Protein AF-A0A5N5SJS7-F1 (afdb_monomer)

InterPro domains:
  IPR013602 Dynein heavy chain, linker [PF08393] (3-355)
  IPR026983 Dynein heavy chain [PTHR45703] (1-362)
  IPR042222 Dynein heavy chain, domain 2, N-terminal [G3DSA:1.20.140.100] (99-265)
  IPR042228 Dynein heavy chain, linker, subdomain 3 [G3DSA:3.20.180.20] (266-361)

Mean predicted aligned error: 13.64 Å

Structure (mmCIF, N/CA/C/O backbone):
data_AF-A0A5N5SJS7-F1
#
_entry.id   AF-A0A5N5SJS7-F1
#
loop_
_atom_site.group_PDB
_atom_site.id
_atom_site.type_symbol
_atom_site.label_atom_id
_atom_site.label_alt_id
_atom_site.label_comp_id
_atom_site.label_asym_id
_atom_site.label_entity_id
_atom_site.label_seq_id
_atom_site.pdbx_PDB_ins_code
_atom_site.Cartn_x
_atom_site.Cartn_y
_atom_site.Cartn_z
_atom_site.occupancy
_atom_site.B_iso_or_equiv
_atom_site.auth_seq_id
_atom_site.auth_comp_id
_atom_site.auth_asym_id
_atom_site.auth_atom_id
_atom_site.pdbx_PDB_model_num
ATOM 1 N N . MET A 1 1 ? -44.832 0.077 35.842 1.00 50.81 1 MET A N 1
ATOM 2 C CA . MET A 1 1 ? -45.021 0.963 37.017 1.00 50.81 1 MET A CA 1
ATOM 3 C C . MET A 1 1 ? -45.647 2.313 36.668 1.00 50.81 1 MET A C 1
ATOM 5 O O . MET A 1 1 ? -46.703 2.577 37.216 1.00 50.81 1 MET A O 1
ATOM 9 N N . LYS A 1 2 ? -45.108 3.115 35.729 1.00 41.06 2 LYS A N 1
ATOM 10 C CA . LYS A 1 2 ? -45.686 4.427 35.327 1.00 41.06 2 LYS A CA 1
ATOM 11 C C . LYS A 1 2 ? -47.178 4.404 34.924 1.00 41.06 2 LYS A C 1
ATOM 13 O O . LYS A 1 2 ? -47.888 5.373 35.147 1.00 41.06 2 LYS A O 1
ATOM 18 N N . LEU A 1 3 ? -47.656 3.298 34.346 1.00 45.38 3 LEU A N 1
ATOM 19 C CA . LEU A 1 3 ? -49.076 3.092 34.009 1.00 45.38 3 LEU A CA 1
ATOM 20 C C . LEU A 1 3 ? -49.969 2.887 35.242 1.00 45.38 3 LEU A C 1
ATOM 22 O O . LEU A 1 3 ? -51.103 3.345 35.254 1.00 45.38 3 LEU A O 1
ATOM 26 N N . LYS A 1 4 ? -49.452 2.244 36.297 1.00 54.09 4 LYS A N 1
ATOM 27 C CA . LYS A 1 4 ? -50.217 2.006 37.527 1.00 54.09 4 LYS A CA 1
ATOM 28 C C . LYS A 1 4 ? -50.377 3.292 38.342 1.00 54.09 4 LYS A C 1
ATOM 30 O O . LYS A 1 4 ? -51.455 3.524 38.860 1.00 54.09 4 LYS A O 1
ATOM 35 N N . THR A 1 5 ? -49.367 4.166 38.392 1.00 54.00 5 THR A N 1
ATOM 36 C CA . THR A 1 5 ? -49.487 5.482 39.053 1.00 54.00 5 THR A CA 1
ATOM 37 C C . THR A 1 5 ? -50.432 6.443 38.352 1.00 54.00 5 THR A C 1
ATOM 39 O O . THR A 1 5 ? -51.120 7.195 39.032 1.00 54.00 5 THR A O 1
ATOM 42 N N . LYS A 1 6 ? -50.536 6.391 37.017 1.00 58.34 6 LYS A N 1
ATOM 43 C CA . LYS A 1 6 ? -51.584 7.133 36.299 1.00 58.34 6 LYS A CA 1
ATOM 44 C C . LYS A 1 6 ? -52.986 6.678 36.716 1.00 58.34 6 LYS A C 1
ATOM 46 O O . LYS A 1 6 ? -53.800 7.529 37.046 1.00 58.34 6 LYS A O 1
ATOM 51 N N . GLY A 1 7 ? -53.207 5.364 36.819 1.00 63.09 7 GLY A N 1
ATOM 52 C CA . GLY A 1 7 ? -54.459 4.813 37.348 1.00 63.09 7 GLY A CA 1
ATOM 53 C C . GLY A 1 7 ? -54.723 5.200 38.809 1.00 63.09 7 GLY A C 1
ATOM 54 O O . GLY A 1 7 ? -55.839 5.570 39.147 1.00 63.09 7 GLY A O 1
ATOM 55 N N . TYR A 1 8 ? -53.695 5.212 39.670 1.00 61.19 8 TYR A N 1
ATOM 56 C CA . TYR A 1 8 ? -53.846 5.677 41.056 1.00 61.19 8 TYR A CA 1
ATOM 57 C C . TYR A 1 8 ? -54.216 7.169 41.140 1.00 61.19 8 TYR A C 1
ATOM 59 O O . TYR A 1 8 ? -55.083 7.538 41.928 1.00 61.19 8 TYR A O 1
ATOM 67 N N . ASN A 1 9 ? -53.642 8.027 40.292 1.00 62.12 9 ASN A N 1
ATOM 68 C CA . ASN A 1 9 ? -54.019 9.443 40.214 1.00 62.12 9 ASN A CA 1
ATOM 69 C C . ASN A 1 9 ? -55.439 9.665 39.676 1.00 62.12 9 ASN A C 1
ATOM 71 O O . ASN A 1 9 ? -56.129 10.575 40.135 1.00 62.12 9 ASN A O 1
ATOM 75 N N . GLU A 1 10 ? -55.890 8.845 38.725 1.00 65.12 10 GLU A N 1
ATOM 76 C CA . GLU A 1 10 ? -57.278 8.858 38.248 1.00 65.12 10 GLU A CA 1
ATOM 77 C C . GLU A 1 10 ? -58.240 8.479 39.380 1.00 65.12 10 GLU A C 1
ATOM 79 O O . GLU A 1 10 ? -59.172 9.233 39.650 1.00 65.12 10 GLU A O 1
ATOM 84 N N . THR A 1 11 ? -57.936 7.430 40.153 1.00 64.06 11 THR A N 1
ATOM 85 C CA . THR A 1 11 ? -58.744 7.066 41.330 1.00 64.06 11 THR A CA 1
ATOM 86 C C . THR A 1 11 ? -58.724 8.133 42.431 1.00 64.06 11 THR A C 1
ATOM 88 O O . THR A 1 11 ? -59.746 8.376 43.063 1.00 64.06 11 THR A O 1
ATOM 91 N N . VAL A 1 12 ? -57.608 8.847 42.638 1.00 61.44 12 VAL A N 1
ATOM 92 C CA . VAL A 1 12 ? -57.552 10.009 43.551 1.00 61.44 12 VAL A CA 1
ATOM 93 C C . VAL A 1 12 ? -58.460 11.135 43.066 1.00 61.44 12 VAL A C 1
ATOM 95 O O . VAL A 1 12 ? -59.140 11.775 43.866 1.00 61.44 12 VAL A O 1
ATOM 98 N N . ARG A 1 13 ? -58.486 11.385 41.754 1.00 64.12 13 ARG A N 1
ATOM 99 C CA . ARG A 1 13 ? -59.313 12.429 41.144 1.00 64.12 13 ARG A CA 1
ATOM 100 C C . ARG A 1 13 ? -60.804 12.101 41.238 1.00 64.12 13 ARG A C 1
ATOM 102 O O . ARG A 1 13 ? -61.591 13.006 41.500 1.00 64.12 13 ARG A O 1
ATOM 109 N N . GLU A 1 14 ? -61.174 10.836 41.075 1.00 66.19 14 GLU A N 1
ATOM 110 C CA . GLU A 1 14 ? -62.544 10.346 41.271 1.00 66.19 14 GLU A CA 1
ATOM 111 C C . GLU A 1 14 ? -62.966 10.416 42.747 1.00 66.19 14 GLU A C 1
ATOM 113 O O . GLU A 1 14 ? -64.047 10.907 43.066 1.00 66.19 14 GLU A O 1
ATOM 118 N N . LEU A 1 15 ? -62.086 10.030 43.676 1.00 61.47 15 LEU A N 1
ATOM 119 C CA . LEU A 1 15 ? -62.354 10.108 45.116 1.00 61.47 15 LEU A CA 1
ATOM 120 C C . LEU A 1 15 ? -62.487 11.556 45.616 1.00 61.47 15 LEU A C 1
ATOM 122 O O . LEU A 1 15 ? -63.333 11.821 46.470 1.00 61.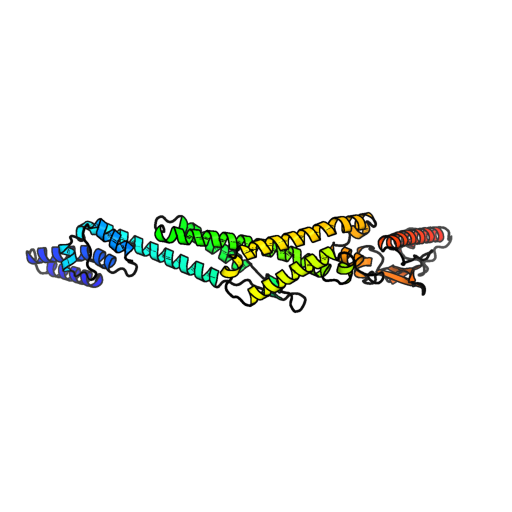47 15 LEU A O 1
ATOM 126 N N . LYS A 1 16 ? -61.743 12.510 45.036 1.00 62.09 16 LYS A N 1
ATOM 127 C CA . LYS A 1 16 ? -61.909 13.958 45.287 1.00 62.09 16 LYS A CA 1
ATOM 128 C C . LYS A 1 16 ? -63.276 14.499 44.877 1.00 62.09 16 LYS A C 1
ATOM 130 O O . LYS A 1 16 ? -63.745 15.460 45.475 1.00 62.09 16 LYS A O 1
ATOM 135 N N . GLN A 1 17 ? -63.901 13.922 43.851 1.00 64.75 17 GLN A N 1
ATOM 136 C CA . GLN A 1 17 ? -65.241 14.326 43.414 1.00 64.75 17 GLN A CA 1
ATOM 137 C C . GLN A 1 17 ? -66.341 13.769 44.326 1.00 64.75 17 GLN A C 1
ATOM 139 O O . GLN A 1 17 ? -67.424 14.345 44.392 1.00 64.75 17 GLN A O 1
ATOM 144 N N . LEU A 1 18 ? -66.063 12.667 45.029 1.00 58.41 18 LEU A N 1
ATOM 145 C CA . LEU A 1 18 ? -67.033 11.948 45.856 1.00 58.41 18 LEU A CA 1
ATOM 146 C C . LEU A 1 18 ? -66.949 12.295 47.349 1.00 58.41 18 LEU A C 1
ATOM 148 O O . LEU A 1 18 ? -67.951 12.171 48.049 1.00 58.41 18 LEU A O 1
ATOM 152 N N . MET A 1 19 ? -65.791 12.736 47.851 1.00 56.72 19 MET A N 1
ATOM 153 C CA . MET A 1 19 ? -65.599 13.065 49.266 1.00 56.72 19 MET A CA 1
ATOM 154 C C . MET A 1 19 ? -64.838 14.388 49.433 1.00 56.72 19 MET A C 1
ATOM 156 O O . MET A 1 19 ? -63.635 14.463 49.196 1.00 56.72 19 MET A O 1
ATOM 160 N N . ASN A 1 20 ? -65.527 15.439 49.891 1.00 54.34 20 ASN A N 1
ATOM 161 C CA . ASN A 1 20 ? -64.878 16.686 50.306 1.00 54.34 20 ASN A CA 1
ATOM 162 C C . ASN A 1 20 ? -64.232 16.497 51.691 1.00 54.34 20 ASN A C 1
ATOM 164 O O . ASN A 1 20 ? -64.939 16.338 52.682 1.00 54.34 20 ASN A O 1
ATOM 168 N N . ASN A 1 21 ? -62.896 16.563 51.744 1.00 58.56 21 ASN A N 1
ATOM 169 C CA . ASN A 1 21 ? -62.054 16.647 52.950 1.00 58.56 21 ASN A CA 1
ATOM 170 C C . ASN A 1 21 ? -62.153 15.486 53.957 1.00 58.56 21 ASN A C 1
ATOM 172 O O . ASN A 1 21 ? -62.528 15.674 55.111 1.00 58.56 21 ASN A O 1
ATOM 176 N N . SER A 1 22 ? -61.722 14.295 53.541 1.00 61.19 22 SER A N 1
ATOM 177 C CA . SER A 1 22 ? -61.381 13.203 54.463 1.00 61.19 22 SER A CA 1
ATOM 178 C C . SER A 1 22 ? -59.868 13.165 54.710 1.00 61.19 22 SER A C 1
ATOM 180 O O . SER A 1 22 ? -59.097 13.212 53.749 1.00 61.19 22 SER A O 1
ATOM 182 N N . ASP A 1 23 ? -59.433 13.002 55.965 1.00 62.84 23 ASP A N 1
ATOM 183 C CA . ASP A 1 23 ? -58.019 12.769 56.329 1.00 62.84 23 ASP A CA 1
ATOM 184 C C . ASP A 1 23 ? -57.416 11.570 55.571 1.00 62.84 23 ASP A C 1
ATOM 186 O O . ASP A 1 23 ? -56.225 11.536 55.261 1.00 62.84 23 ASP A O 1
ATOM 190 N N . VAL A 1 24 ? -58.259 10.604 55.190 1.00 65.62 24 VAL A N 1
ATOM 191 C CA . VAL A 1 24 ? -57.878 9.426 54.398 1.00 65.62 24 VAL A CA 1
ATOM 192 C C . VAL A 1 24 ? -57.514 9.805 52.961 1.00 65.62 24 VAL A C 1
ATOM 194 O O . VAL A 1 24 ? -56.597 9.223 52.387 1.00 65.62 24 VAL A O 1
ATOM 197 N N . LEU A 1 25 ? -58.195 10.800 52.384 1.00 65.62 25 LEU A N 1
ATOM 198 C CA . LEU A 1 25 ? -57.871 11.346 51.061 1.00 65.62 25 LEU A CA 1
ATOM 199 C C . LEU A 1 25 ? -56.524 12.076 51.096 1.00 65.62 25 LEU A C 1
ATOM 201 O O . LEU A 1 25 ? -55.699 11.862 50.211 1.00 65.62 25 LEU A O 1
ATOM 205 N N . GLY A 1 26 ? -56.263 12.842 52.162 1.00 66.44 26 GLY A N 1
ATOM 206 C CA . GLY A 1 26 ? -54.961 13.474 52.399 1.00 66.44 26 GLY A CA 1
ATOM 207 C C . GLY A 1 26 ? -53.825 12.452 52.515 1.00 66.44 26 GLY A C 1
ATOM 208 O O . GLY A 1 26 ? -52.817 12.567 51.819 1.00 66.44 26 GLY A O 1
ATOM 209 N N . TYR A 1 27 ? -54.022 11.398 53.312 1.00 70.69 27 TYR A N 1
ATOM 210 C CA . TYR A 1 27 ? -53.043 10.316 53.463 1.00 70.69 27 TYR A CA 1
ATOM 211 C C . TYR A 1 27 ? -52.798 9.552 52.152 1.00 70.69 27 TYR A C 1
ATOM 213 O O . TYR A 1 27 ? -51.661 9.224 51.808 1.00 70.69 27 TYR A O 1
ATOM 221 N N . PHE A 1 28 ? -53.854 9.288 51.379 1.00 68.69 28 PHE A N 1
ATOM 222 C CA . PHE A 1 28 ? -53.730 8.605 50.094 1.00 68.69 28 PHE A CA 1
ATOM 223 C C . PHE A 1 28 ? -53.018 9.482 49.051 1.00 68.69 28 PHE A C 1
ATOM 225 O O . PHE A 1 28 ? -52.180 8.984 48.302 1.00 68.69 28 PHE A O 1
ATOM 232 N N . GLU A 1 29 ? -53.264 10.794 49.032 1.00 69.38 29 GLU A N 1
ATOM 233 C CA . GLU A 1 29 ? -52.520 11.740 48.191 1.00 69.38 29 GLU A CA 1
ATOM 234 C C . GLU A 1 29 ? -51.029 11.801 48.535 1.00 69.38 29 GLU A C 1
ATOM 236 O O . GLU A 1 29 ? -50.189 11.835 47.631 1.00 69.38 29 GLU A O 1
ATOM 241 N N . GLU A 1 30 ? -50.678 11.786 49.821 1.00 70.62 30 GLU A N 1
ATOM 242 C CA . GLU A 1 30 ? -49.281 11.709 50.255 1.00 70.62 30 GLU A CA 1
ATOM 243 C C . GLU A 1 30 ? -48.619 10.396 49.830 1.00 70.62 30 GLU A C 1
ATOM 245 O O . GLU A 1 30 ? -47.485 10.407 49.342 1.00 70.62 30 GLU A O 1
ATOM 250 N N . LEU A 1 31 ? -49.332 9.270 49.935 1.00 69.44 31 LEU A N 1
ATOM 251 C CA . LEU A 1 31 ? -48.839 7.975 49.468 1.00 69.44 31 LEU A CA 1
ATOM 252 C C . LEU A 1 31 ? -48.607 7.957 47.955 1.00 69.44 31 LEU A C 1
ATOM 254 O O . LEU A 1 31 ? -47.561 7.481 47.509 1.00 69.44 31 LEU A O 1
ATOM 258 N N . VAL A 1 32 ? -49.532 8.498 47.156 1.00 71.31 32 VAL A N 1
ATOM 259 C CA . VAL A 1 32 ? -49.356 8.563 45.698 1.00 71.31 32 VAL A CA 1
ATOM 260 C C . VAL A 1 32 ? -48.170 9.460 45.333 1.00 71.31 32 VAL A C 1
ATOM 262 O O . VAL A 1 32 ? -47.330 9.041 44.535 1.00 71.31 32 VAL A O 1
ATOM 265 N N . LYS A 1 33 ? -48.015 10.626 45.976 1.00 69.69 33 LYS A N 1
ATOM 266 C CA . LYS A 1 33 ? -46.843 11.502 45.779 1.00 69.69 33 LYS A CA 1
ATOM 267 C C . LYS A 1 33 ? -45.529 10.816 46.161 1.00 69.69 33 LYS A C 1
ATOM 269 O O . LYS A 1 33 ? -44.545 10.931 45.429 1.00 69.69 33 LYS A O 1
ATOM 274 N N . MET A 1 34 ? -45.495 10.067 47.265 1.00 67.06 34 MET A N 1
ATOM 275 C CA . MET A 1 34 ? -44.311 9.287 47.645 1.00 67.06 34 MET A CA 1
ATOM 276 C C . MET A 1 34 ? -43.962 8.229 46.592 1.00 67.06 34 MET A C 1
ATOM 278 O O . MET A 1 34 ? -42.801 8.116 46.199 1.00 67.06 34 MET A O 1
ATOM 282 N N . ILE A 1 35 ? -44.956 7.497 46.083 1.00 69.69 35 ILE A N 1
ATOM 283 C CA . ILE A 1 35 ? -44.746 6.477 45.047 1.00 69.69 35 ILE A CA 1
ATOM 284 C C . ILE A 1 35 ? -44.252 7.120 43.742 1.00 69.69 35 ILE A C 1
ATOM 286 O O . ILE A 1 35 ? -43.362 6.578 43.085 1.00 69.69 35 ILE A O 1
ATOM 290 N N . GLU A 1 36 ? -44.765 8.292 43.364 1.00 69.31 36 GLU A N 1
ATOM 291 C CA . GLU A 1 36 ? -44.294 9.024 42.183 1.00 69.31 36 GLU A CA 1
ATOM 292 C C . GLU A 1 36 ? -42.826 9.447 42.280 1.00 69.31 36 GLU A C 1
ATOM 294 O O . GLU A 1 36 ? -42.098 9.363 41.287 1.00 69.31 36 GLU A O 1
ATOM 299 N N . ILE A 1 37 ? -42.362 9.847 43.466 1.00 68.56 37 ILE A N 1
ATOM 300 C CA . ILE A 1 37 ? -40.952 10.186 43.714 1.00 68.56 37 ILE A CA 1
ATOM 301 C C . ILE A 1 37 ? -40.065 8.933 43.641 1.00 68.56 37 ILE A C 1
ATOM 303 O O . ILE A 1 37 ? -38.936 9.013 43.153 1.00 68.56 37 ILE A O 1
ATOM 307 N N . GLN A 1 38 ? -40.581 7.776 44.062 1.00 68.38 38 GLN A N 1
ATOM 308 C CA . GLN A 1 38 ? -39.855 6.502 44.084 1.00 68.38 38 GLN A CA 1
ATOM 309 C C . GLN A 1 38 ? -39.782 5.798 42.718 1.00 68.38 38 GLN A C 1
ATOM 311 O O . GLN A 1 38 ? -38.869 5.007 42.485 1.00 68.38 38 GLN A O 1
ATOM 316 N N . ILE A 1 39 ? -40.685 6.092 41.777 1.00 70.88 39 ILE A N 1
ATOM 317 C CA . ILE A 1 39 ? -40.680 5.467 40.441 1.00 70.88 39 ILE A CA 1
ATOM 318 C C . ILE A 1 39 ? -39.404 5.755 39.633 1.00 70.88 39 ILE A C 1
ATOM 320 O O . ILE A 1 39 ? -38.855 4.807 39.071 1.00 70.88 39 ILE A O 1
ATOM 324 N N . PRO A 1 40 ? -38.917 7.007 39.526 1.00 70.00 40 PRO A N 1
ATOM 325 C CA . PRO A 1 40 ? -37.648 7.302 38.866 1.00 70.00 40 PRO A CA 1
ATOM 326 C C . PRO A 1 40 ? -36.472 6.570 39.513 1.00 70.00 40 PRO A C 1
ATOM 328 O O . PRO A 1 40 ? -35.638 6.039 38.797 1.00 70.00 40 PRO A O 1
ATOM 331 N N . ILE A 1 41 ? -36.454 6.469 40.845 1.00 71.19 41 ILE A N 1
ATOM 332 C CA . ILE A 1 41 ? -35.401 5.782 41.609 1.00 71.19 41 ILE A CA 1
ATOM 333 C C . ILE A 1 41 ? -35.378 4.288 41.275 1.00 71.19 41 ILE A C 1
ATOM 335 O O . ILE A 1 41 ? -34.332 3.729 40.958 1.00 71.19 41 ILE A O 1
ATOM 339 N N . LEU A 1 42 ? -36.550 3.652 41.266 1.00 70.00 42 LEU A N 1
ATOM 340 C CA . LEU A 1 42 ? -36.701 2.251 40.882 1.00 70.00 42 LEU A CA 1
ATOM 341 C C . LEU A 1 42 ? -36.358 1.999 39.413 1.00 70.00 42 LEU A C 1
ATOM 343 O O . LEU A 1 42 ? -35.780 0.967 39.088 1.00 70.00 42 LEU A O 1
ATOM 347 N N . ALA A 1 43 ? -36.707 2.927 38.522 1.00 71.38 43 ALA A N 1
ATOM 348 C CA . ALA A 1 43 ? -36.347 2.834 37.113 1.00 71.38 43 ALA A CA 1
ATOM 349 C C . ALA A 1 43 ? -34.828 2.952 36.909 1.00 71.38 43 ALA A C 1
ATOM 351 O O . ALA A 1 43 ? -34.270 2.195 36.119 1.00 71.38 43 ALA A O 1
ATOM 352 N N . SER A 1 44 ? -34.169 3.845 37.651 1.00 70.56 44 SER A N 1
ATOM 353 C CA . SER A 1 44 ? -32.713 4.000 37.654 1.00 70.56 44 SER A CA 1
ATOM 354 C C . SER A 1 44 ? -32.007 2.759 38.195 1.00 70.56 44 SER A C 1
ATOM 356 O O . SER A 1 44 ? -31.068 2.285 37.570 1.00 70.56 44 SER A O 1
ATOM 358 N N . LEU A 1 45 ? -32.480 2.198 39.312 1.00 71.00 45 LEU A N 1
ATOM 359 C CA . LEU A 1 45 ? -31.903 1.005 39.946 1.00 71.00 45 LEU A CA 1
ATOM 360 C C . LEU A 1 45 ? -32.124 -0.282 39.151 1.00 71.00 45 LEU A C 1
ATOM 362 O O . LEU A 1 45 ? -31.290 -1.180 39.184 1.00 71.00 45 LEU A O 1
ATOM 366 N N . ASN A 1 46 ? -33.237 -0.376 38.425 1.00 72.69 46 ASN A N 1
ATOM 367 C CA . ASN A 1 46 ? -33.530 -1.515 37.558 1.00 72.69 46 ASN A CA 1
ATOM 368 C C . ASN A 1 46 ? -32.957 -1.338 36.141 1.00 72.69 46 ASN A C 1
ATOM 370 O O . ASN A 1 46 ? -33.355 -2.045 35.213 1.00 72.69 46 ASN A O 1
ATOM 374 N N . ASN A 1 47 ? -32.073 -0.358 35.934 1.00 75.50 47 ASN A N 1
ATOM 375 C CA . ASN A 1 47 ? -31.475 -0.135 34.632 1.00 75.50 47 ASN A CA 1
ATOM 376 C C . ASN A 1 47 ? -30.487 -1.279 34.311 1.00 75.50 47 ASN A C 1
ATOM 378 O O . ASN A 1 47 ? -29.492 -1.445 35.020 1.00 75.50 47 ASN A O 1
ATOM 382 N N . PRO A 1 48 ? -30.704 -2.055 33.229 1.00 75.06 48 PRO A N 1
ATOM 383 C CA . PRO A 1 48 ? -29.853 -3.196 32.875 1.00 75.06 48 PRO A CA 1
ATOM 384 C C . PRO A 1 48 ? -28.437 -2.789 32.438 1.00 75.06 48 PRO A C 1
ATOM 386 O O . PRO A 1 48 ? -27.595 -3.645 32.177 1.00 75.06 48 PRO A O 1
ATOM 389 N N . THR A 1 49 ? -28.176 -1.489 32.291 1.00 79.12 49 THR A N 1
ATOM 390 C CA . THR A 1 49 ? -26.861 -0.934 31.945 1.00 79.12 49 THR A CA 1
ATOM 391 C C . THR A 1 49 ? -25.969 -0.690 33.166 1.00 79.12 49 THR A C 1
ATOM 393 O O . THR A 1 49 ? -24.781 -0.390 33.014 1.00 79.12 49 THR A O 1
ATOM 396 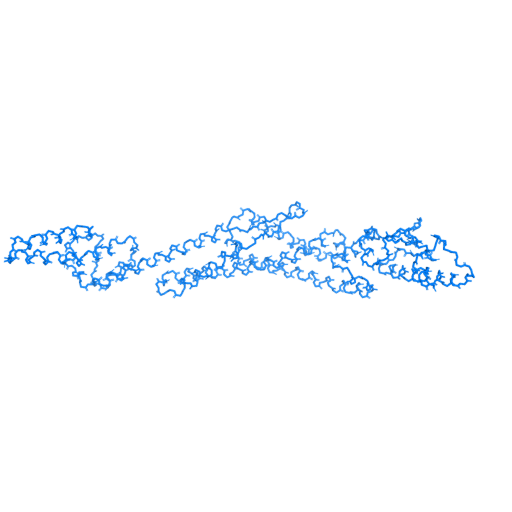N N . LEU A 1 50 ? -26.507 -0.848 34.381 1.00 78.25 50 LEU A N 1
ATOM 397 C CA . LEU A 1 50 ? -25.731 -0.722 35.607 1.00 78.25 50 LEU A CA 1
ATOM 398 C C . LEU A 1 50 ? -24.700 -1.852 35.716 1.00 78.25 50 LEU A C 1
ATOM 400 O O . LEU A 1 50 ? -24.994 -3.030 35.527 1.00 78.25 50 LEU A O 1
ATOM 404 N N . ARG A 1 51 ? -23.465 -1.470 36.041 1.00 79.62 51 ARG A N 1
ATOM 405 C CA . ARG A 1 51 ? -22.338 -2.369 36.299 1.00 79.62 51 ARG A CA 1
ATOM 406 C C . ARG A 1 51 ? -21.861 -2.162 37.742 1.00 79.62 51 ARG A C 1
ATOM 408 O O . ARG A 1 51 ? -22.170 -1.115 38.314 1.00 79.62 51 ARG A O 1
ATOM 415 N N . PRO A 1 52 ? -21.050 -3.074 38.311 1.00 79.75 52 PRO A N 1
ATOM 416 C CA . PRO A 1 52 ? -20.585 -2.968 39.699 1.00 79.75 52 PRO A CA 1
ATOM 417 C C . PRO A 1 52 ? -19.967 -1.607 40.057 1.00 79.75 52 PRO A C 1
ATOM 419 O O . PRO A 1 52 ? -20.228 -1.074 41.124 1.00 79.75 52 PRO A O 1
ATOM 422 N N . ARG A 1 53 ? -19.240 -0.979 39.123 1.00 81.44 53 ARG A N 1
ATOM 423 C CA . ARG A 1 53 ? -18.666 0.368 39.296 1.00 81.44 53 ARG A CA 1
ATOM 424 C C . ARG A 1 53 ? -19.701 1.474 39.553 1.00 81.44 53 ARG A C 1
ATOM 426 O O . ARG A 1 53 ? -19.424 2.394 40.306 1.00 81.44 53 ARG A O 1
ATOM 433 N N . HIS A 1 54 ? -20.883 1.384 38.941 1.00 82.12 54 HIS A N 1
ATOM 434 C CA . HIS A 1 54 ? -21.965 2.353 39.146 1.00 82.12 54 HIS A CA 1
ATOM 435 C C . HIS A 1 54 ? -22.660 2.120 40.485 1.00 82.12 54 HIS A C 1
ATOM 437 O O . HIS A 1 54 ? -23.098 3.071 41.116 1.00 82.12 54 HIS A O 1
ATOM 443 N N . VAL A 1 55 ? -22.745 0.859 40.922 1.00 79.38 55 VAL A N 1
ATOM 444 C CA . VAL A 1 55 ? -23.284 0.508 42.241 1.00 79.38 55 VAL A CA 1
ATOM 445 C C . VAL A 1 55 ? -22.366 1.043 43.336 1.00 79.38 55 VAL A C 1
ATOM 447 O O . VAL A 1 55 ? -22.863 1.684 44.246 1.00 79.38 55 VAL A O 1
ATOM 450 N N . LEU A 1 56 ? -21.045 0.908 43.185 1.00 81.44 56 LEU A N 1
ATOM 451 C CA . LEU A 1 56 ? -20.070 1.497 44.110 1.00 81.44 56 LEU A CA 1
ATOM 452 C C . LEU A 1 56 ? -20.178 3.032 44.178 1.00 81.44 56 LEU A C 1
ATOM 454 O O . LEU A 1 56 ? -20.216 3.589 45.267 1.00 81.44 56 LEU A O 1
ATOM 458 N N . GLU A 1 57 ? -20.305 3.716 43.033 1.00 80.44 57 GLU A N 1
ATOM 459 C CA . GLU A 1 57 ? -20.505 5.180 42.990 1.00 80.44 57 GLU A CA 1
ATOM 460 C C . GLU A 1 57 ? -21.811 5.606 43.691 1.00 80.44 57 GLU A C 1
ATOM 462 O O . GLU A 1 57 ? -21.870 6.658 44.328 1.00 80.44 57 GLU A O 1
ATOM 467 N N . LEU A 1 58 ? -22.857 4.775 43.616 1.00 79.56 58 LEU A N 1
ATOM 468 C CA . LEU A 1 58 ? -24.104 4.986 44.354 1.00 79.56 58 LEU A CA 1
ATOM 469 C C . LEU A 1 58 ? -23.933 4.727 45.855 1.00 79.56 58 LEU A C 1
ATOM 471 O O . LEU A 1 58 ? -24.404 5.531 46.654 1.00 79.56 58 LEU A O 1
ATOM 475 N N . GLU A 1 59 ? -23.264 3.642 46.244 1.00 82.00 59 GLU A N 1
ATOM 476 C CA . GLU A 1 59 ? -23.003 3.295 47.647 1.00 82.00 59 GLU A CA 1
ATOM 477 C C . GLU A 1 59 ? -22.154 4.362 48.350 1.00 82.00 59 GLU A C 1
ATOM 479 O O . GLU A 1 59 ? -22.466 4.743 49.477 1.00 82.00 59 GLU A O 1
ATOM 484 N N . GLU A 1 60 ? -21.142 4.913 47.673 1.00 82.06 60 GLU A N 1
ATOM 485 C CA . GLU A 1 60 ? -20.340 6.035 48.175 1.00 82.06 60 GLU A CA 1
ATOM 486 C C . GLU A 1 60 ? -21.173 7.314 48.335 1.00 82.06 60 GLU A C 1
ATOM 488 O O . GLU A 1 60 ? -21.049 8.012 49.340 1.00 82.06 60 GLU A O 1
ATOM 493 N N . ALA A 1 61 ? -22.057 7.614 47.377 1.00 77.56 61 ALA A N 1
ATOM 494 C CA . ALA A 1 61 ? -22.907 8.804 47.427 1.00 77.56 61 ALA A CA 1
ATOM 495 C C . ALA A 1 61 ? -24.020 8.716 48.489 1.00 77.56 61 ALA A C 1
ATOM 497 O O . ALA A 1 61 ? -24.460 9.745 49.002 1.00 77.56 61 ALA A O 1
ATOM 498 N N . ILE A 1 62 ? -24.492 7.503 48.791 1.00 76.88 62 ILE A N 1
ATOM 499 C CA . ILE A 1 62 ? -25.550 7.230 49.777 1.00 76.88 62 ILE A CA 1
ATOM 500 C C . ILE A 1 62 ? -24.949 6.988 51.175 1.00 76.88 62 ILE A C 1
ATOM 502 O O . ILE A 1 62 ? -25.631 7.171 52.182 1.00 76.88 62 ILE A O 1
ATOM 506 N N . GLY A 1 63 ? -23.675 6.591 51.261 1.00 69.50 63 GLY A N 1
ATOM 507 C CA . GLY A 1 63 ? -22.995 6.247 52.514 1.00 69.50 63 GLY A CA 1
ATOM 508 C C . GLY A 1 63 ? -23.454 4.918 53.127 1.00 69.50 63 GLY A C 1
ATOM 509 O O . GLY A 1 63 ? -23.125 4.627 54.276 1.00 69.50 63 GLY A O 1
ATOM 510 N N . VAL A 1 64 ? -24.221 4.115 52.382 1.00 73.50 64 VAL A N 1
ATOM 511 C CA . VAL A 1 64 ? -24.764 2.822 52.820 1.00 73.50 64 VAL A CA 1
ATOM 512 C C . VAL A 1 64 ? -24.603 1.799 51.700 1.00 73.50 64 VAL A C 1
ATOM 514 O O . VAL A 1 64 ? -24.877 2.104 50.540 1.00 73.50 64 VAL A O 1
ATOM 517 N N . SER A 1 65 ? -24.187 0.578 52.051 1.00 72.31 65 SER A N 1
ATOM 518 C CA . SER A 1 65 ? -24.086 -0.518 51.083 1.00 72.31 65 SER A CA 1
ATOM 519 C C . SER A 1 65 ? -25.474 -0.990 50.648 1.00 72.31 65 SER A C 1
ATOM 521 O O . SER A 1 65 ? -26.364 -1.216 51.474 1.00 72.31 65 SER A O 1
ATOM 523 N N . LEU A 1 66 ? -25.655 -1.124 49.337 1.00 67.81 66 LEU A N 1
ATOM 524 C CA . LEU A 1 66 ? -26.906 -1.524 48.716 1.00 67.81 66 LEU A CA 1
ATOM 525 C C . LEU A 1 66 ? -26.960 -3.058 48.630 1.00 67.81 66 LEU A C 1
ATOM 527 O O . LEU A 1 66 ? -26.098 -3.674 48.000 1.00 67.81 66 LEU A O 1
ATOM 531 N N . PRO A 1 67 ? -27.981 -3.713 49.211 1.00 67.00 67 PRO A N 1
ATOM 532 C CA . PRO A 1 67 ? -28.147 -5.151 49.060 1.00 67.00 67 PRO A CA 1
ATOM 533 C C . PRO A 1 67 ? -28.443 -5.528 47.593 1.00 67.00 67 PRO A C 1
ATOM 535 O O . PRO A 1 67 ? -29.089 -4.766 46.871 1.00 67.00 67 PRO A O 1
ATOM 538 N N . PRO A 1 68 ? -28.057 -6.740 47.145 1.00 63.59 68 PRO A N 1
ATOM 539 C CA . PRO A 1 68 ? -28.243 -7.200 45.762 1.00 63.59 68 PRO A CA 1
ATOM 540 C C . PRO A 1 68 ? -29.717 -7.371 45.361 1.00 63.59 68 PRO A C 1
ATOM 542 O O . PRO A 1 68 ? -30.031 -7.569 44.189 1.00 63.59 68 PRO A O 1
ATOM 545 N N . THR A 1 69 ? -30.641 -7.322 46.321 1.00 63.28 69 THR A N 1
ATOM 546 C CA . THR A 1 69 ? -32.083 -7.384 46.082 1.00 63.28 69 THR A CA 1
ATOM 547 C C . THR A 1 69 ? -32.761 -6.339 46.957 1.00 63.28 69 THR A C 1
ATOM 549 O O . THR A 1 69 ? -32.855 -6.510 48.167 1.00 63.28 69 THR A O 1
ATOM 552 N N . LEU A 1 70 ? -33.212 -5.248 46.339 1.00 66.00 70 LEU A N 1
ATOM 553 C CA . LEU A 1 70 ? -33.877 -4.137 47.019 1.00 66.00 70 LEU A CA 1
ATOM 554 C C . LEU A 1 70 ? -35.395 -4.337 46.991 1.00 66.00 70 LEU A C 1
ATOM 556 O O . LEU A 1 70 ? -35.995 -4.463 45.919 1.00 66.00 70 LEU A O 1
ATOM 560 N N . LYS A 1 71 ? -36.027 -4.352 48.165 1.00 68.00 71 LYS A N 1
ATOM 561 C CA . LYS A 1 71 ? -37.486 -4.296 48.310 1.00 68.00 71 LYS A CA 1
ATOM 562 C C . LYS A 1 71 ? -37.948 -2.843 48.414 1.00 68.00 71 LYS A C 1
ATOM 564 O O . LYS A 1 71 ? -37.179 -1.931 48.698 1.00 68.00 71 LYS A O 1
ATOM 569 N N . PHE A 1 72 ? -39.243 -2.617 48.201 1.00 63.19 72 PHE A N 1
ATOM 570 C CA . PHE A 1 72 ? -39.839 -1.275 48.243 1.00 63.19 72 PHE A CA 1
ATOM 571 C C . PHE A 1 72 ? -39.719 -0.609 49.629 1.00 63.19 72 PHE A C 1
ATOM 573 O O . PHE A 1 72 ? -39.610 0.611 49.733 1.00 63.19 72 PHE A O 1
ATOM 580 N N . GLU A 1 73 ? -39.700 -1.418 50.688 1.00 63.56 73 GLU A N 1
ATOM 581 C CA . GLU A 1 73 ? -39.518 -0.975 52.075 1.00 63.56 73 GLU A CA 1
ATOM 582 C C . GLU A 1 73 ? -38.098 -0.445 52.326 1.00 63.56 73 GLU A C 1
ATOM 584 O O . GLU A 1 73 ? -37.929 0.575 53.000 1.00 63.56 73 GLU A O 1
ATOM 589 N N . ASP A 1 74 ? -37.094 -1.046 51.681 1.00 66.44 74 ASP A N 1
ATOM 590 C CA . ASP A 1 74 ? -35.685 -0.664 51.820 1.00 66.44 74 ASP A CA 1
ATOM 591 C C . ASP A 1 74 ? -35.423 0.743 51.261 1.00 66.44 74 ASP A C 1
ATOM 593 O O . ASP A 1 74 ? -34.571 1.470 51.760 1.00 66.44 74 ASP A O 1
ATOM 597 N N . ILE A 1 75 ? -36.218 1.189 50.282 1.00 66.00 75 ILE A N 1
ATOM 598 C CA . ILE A 1 75 ? -36.121 2.534 49.684 1.00 66.00 75 ILE A CA 1
ATOM 599 C C . ILE A 1 75 ? -36.460 3.625 50.703 1.00 66.00 75 ILE A C 1
ATOM 601 O O . ILE A 1 75 ? -35.868 4.709 50.684 1.00 66.00 75 ILE A O 1
ATOM 605 N N . LYS A 1 76 ? -37.427 3.348 51.587 1.00 65.62 76 LYS A N 1
ATOM 606 C CA . LYS A 1 76 ? -37.788 4.243 52.691 1.00 65.62 76 LYS A CA 1
ATOM 607 C C . LYS A 1 76 ? -36.765 4.152 53.820 1.00 65.62 76 LYS A C 1
ATOM 609 O O . LYS A 1 76 ? -36.355 5.193 54.317 1.00 65.62 76 LYS A O 1
ATOM 614 N N . ALA A 1 77 ? -36.326 2.943 54.175 1.00 64.88 77 ALA A N 1
ATOM 615 C CA . ALA A 1 77 ? -35.356 2.720 55.249 1.00 64.88 77 ALA A CA 1
ATOM 616 C C . ALA A 1 77 ? -33.984 3.360 54.966 1.00 64.88 77 ALA A C 1
ATOM 618 O O . ALA A 1 77 ? -33.346 3.886 55.873 1.00 64.88 77 ALA A O 1
ATOM 619 N N . LEU A 1 78 ? -33.559 3.363 53.701 1.00 66.94 78 LEU A N 1
ATOM 620 C CA . LEU A 1 78 ? -32.274 3.904 53.248 1.00 66.94 78 LEU A CA 1
ATOM 621 C C . LEU A 1 78 ? -32.335 5.385 52.838 1.00 66.94 78 LEU A C 1
ATOM 623 O O . LEU A 1 78 ? -31.363 5.911 52.306 1.00 66.94 78 LEU A O 1
ATOM 627 N N . ASN A 1 79 ? -33.472 6.065 53.035 1.00 69.31 79 ASN A N 1
ATOM 628 C CA . ASN A 1 79 ? -33.676 7.464 52.640 1.00 69.31 79 ASN A CA 1
ATOM 629 C C . ASN A 1 79 ? -33.286 7.787 51.178 1.00 69.31 79 ASN A C 1
ATOM 631 O O . ASN A 1 79 ? -32.919 8.918 50.856 1.00 69.31 79 ASN A O 1
ATOM 635 N N . LEU A 1 80 ? -33.448 6.829 50.256 1.00 69.69 80 LEU A N 1
ATOM 636 C CA . LEU A 1 80 ? -33.041 6.976 48.846 1.00 69.69 80 LEU A CA 1
ATOM 637 C C . LEU A 1 80 ? -33.765 8.121 48.118 1.00 69.69 80 LEU A C 1
ATOM 639 O O . LEU A 1 80 ? -33.301 8.610 47.091 1.00 69.69 80 LEU A O 1
ATOM 643 N N . HIS A 1 81 ? -34.898 8.574 48.659 1.00 69.00 81 HIS A N 1
ATOM 644 C CA . HIS A 1 81 ? -35.656 9.715 48.152 1.00 69.00 81 HIS A CA 1
ATOM 645 C C . HIS A 1 81 ? -34.867 11.036 48.184 1.00 69.00 81 HIS A C 1
ATOM 647 O O . HIS A 1 81 ? -35.095 11.879 47.318 1.00 69.00 81 HIS A O 1
ATOM 653 N N . LEU A 1 82 ? -33.927 11.202 49.123 1.00 71.19 82 LEU A N 1
ATOM 654 C CA . LEU A 1 82 ? -33.070 12.393 49.230 1.00 71.19 82 LEU A CA 1
ATOM 655 C C . LEU A 1 82 ? -31.974 12.425 48.156 1.00 71.19 82 LEU A C 1
ATOM 657 O O . LEU A 1 82 ? -31.516 13.493 47.764 1.00 71.19 82 LEU A O 1
ATOM 661 N N . HIS A 1 83 ? -31.601 11.256 47.639 1.00 74.50 83 HIS A N 1
ATOM 662 C CA . HIS A 1 83 ? -30.550 11.075 46.638 1.00 74.50 83 HIS A CA 1
ATOM 663 C C . HIS A 1 83 ? -31.119 10.817 45.235 1.00 74.50 83 HIS A C 1
ATOM 665 O O . HIS A 1 83 ? -30.429 10.325 44.348 1.00 74.50 83 HIS A O 1
ATOM 671 N N . LYS A 1 84 ? -32.389 11.161 44.988 1.00 72.38 84 LYS A N 1
ATOM 672 C CA . LYS A 1 84 ? -33.053 10.920 43.698 1.00 72.38 84 LYS A CA 1
ATOM 673 C C . LYS A 1 84 ? -32.243 11.441 42.505 1.00 72.38 84 LYS A C 1
ATOM 675 O O . LYS A 1 84 ? -32.097 10.726 41.513 1.00 72.38 84 LYS A O 1
ATOM 680 N N . ASP A 1 85 ? -31.718 12.659 42.603 1.00 78.00 85 ASP A N 1
ATOM 681 C CA . ASP A 1 85 ? -31.010 13.310 41.497 1.00 78.00 85 ASP A CA 1
ATOM 682 C C . ASP A 1 85 ? -29.658 12.646 41.204 1.00 78.00 85 ASP A C 1
ATOM 684 O O . ASP A 1 85 ? -29.285 12.511 40.037 1.00 78.00 85 ASP A O 1
ATOM 688 N N . THR A 1 86 ? -28.959 12.144 42.230 1.00 79.19 86 THR A N 1
ATOM 689 C CA . THR A 1 86 ? -27.719 11.376 42.042 1.00 79.19 86 THR A CA 1
ATOM 690 C C . THR A 1 86 ? -28.000 9.994 41.456 1.00 79.19 86 THR A C 1
ATOM 692 O O . THR A 1 86 ? -27.271 9.537 40.582 1.00 79.19 86 THR A O 1
ATOM 695 N N . MET A 1 87 ? -29.099 9.336 41.837 1.00 76.25 87 MET A N 1
ATOM 696 C CA . MET A 1 87 ? -29.455 8.038 41.251 1.00 76.25 87 MET A CA 1
ATOM 697 C C . MET A 1 87 ? -29.848 8.147 39.776 1.00 76.25 87 MET A C 1
ATOM 699 O O . MET A 1 87 ? -29.482 7.298 38.962 1.00 76.25 87 MET A O 1
ATOM 703 N N . VAL A 1 88 ? -30.587 9.196 39.411 1.00 79.44 88 VAL A N 1
ATOM 704 C CA . VAL A 1 88 ? -30.922 9.478 38.009 1.00 79.44 88 VAL A CA 1
ATOM 705 C C . VAL A 1 88 ? -29.669 9.855 37.216 1.00 79.44 88 VAL A C 1
ATOM 707 O O . VAL A 1 88 ? -29.498 9.360 36.103 1.00 79.44 88 VAL A O 1
ATOM 710 N N . SER A 1 89 ? -28.763 10.663 37.775 1.00 83.31 89 SER A N 1
ATOM 711 C CA . SER A 1 89 ? -27.532 11.049 37.076 1.00 83.31 89 SER A CA 1
ATOM 712 C C . SER A 1 89 ? -26.589 9.863 36.838 1.00 83.31 89 SER A C 1
ATOM 714 O O . SER A 1 89 ? -26.057 9.731 35.735 1.00 83.31 89 SER A O 1
ATOM 716 N N . VAL A 1 90 ? -26.437 8.951 37.807 1.00 83.25 90 VAL A N 1
ATOM 717 C CA . VAL A 1 90 ? -25.628 7.731 37.643 1.00 83.25 90 VAL A CA 1
ATOM 718 C C . VAL A 1 90 ? -26.259 6.770 36.633 1.00 83.25 90 VAL A C 1
ATOM 720 O O . VAL A 1 90 ? -25.543 6.193 35.816 1.00 83.25 90 VAL A O 1
ATOM 723 N N . ALA A 1 91 ? -27.588 6.632 36.615 1.00 82.00 91 ALA A N 1
ATOM 724 C CA . ALA A 1 91 ? -28.266 5.828 35.597 1.00 82.00 91 ALA A CA 1
ATOM 725 C C . ALA A 1 91 ? -28.057 6.395 34.181 1.00 82.00 91 ALA A C 1
ATOM 727 O O . ALA A 1 91 ? -27.733 5.643 33.264 1.00 82.00 91 ALA A O 1
ATOM 728 N N . LEU A 1 92 ? -28.146 7.719 34.007 1.00 83.62 92 LEU A N 1
ATOM 729 C CA . LEU A 1 92 ? -27.839 8.377 32.729 1.00 83.62 92 LEU A CA 1
ATOM 730 C C . LEU A 1 92 ? -26.364 8.199 32.334 1.00 83.62 92 LEU A C 1
ATOM 732 O O . LEU A 1 92 ? -26.054 7.922 31.176 1.00 83.62 92 LEU A O 1
ATOM 736 N N . LYS A 1 93 ? -25.442 8.309 33.298 1.00 84.12 93 LYS A N 1
ATOM 737 C CA . LYS A 1 93 ? -24.011 8.046 33.087 1.00 84.12 93 LYS A CA 1
ATOM 738 C C . LYS A 1 93 ? -23.780 6.612 32.603 1.00 84.12 93 LYS A C 1
ATOM 740 O O . LYS A 1 93 ? -23.025 6.414 31.653 1.00 84.12 93 LYS A O 1
ATOM 745 N N . ALA A 1 94 ? -24.454 5.632 33.203 1.00 84.38 94 ALA A N 1
ATOM 746 C CA . ALA A 1 94 ? -24.365 4.228 32.811 1.00 84.38 94 ALA A CA 1
ATOM 747 C C . ALA A 1 94 ? -24.856 3.987 31.373 1.00 84.38 94 ALA A C 1
ATOM 749 O O . ALA A 1 94 ? -24.194 3.277 30.613 1.00 84.38 94 ALA A O 1
ATOM 750 N N . GLU A 1 95 ? -25.954 4.628 30.966 1.00 86.00 95 GLU A N 1
ATOM 751 C CA . GLU A 1 95 ? -26.470 4.552 29.593 1.00 86.00 95 GLU A CA 1
ATOM 752 C C . GLU A 1 95 ? -25.487 5.131 28.569 1.00 86.00 95 GLU A C 1
ATOM 754 O O . GLU A 1 95 ? -25.197 4.492 27.554 1.00 86.00 95 GLU A O 1
ATOM 759 N N . ILE A 1 96 ? -24.918 6.309 28.854 1.00 85.62 96 ILE A N 1
ATOM 760 C CA . ILE A 1 96 ? -23.913 6.944 27.989 1.00 85.62 96 ILE A CA 1
ATOM 761 C C . ILE A 1 96 ? -22.676 6.049 27.864 1.00 85.62 96 ILE A C 1
ATOM 763 O O . ILE A 1 96 ? -22.171 5.840 26.759 1.00 85.62 96 ILE A O 1
ATOM 767 N N . GLN A 1 97 ? -22.199 5.493 28.980 1.00 86.56 97 GLN A N 1
ATOM 768 C CA . GLN A 1 97 ? -21.047 4.595 28.980 1.00 86.56 97 GLN A CA 1
ATOM 769 C C . GLN A 1 97 ? -21.302 3.326 28.175 1.00 86.56 97 GLN A C 1
ATOM 771 O O . GLN A 1 97 ? -20.427 2.919 27.415 1.00 86.56 97 GLN A O 1
ATOM 776 N N . LYS A 1 98 ? -22.489 2.724 28.301 1.00 86.88 98 LYS A N 1
ATOM 777 C CA . LYS A 1 98 ? -22.844 1.545 27.511 1.00 86.88 98 LYS A CA 1
ATOM 778 C C . LYS A 1 98 ? -22.875 1.866 26.020 1.00 86.88 98 LYS A C 1
ATOM 780 O O . LYS A 1 98 ? -22.251 1.158 25.247 1.00 86.88 98 LYS A O 1
ATOM 785 N N . SER A 1 99 ? -23.493 2.979 25.621 1.00 88.75 99 SER A N 1
ATOM 786 C CA . SER A 1 99 ? -23.491 3.400 24.213 1.00 88.75 99 SER A CA 1
ATOM 787 C C . SER A 1 99 ? -22.071 3.607 23.663 1.00 88.75 99 SER A C 1
ATOM 789 O O . SER A 1 99 ? -21.808 3.316 22.497 1.00 88.75 99 SER A O 1
ATOM 791 N N . MET A 1 100 ? -21.137 4.092 24.486 1.00 87.94 100 MET A N 1
ATOM 792 C CA . MET A 1 100 ? -19.724 4.218 24.107 1.00 87.94 100 MET A CA 1
ATOM 793 C C . MET A 1 100 ? -19.012 2.864 24.006 1.00 87.94 100 MET A C 1
ATOM 795 O O . MET A 1 100 ? -18.221 2.677 23.084 1.00 87.94 100 MET A O 1
ATOM 799 N N . GLU A 1 101 ? -19.297 1.930 24.916 1.00 88.81 101 GLU A N 1
ATOM 800 C CA . GLU A 1 101 ? -18.805 0.546 24.854 1.00 88.81 101 GLU A CA 1
ATOM 801 C C . GLU A 1 101 ? -19.307 -0.160 23.587 1.00 88.81 101 GLU A C 1
ATOM 803 O O . GLU A 1 101 ? -18.499 -0.741 22.868 1.00 88.81 101 GLU A O 1
ATOM 808 N N . ASP A 1 102 ? -20.593 -0.020 23.260 1.00 90.25 102 ASP A N 1
ATOM 809 C CA . ASP A 1 102 ? -21.202 -0.619 22.069 1.00 90.25 102 ASP A CA 1
ATOM 810 C C . ASP A 1 102 ? -20.546 -0.081 20.783 1.00 90.25 102 ASP A C 1
ATOM 812 O O . ASP A 1 102 ? -20.154 -0.853 19.909 1.00 90.25 102 ASP A O 1
ATOM 816 N N . LYS A 1 103 ? -20.333 1.243 20.687 1.00 90.31 103 LYS A N 1
ATOM 817 C CA . LYS A 1 103 ? -19.628 1.868 19.547 1.00 90.31 103 LYS A CA 1
ATOM 818 C C . LYS A 1 103 ? -18.185 1.386 19.412 1.00 90.31 103 LYS A C 1
ATOM 820 O O . LYS A 1 103 ? -17.687 1.207 18.302 1.00 90.31 103 LYS A O 1
ATOM 825 N N . LEU A 1 104 ? -17.495 1.220 20.538 1.00 89.56 104 LEU A N 1
ATOM 826 C CA . LEU A 1 104 ? -16.127 0.714 20.579 1.00 89.56 104 LEU A CA 1
ATOM 827 C C . LEU A 1 104 ? -16.069 -0.758 20.139 1.00 89.56 104 LEU A C 1
ATOM 829 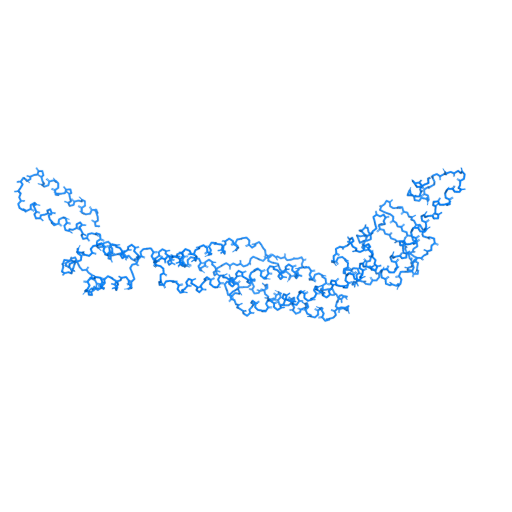O O . LEU A 1 104 ? -15.180 -1.150 19.384 1.00 89.56 104 LEU A O 1
ATOM 833 N N . GLU A 1 105 ? -17.011 -1.583 20.583 1.00 91.50 105 GLU A N 1
ATOM 834 C CA . GLU A 1 105 ? -17.094 -2.984 20.176 1.00 91.50 105 GLU A CA 1
ATOM 835 C C . GLU A 1 105 ? -17.429 -3.119 18.685 1.00 91.50 105 GLU A C 1
ATOM 837 O O . GLU A 1 105 ? -16.770 -3.881 17.978 1.00 91.50 105 GLU A O 1
ATOM 842 N N . GLU A 1 106 ? -18.371 -2.319 18.180 1.00 92.88 106 GLU A N 1
ATOM 843 C CA . GLU A 1 106 ? -18.726 -2.271 16.759 1.00 92.88 106 GLU A CA 1
ATOM 844 C C . GLU A 1 106 ? -17.502 -1.950 15.894 1.00 92.88 106 GLU A C 1
ATOM 846 O O . GLU A 1 106 ? -17.137 -2.740 15.022 1.00 92.88 106 GLU A O 1
ATOM 851 N N . ILE A 1 107 ? -16.804 -0.842 16.175 1.00 91.25 107 ILE A N 1
ATOM 852 C CA . ILE A 1 107 ? -15.676 -0.415 15.339 1.00 91.25 107 ILE A CA 1
ATOM 853 C C . ILE A 1 107 ? -14.488 -1.377 15.423 1.00 91.25 107 ILE A C 1
ATOM 855 O O . ILE A 1 107 ? -13.818 -1.640 14.425 1.00 91.25 107 ILE A O 1
ATOM 859 N N . THR A 1 108 ? -14.219 -1.946 16.602 1.00 89.75 108 THR A N 1
ATOM 860 C CA . THR A 1 108 ? -13.127 -2.918 16.761 1.00 89.75 108 THR A CA 1
ATOM 861 C C . THR A 1 108 ? -13.441 -4.237 16.072 1.00 89.75 108 THR A C 1
ATOM 863 O O . THR A 1 108 ? -12.533 -4.868 15.527 1.00 89.75 108 THR A O 1
ATOM 866 N N . LYS A 1 109 ? -14.712 -4.645 16.039 1.00 90.94 109 LYS A N 1
ATOM 867 C CA . LYS A 1 109 ? -15.162 -5.795 15.258 1.00 90.94 109 LYS A CA 1
ATOM 868 C C . LYS A 1 109 ? -15.023 -5.525 13.764 1.00 90.94 109 LYS A C 1
ATOM 870 O O . LYS A 1 109 ? -14.410 -6.345 13.088 1.00 90.94 109 LYS A O 1
ATOM 875 N N . GLU A 1 110 ? -15.496 -4.378 13.274 1.00 90.12 110 GLU A N 1
ATOM 876 C CA . GLU A 1 110 ? -15.364 -3.989 11.862 1.00 90.12 110 GLU A CA 1
ATOM 877 C C . GLU A 1 110 ? -13.895 -4.002 11.411 1.00 90.12 110 GLU A C 1
ATOM 879 O O . GLU A 1 110 ? -13.571 -4.645 10.413 1.00 90.12 110 GLU A O 1
ATOM 884 N N . LEU A 1 111 ? -12.987 -3.397 12.189 1.00 87.69 111 LEU A N 1
ATOM 885 C CA . LEU A 1 111 ? -11.545 -3.383 11.904 1.00 87.69 111 LEU A CA 1
ATOM 886 C C . LEU A 1 111 ? -10.911 -4.781 11.891 1.00 87.69 111 LEU A C 1
ATOM 888 O O . LEU A 1 111 ? -9.991 -5.030 11.112 1.00 87.69 111 LEU A O 1
ATOM 892 N N . LYS A 1 112 ? -11.382 -5.699 12.744 1.00 86.94 112 LYS A N 1
ATOM 893 C CA . LYS A 1 112 ? -10.911 -7.092 12.760 1.00 86.94 112 LYS A CA 1
ATOM 894 C C . LYS A 1 112 ? -11.443 -7.898 11.579 1.00 86.94 112 LYS A C 1
ATOM 896 O O . LYS A 1 112 ? -10.732 -8.764 11.095 1.00 86.94 112 LYS A O 1
ATOM 901 N N . THR A 1 113 ? -12.670 -7.634 11.135 1.00 86.50 113 THR A N 1
ATOM 902 C CA . THR A 1 113 ? -13.309 -8.356 10.020 1.00 86.50 113 THR A CA 1
ATOM 903 C C . THR A 1 113 ? -12.994 -7.777 8.643 1.00 86.50 113 THR A C 1
ATOM 905 O O . THR A 1 113 ? -13.311 -8.405 7.632 1.00 86.50 113 THR A O 1
ATOM 908 N N . ALA A 1 114 ? -12.414 -6.577 8.598 1.00 84.81 114 ALA A N 1
ATOM 909 C CA . ALA A 1 114 ? -11.990 -5.935 7.366 1.00 84.81 114 ALA A CA 1
ATOM 910 C C . ALA A 1 114 ? -10.969 -6.804 6.623 1.00 84.81 114 ALA A C 1
ATOM 912 O O . ALA A 1 114 ? -10.163 -7.502 7.237 1.00 84.81 114 ALA A O 1
ATOM 913 N N . ARG A 1 115 ? -10.992 -6.729 5.292 1.00 82.06 115 ARG A N 1
ATOM 914 C CA . ARG A 1 115 ? -10.083 -7.463 4.407 1.00 82.06 115 ARG A CA 1
ATOM 915 C C . ARG A 1 115 ? -9.381 -6.498 3.471 1.00 82.06 115 ARG A C 1
ATOM 917 O O . ARG A 1 115 ? -9.963 -5.486 3.087 1.00 82.06 115 ARG A O 1
ATOM 924 N N . VAL A 1 116 ? -8.158 -6.844 3.079 1.00 81.06 116 VAL A N 1
ATOM 925 C CA . VAL A 1 116 ? -7.492 -6.170 1.963 1.00 81.06 116 VAL A CA 1
ATOM 926 C C . VAL A 1 116 ? -8.100 -6.721 0.672 1.00 81.06 116 VAL A C 1
ATOM 928 O O . VAL A 1 116 ? -8.003 -7.927 0.438 1.00 81.06 116 VAL A O 1
ATOM 931 N N . PRO A 1 117 ? -8.746 -5.895 -0.163 1.00 82.31 117 PRO A N 1
ATOM 932 C CA . PRO A 1 117 ? -9.169 -6.333 -1.481 1.00 82.31 117 PRO A CA 1
ATOM 933 C C . PRO A 1 117 ? -7.928 -6.626 -2.325 1.00 82.31 117 PRO A C 1
ATOM 935 O O . PRO A 1 117 ? -7.008 -5.810 -2.387 1.00 82.31 117 PRO A O 1
ATOM 938 N N . LEU A 1 118 ? -7.905 -7.793 -2.967 1.00 83.56 118 LEU A N 1
ATOM 939 C CA . LEU A 1 118 ? -6.841 -8.207 -3.878 1.00 83.56 118 LEU A CA 1
ATOM 940 C C . LEU A 1 118 ? -7.412 -8.344 -5.288 1.00 83.56 118 LEU A C 1
ATOM 942 O O . LEU A 1 118 ? -8.503 -8.884 -5.466 1.00 83.56 118 LEU A O 1
ATOM 946 N N . GLN A 1 119 ? -6.665 -7.867 -6.275 1.00 82.56 119 GLN A N 1
ATOM 947 C CA . GLN A 1 119 ? -6.977 -7.997 -7.692 1.00 82.56 119 GLN A CA 1
ATOM 948 C C . GLN A 1 119 ? -5.946 -8.909 -8.358 1.00 82.56 119 GLN A C 1
ATOM 950 O O . GLN A 1 119 ? -4.751 -8.802 -8.084 1.00 82.56 119 GLN A O 1
ATOM 955 N N . GLU A 1 120 ? -6.399 -9.805 -9.232 1.00 79.50 120 GLU A N 1
ATOM 956 C CA . GLU A 1 120 ? -5.505 -10.641 -10.035 1.00 79.50 120 GLU A CA 1
ATOM 957 C C . GLU A 1 120 ? -4.737 -9.792 -11.050 1.00 79.50 120 GLU A C 1
ATOM 959 O O . GLU A 1 120 ? -5.273 -8.859 -11.657 1.00 79.50 120 GLU A O 1
ATOM 964 N N . GLY A 1 121 ? -3.446 -10.083 -11.171 1.00 71.31 121 GLY A N 1
ATOM 965 C CA . GLY A 1 121 ? -2.546 -9.393 -12.071 1.00 71.31 121 GLY A CA 1
ATOM 966 C C . GLY A 1 121 ? -2.536 -9.964 -13.481 1.00 71.31 121 GLY A C 1
ATOM 967 O O . GLY A 1 121 ? -3.336 -10.815 -13.850 1.00 71.31 121 GLY A O 1
ATOM 968 N N . TYR A 1 122 ? -1.598 -9.472 -14.291 1.00 69.69 122 TYR A N 1
ATOM 969 C CA . TYR A 1 122 ? -1.492 -9.831 -15.707 1.00 69.69 122 TYR A CA 1
ATOM 970 C C . TYR A 1 122 ? -0.847 -11.213 -15.955 1.00 69.69 122 TYR A C 1
ATOM 972 O O . TYR A 1 122 ? -0.869 -11.702 -17.082 1.00 69.69 122 TYR A O 1
ATOM 980 N N . LYS A 1 123 ? -0.268 -11.840 -14.921 1.00 68.19 123 LYS A N 1
ATOM 981 C CA . LYS A 1 123 ? 0.198 -13.237 -14.924 1.00 68.19 123 LYS A CA 1
ATOM 982 C C . LYS A 1 123 ? -0.515 -14.008 -13.819 1.00 68.19 123 LYS A C 1
ATOM 984 O O . LYS A 1 123 ? -0.790 -13.448 -12.755 1.00 68.19 123 LYS A O 1
ATOM 989 N N . GLU A 1 124 ? -0.705 -15.304 -14.050 1.00 59.41 124 GLU A N 1
ATOM 990 C CA . GLU A 1 124 ? -1.049 -16.261 -12.998 1.00 59.41 124 GLU A CA 1
ATOM 991 C C . GLU A 1 124 ? -0.011 -16.146 -11.856 1.00 59.41 124 GLU A C 1
ATOM 993 O O . GLU A 1 124 ? 1.184 -15.976 -12.107 1.00 59.41 124 GLU A O 1
ATOM 998 N N . ASP A 1 125 ? -0.480 -16.142 -10.604 1.00 66.19 125 ASP A N 1
ATOM 999 C CA . ASP A 1 125 ? 0.282 -15.918 -9.356 1.00 66.19 125 ASP A CA 1
ATOM 1000 C C . ASP A 1 125 ? 0.753 -14.484 -9.022 1.00 66.19 125 ASP A C 1
ATOM 1002 O O . ASP A 1 125 ? 1.386 -14.282 -7.977 1.00 66.19 125 ASP A O 1
ATOM 1006 N N . LEU A 1 126 ? 0.421 -13.462 -9.821 1.00 73.94 126 LEU A N 1
ATOM 1007 C CA . LEU A 1 126 ? 0.589 -12.060 -9.406 1.00 73.94 126 LEU A CA 1
ATOM 1008 C C . LEU A 1 126 ? -0.736 -11.508 -8.878 1.00 73.94 126 LEU A C 1
ATOM 1010 O O . LEU A 1 126 ? -1.755 -11.584 -9.557 1.00 73.94 126 LEU A O 1
ATOM 1014 N N . PHE A 1 127 ? -0.714 -10.894 -7.695 1.00 79.00 127 PHE A N 1
ATOM 1015 C CA . PHE A 1 127 ? -1.849 -10.118 -7.201 1.00 79.00 127 PHE A CA 1
ATOM 1016 C C . PHE A 1 127 ? -1.413 -8.712 -6.810 1.00 79.00 127 PHE A C 1
ATOM 1018 O O . PHE A 1 127 ? -0.280 -8.467 -6.380 1.00 79.00 127 PHE A O 1
ATOM 1025 N N . TYR A 1 128 ? -2.374 -7.815 -6.940 1.00 83.81 128 TYR A N 1
ATOM 1026 C CA . TYR A 1 128 ? -2.286 -6.402 -6.651 1.00 83.81 128 TYR A CA 1
ATOM 1027 C C . TYR A 1 128 ? -3.271 -6.030 -5.549 1.00 83.81 128 TYR A C 1
ATOM 1029 O O . TYR A 1 128 ? -4.261 -6.727 -5.319 1.00 83.81 128 TYR A O 1
ATOM 1037 N N . LEU A 1 129 ? -3.015 -4.916 -4.875 1.00 84.62 129 LEU A N 1
ATOM 1038 C CA . LEU A 1 129 ? -4.003 -4.275 -4.021 1.00 84.62 129 LEU A CA 1
ATOM 1039 C C . LEU A 1 129 ? -5.147 -3.778 -4.919 1.00 84.62 129 LEU A C 1
ATOM 1041 O O . LEU A 1 129 ? -4.915 -3.100 -5.921 1.00 84.62 129 LEU A O 1
ATOM 1045 N N . GLY A 1 130 ? -6.372 -4.175 -4.581 1.00 83.31 130 GLY A N 1
ATOM 1046 C CA . GLY A 1 130 ? -7.596 -3.751 -5.257 1.00 83.31 130 GLY A CA 1
ATOM 1047 C C . GLY A 1 130 ? -8.070 -2.374 -4.785 1.00 83.31 130 GLY A C 1
ATOM 1048 O O . GLY A 1 130 ? -7.288 -1.560 -4.297 1.00 83.31 130 GLY A O 1
ATOM 1049 N N . ASP A 1 131 ? -9.372 -2.105 -4.902 1.00 85.38 131 ASP A N 1
ATOM 1050 C CA . ASP A 1 131 ? -9.942 -0.821 -4.478 1.00 85.38 131 ASP A CA 1
ATOM 1051 C C . ASP A 1 131 ? -9.943 -0.660 -2.948 1.00 85.38 131 ASP A C 1
ATOM 1053 O O . ASP A 1 131 ? -10.765 -1.238 -2.239 1.00 85.38 131 ASP A O 1
ATOM 1057 N N . LEU A 1 132 ? -9.027 0.163 -2.438 1.00 86.94 132 LEU A N 1
ATOM 1058 C CA . LEU A 1 132 ? -8.858 0.417 -1.007 1.00 86.94 132 LEU A CA 1
ATOM 1059 C C . LEU A 1 132 ? -9.836 1.457 -0.439 1.00 86.94 132 LEU A C 1
ATOM 1061 O O . LEU A 1 132 ? -9.826 1.662 0.774 1.00 86.94 132 LEU A O 1
ATOM 1065 N N . ARG A 1 133 ? -10.707 2.081 -1.248 1.00 87.31 133 ARG A N 1
ATOM 1066 C CA . ARG A 1 133 ? -11.617 3.156 -0.792 1.00 87.31 133 ARG A CA 1
ATOM 1067 C C . ARG A 1 133 ? -12.467 2.755 0.408 1.00 87.31 133 ARG A C 1
ATOM 1069 O O . ARG A 1 133 ? -12.512 3.467 1.402 1.00 87.31 133 ARG A O 1
ATOM 1076 N N . SER A 1 134 ? -13.066 1.564 0.363 1.00 86.88 134 SER A N 1
ATOM 1077 C CA . SER A 1 134 ? -13.894 1.059 1.471 1.00 86.88 134 SER A CA 1
ATOM 1078 C C . SER A 1 134 ? -13.107 0.917 2.782 1.00 86.88 134 SER A C 1
ATOM 1080 O O . SER A 1 134 ? -13.651 1.084 3.873 1.00 86.88 134 SER A O 1
ATOM 1082 N N . LEU A 1 135 ? -11.813 0.605 2.684 1.00 87.62 135 LEU A N 1
ATOM 1083 C CA . LEU A 1 135 ? -10.923 0.444 3.829 1.00 87.62 135 LEU A CA 1
ATOM 1084 C C . LEU A 1 135 ? -10.437 1.803 4.357 1.00 87.62 135 LEU A C 1
ATOM 1086 O O . LEU A 1 135 ? -10.342 1.990 5.569 1.00 87.62 135 LEU A O 1
ATOM 1090 N N . GLU A 1 136 ? -10.200 2.767 3.468 1.00 89.81 136 GLU A N 1
ATOM 1091 C CA . GLU A 1 136 ? -9.920 4.162 3.824 1.00 89.81 136 GLU A CA 1
ATOM 1092 C C . GLU A 1 136 ? -11.113 4.814 4.539 1.00 89.81 136 GLU A C 1
ATOM 1094 O O . GLU A 1 136 ? -10.932 5.429 5.593 1.00 89.81 136 GLU A O 1
ATOM 1099 N N . ASP A 1 137 ? -12.333 4.593 4.046 1.00 91.69 137 ASP A N 1
ATOM 1100 C CA . ASP A 1 137 ? -13.567 5.067 4.679 1.00 91.69 137 ASP A CA 1
ATOM 1101 C C . ASP A 1 137 ? -13.743 4.467 6.081 1.00 91.69 137 ASP A C 1
ATOM 1103 O O . ASP A 1 137 ? -14.043 5.181 7.045 1.00 91.69 137 ASP A O 1
ATOM 1107 N N . LEU A 1 138 ? -13.478 3.164 6.236 1.00 91.38 138 LEU A N 1
ATOM 1108 C CA . LEU A 1 138 ? -13.484 2.502 7.542 1.00 91.38 138 LEU A CA 1
ATOM 1109 C C . LEU A 1 138 ? -12.438 3.113 8.485 1.00 91.38 138 LEU A C 1
ATOM 1111 O O . LEU A 1 138 ? -12.717 3.372 9.657 1.00 91.38 138 LEU A O 1
ATOM 1115 N N . PHE A 1 139 ? -11.235 3.380 7.983 1.00 92.19 139 PHE A N 1
ATOM 1116 C CA . PHE A 1 139 ? -10.171 4.027 8.742 1.00 92.19 139 PHE A CA 1
ATOM 1117 C C . PHE A 1 139 ? -10.509 5.466 9.148 1.00 92.19 139 PHE A C 1
ATOM 1119 O O . PHE A 1 139 ? -10.071 5.904 10.218 1.00 92.19 139 PHE A O 1
ATOM 1126 N N . MET A 1 140 ? -11.281 6.200 8.343 1.00 93.06 140 MET A N 1
ATOM 1127 C CA . MET A 1 140 ? -11.814 7.520 8.694 1.00 93.06 140 MET A CA 1
ATOM 1128 C C . MET A 1 140 ? -12.919 7.418 9.752 1.00 93.06 140 MET A C 1
ATOM 1130 O O . MET A 1 140 ? -12.846 8.114 10.769 1.00 93.06 140 MET A O 1
ATOM 1134 N N . LYS A 1 141 ? -13.887 6.502 9.579 1.00 93.19 141 LYS A N 1
ATOM 1135 C CA . LYS A 1 141 ? -14.941 6.206 10.573 1.00 93.19 141 LYS A CA 1
ATOM 1136 C C . LYS A 1 141 ? -14.326 5.845 11.927 1.00 93.19 141 LYS A C 1
ATOM 1138 O O . LYS A 1 141 ? -14.739 6.377 12.963 1.00 93.19 141 LYS A O 1
ATOM 1143 N N . ALA A 1 142 ? -13.304 4.989 11.925 1.00 91.81 142 ALA A N 1
ATOM 1144 C CA . ALA A 1 142 ? -12.589 4.593 13.131 1.00 91.81 142 ALA A CA 1
ATOM 1145 C C . ALA A 1 142 ? -11.871 5.774 13.791 1.00 91.81 142 ALA A C 1
ATOM 1147 O O . ALA A 1 142 ? -11.926 5.925 15.012 1.00 91.81 142 ALA A O 1
ATOM 1148 N N . ASP A 1 143 ? -11.247 6.650 12.999 1.00 92.88 143 ASP A N 1
ATOM 1149 C CA . ASP A 1 143 ? -10.532 7.816 13.515 1.00 92.88 143 ASP A CA 1
ATOM 1150 C C . ASP A 1 143 ? -11.450 8.767 14.283 1.00 92.88 143 ASP A C 1
ATOM 1152 O O . ASP A 1 143 ? -11.133 9.149 15.414 1.00 92.88 143 ASP A O 1
ATOM 1156 N N . LEU A 1 144 ? -12.602 9.081 13.679 1.00 93.00 144 LEU A N 1
ATOM 1157 C CA . LEU A 1 144 ? -13.641 9.921 14.266 1.00 93.00 144 LEU A CA 1
ATOM 1158 C C . LEU A 1 144 ? -14.204 9.285 15.536 1.00 93.00 144 LEU A C 1
ATOM 1160 O O . LEU A 1 144 ? -14.305 9.950 16.565 1.00 93.00 144 LEU A O 1
ATOM 1164 N N . THR A 1 145 ? -14.498 7.984 15.492 1.00 90.44 145 THR A N 1
ATOM 1165 C CA . THR A 1 145 ? -15.044 7.252 16.642 1.00 90.44 145 THR A CA 1
ATOM 1166 C C . THR A 1 145 ? -14.075 7.283 17.822 1.00 90.44 145 THR A C 1
ATOM 1168 O O . THR A 1 145 ? -14.462 7.678 18.922 1.00 90.44 145 THR A O 1
ATOM 1171 N N . PHE A 1 146 ? -12.794 6.959 17.609 1.00 91.19 146 PHE A N 1
ATOM 1172 C CA . PHE A 1 146 ? -11.794 7.027 18.677 1.00 91.19 146 PHE A CA 1
ATOM 1173 C C . PHE A 1 146 ? -11.565 8.457 19.171 1.00 91.19 146 PHE A C 1
ATOM 1175 O O . PHE A 1 146 ? -11.401 8.655 20.371 1.00 91.19 146 PHE A O 1
ATOM 1182 N N . HIS A 1 147 ? -11.601 9.462 18.292 1.00 90.06 147 HIS A N 1
ATOM 1183 C CA . HIS A 1 147 ? -11.509 10.864 18.702 1.00 90.06 147 HIS A CA 1
ATOM 1184 C C . HIS A 1 147 ? -12.670 11.262 19.630 1.00 90.06 147 HIS A C 1
ATOM 1186 O O . HIS A 1 147 ? -12.450 11.876 20.675 1.00 90.06 147 HIS A O 1
ATOM 1192 N N . THR A 1 148 ? -13.906 10.880 19.296 1.00 89.88 148 THR A N 1
ATOM 1193 C CA . THR A 1 148 ? -15.081 11.127 20.145 1.00 89.88 148 THR A CA 1
ATOM 1194 C C . THR A 1 148 ? -14.993 10.382 21.478 1.00 89.88 148 THR A C 1
ATOM 1196 O O . THR A 1 148 ? -15.303 10.961 22.518 1.00 89.88 148 THR A O 1
ATOM 1199 N N . LEU A 1 149 ? -14.545 9.122 21.474 1.00 88.69 149 LEU A N 1
ATOM 1200 C CA . LEU A 1 149 ? -14.391 8.325 22.695 1.00 88.69 149 LEU A CA 1
ATOM 1201 C C . LEU A 1 149 ? -13.314 8.901 23.625 1.00 88.69 149 LEU A C 1
ATOM 1203 O O . LEU A 1 149 ? -13.540 9.002 24.826 1.00 88.69 149 LEU A O 1
ATOM 1207 N N . LEU A 1 150 ? -12.170 9.332 23.087 1.00 87.69 150 LEU A N 1
ATOM 1208 C CA . LEU A 1 150 ? -11.052 9.860 23.881 1.00 87.69 150 LEU A CA 1
ATOM 1209 C C . LEU A 1 150 ? -11.336 11.231 24.510 1.00 87.69 150 LEU A C 1
ATOM 1211 O O . LEU A 1 150 ? -10.812 11.520 25.587 1.00 87.69 150 LEU A O 1
ATOM 1215 N N . ASN A 1 151 ? -12.164 12.050 23.856 1.00 87.62 151 ASN A N 1
ATOM 1216 C CA . ASN A 1 151 ? -12.553 13.377 24.340 1.00 87.62 151 ASN A CA 1
ATOM 1217 C C . ASN A 1 151 ? -13.800 13.362 25.236 1.00 87.62 151 ASN A C 1
ATOM 1219 O O . ASN A 1 151 ? -14.165 14.387 25.809 1.00 87.62 151 ASN A O 1
ATOM 1223 N N . SER A 1 152 ? -14.464 12.213 25.378 1.00 87.19 152 SER A N 1
ATOM 1224 C CA . SER A 1 152 ? -15.608 12.076 26.272 1.00 87.19 152 SER A CA 1
ATOM 1225 C C . SER A 1 152 ? -15.172 11.999 27.736 1.00 87.19 152 SER A C 1
ATOM 1227 O O . SER A 1 152 ? -14.396 11.129 28.133 1.00 87.19 152 SER A O 1
ATOM 1229 N N . GLN A 1 153 ? -15.764 12.848 28.576 1.00 81.25 153 GLN A N 1
ATOM 1230 C CA . GLN A 1 153 ? -15.576 12.820 30.032 1.00 81.25 153 GLN A CA 1
ATOM 1231 C C . GLN A 1 153 ? -16.099 11.535 30.701 1.00 81.25 153 GLN A C 1
ATOM 1233 O O . GLN A 1 153 ? -15.656 11.171 31.787 1.00 81.25 153 GLN A O 1
ATOM 1238 N N . TYR A 1 154 ? -17.015 10.813 30.048 1.00 74.56 154 TYR A N 1
ATOM 1239 C CA . TYR A 1 154 ? -17.624 9.590 30.583 1.00 74.56 154 TYR A CA 1
ATOM 1240 C C . TYR A 1 154 ? -16.853 8.315 30.222 1.00 74.56 154 TYR A C 1
ATOM 1242 O O . TYR A 1 154 ? -17.196 7.240 30.707 1.00 74.56 154 TYR A O 1
ATOM 1250 N N . ALA A 1 155 ? -15.807 8.434 29.400 1.00 75.00 155 ALA A N 1
ATOM 1251 C CA . ALA A 1 155 ? -15.055 7.322 28.825 1.00 75.00 155 ALA A CA 1
ATOM 1252 C C . ALA A 1 155 ? -13.768 6.967 29.593 1.00 75.00 155 ALA A C 1
ATOM 1254 O O . ALA A 1 155 ? -12.937 6.223 29.080 1.00 75.00 155 ALA A O 1
ATOM 1255 N N . LEU A 1 156 ? -13.579 7.475 30.817 1.00 79.81 156 LEU A N 1
ATOM 1256 C CA . LEU A 1 156 ? -12.366 7.245 31.619 1.00 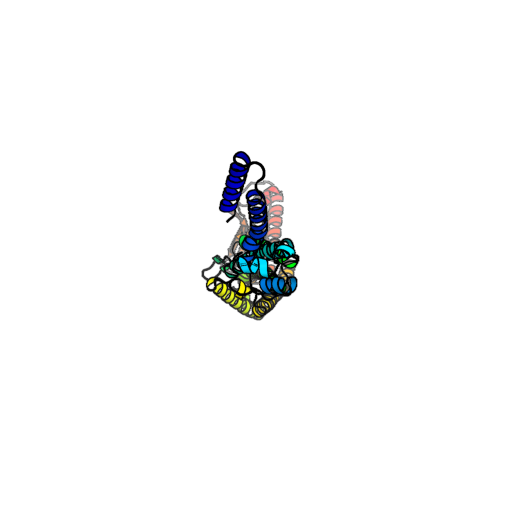79.81 156 LEU A CA 1
ATOM 1257 C C . LEU A 1 156 ? -11.989 5.757 31.724 1.00 79.81 156 LEU A C 1
ATOM 1259 O O . LEU A 1 156 ? -10.826 5.412 31.531 1.00 79.81 156 LEU A O 1
ATOM 1263 N N . HIS A 1 157 ? -12.964 4.869 31.936 1.00 79.81 157 HIS A N 1
ATOM 1264 C CA . HIS A 1 157 ? -12.730 3.427 32.083 1.00 79.81 157 HIS A CA 1
ATOM 1265 C C . HIS A 1 157 ? -12.364 2.712 30.775 1.00 79.81 157 HIS A C 1
ATOM 1267 O O . HIS A 1 157 ? -11.723 1.668 30.815 1.00 79.81 157 HIS A O 1
ATOM 1273 N N . ILE A 1 158 ? -12.752 3.260 29.620 1.00 83.12 158 ILE A N 1
ATOM 1274 C CA . ILE A 1 158 ? -12.388 2.734 28.292 1.00 83.12 158 ILE A CA 1
ATOM 1275 C C . ILE A 1 158 ? -11.224 3.497 27.659 1.00 83.12 158 ILE A C 1
ATOM 1277 O O . ILE A 1 158 ? -10.795 3.155 26.553 1.00 83.12 158 ILE A O 1
ATOM 1281 N N . LYS A 1 159 ? -10.705 4.535 28.323 1.00 86.00 159 LYS A N 1
ATOM 1282 C CA . LYS A 1 159 ? -9.720 5.450 27.742 1.00 86.00 159 LYS A CA 1
ATOM 1283 C C . LYS A 1 159 ? -8.423 4.734 27.402 1.00 86.00 159 LYS A C 1
ATOM 1285 O O . LYS A 1 159 ? -7.948 4.863 26.281 1.00 86.00 159 LYS A O 1
ATOM 1290 N N . GLU A 1 160 ? -7.891 3.921 28.314 1.00 87.88 160 GLU A N 1
ATOM 1291 C CA . GLU A 1 160 ? -6.671 3.143 28.060 1.00 87.88 160 GLU A CA 1
ATOM 1292 C C . GLU A 1 160 ? -6.825 2.203 26.860 1.00 87.88 160 GLU A C 1
ATOM 1294 O O . GLU A 1 160 ? -5.948 2.124 26.000 1.00 87.88 160 GLU A O 1
ATOM 1299 N N . PHE A 1 161 ? -7.965 1.517 26.765 1.00 87.56 161 PHE A N 1
ATOM 1300 C CA . PHE A 1 161 ? -8.255 0.622 25.650 1.00 87.56 161 PHE A CA 1
ATOM 1301 C C . PHE A 1 161 ? -8.411 1.391 24.332 1.00 87.56 161 PHE A C 1
ATOM 1303 O O . PHE A 1 161 ? -7.866 0.983 23.309 1.00 87.56 161 PHE A O 1
ATOM 1310 N N . SER A 1 162 ? -9.080 2.545 24.368 1.00 88.44 162 SER A N 1
ATOM 1311 C CA . SER A 1 162 ? -9.255 3.430 23.212 1.00 88.44 162 SER A CA 1
ATOM 1312 C C . SER A 1 162 ? -7.922 4.005 22.726 1.00 88.44 162 SER A C 1
ATOM 1314 O O . SER A 1 162 ? -7.702 4.091 21.522 1.00 88.44 162 SER A O 1
ATOM 1316 N N . VAL A 1 163 ? -7.002 4.344 23.638 1.00 90.44 163 VAL A N 1
ATOM 1317 C CA . VAL A 1 163 ? -5.636 4.780 23.296 1.00 90.44 163 VAL A CA 1
ATOM 1318 C C . VAL A 1 163 ? -4.863 3.655 22.610 1.00 90.44 163 VAL A C 1
ATOM 1320 O O . VAL A 1 163 ? -4.248 3.890 21.571 1.00 90.44 163 VAL A O 1
ATOM 1323 N N . LYS A 1 164 ? -4.918 2.425 23.141 1.00 90.25 164 LYS A N 1
ATOM 1324 C CA . LYS A 1 164 ? -4.270 1.263 22.510 1.00 90.25 164 LYS A CA 1
ATOM 1325 C C . LYS A 1 164 ? -4.777 1.055 21.084 1.00 90.25 164 LYS A C 1
ATOM 1327 O O . LYS A 1 164 ? -3.972 0.978 20.162 1.00 90.25 164 LYS A O 1
ATOM 1332 N N . TRP A 1 165 ? -6.094 1.061 20.890 1.00 90.44 165 TRP A N 1
ATOM 1333 C CA . TRP A 1 165 ? -6.689 0.918 19.561 1.00 90.44 165 TRP A CA 1
ATOM 1334 C C . TRP A 1 165 ? -6.392 2.084 18.625 1.00 90.44 165 TRP A C 1
ATOM 1336 O O . TRP A 1 165 ? -6.177 1.861 17.436 1.00 90.44 165 TRP A O 1
ATOM 1346 N N . LYS A 1 166 ? -6.319 3.315 19.139 1.00 89.94 166 LYS A N 1
ATOM 1347 C CA . LYS A 1 166 ? -5.903 4.476 18.348 1.00 89.94 166 LYS A CA 1
ATOM 1348 C C . LYS A 1 166 ? -4.465 4.320 17.854 1.00 89.94 166 LYS A C 1
ATOM 1350 O O . LYS A 1 166 ? -4.208 4.567 16.679 1.00 89.94 166 LYS A O 1
ATOM 1355 N N . ASN A 1 167 ? -3.550 3.866 18.709 1.00 91.19 167 ASN A N 1
ATOM 1356 C CA . ASN A 1 167 ? -2.163 3.595 18.322 1.00 91.19 167 ASN A CA 1
ATOM 1357 C C . ASN A 1 167 ? -2.074 2.465 17.291 1.00 91.19 167 ASN A C 1
ATOM 1359 O O . ASN A 1 167 ? -1.362 2.604 16.298 1.00 91.19 167 ASN A O 1
ATOM 1363 N N . THR A 1 168 ? -2.849 1.393 17.474 1.00 90.81 168 THR A N 1
ATOM 1364 C CA . THR A 1 168 ? -2.974 0.328 16.473 1.00 90.81 168 THR A CA 1
ATOM 1365 C C . THR A 1 168 ? -3.490 0.869 15.143 1.00 90.81 168 THR A C 1
ATOM 1367 O O . THR A 1 168 ? -2.891 0.595 14.112 1.00 90.81 168 THR A O 1
ATOM 1370 N N . LEU A 1 169 ? -4.540 1.696 15.138 1.00 91.44 169 LEU A N 1
ATOM 1371 C CA . LEU A 1 169 ? -5.065 2.301 13.911 1.00 91.44 169 LEU A CA 1
ATOM 1372 C C . LEU A 1 169 ? -4.013 3.172 13.205 1.00 91.44 169 LEU A C 1
ATOM 1374 O O . LEU A 1 169 ? -3.919 3.141 11.981 1.00 91.44 169 LEU A O 1
ATOM 1378 N N . ILE A 1 170 ? -3.210 3.930 13.959 1.00 91.81 170 ILE A N 1
ATOM 1379 C CA . ILE A 1 170 ? -2.109 4.732 13.403 1.00 91.81 170 ILE A CA 1
ATOM 1380 C C . ILE A 1 170 ? -1.074 3.831 12.724 1.00 91.81 170 ILE A C 1
ATOM 1382 O O . ILE A 1 170 ? -0.657 4.134 11.607 1.00 91.81 170 ILE A O 1
ATOM 1386 N N . LEU A 1 171 ? -0.669 2.735 13.373 1.00 91.50 171 LEU A N 1
ATOM 1387 C CA . LEU A 1 171 ? 0.261 1.774 12.779 1.00 91.50 171 LEU A CA 1
ATOM 1388 C C . LEU A 1 171 ? -0.341 1.142 11.521 1.00 91.50 171 LEU A C 1
ATOM 1390 O O . LEU A 1 171 ? 0.296 1.159 10.476 1.00 91.50 171 LEU A O 1
ATOM 1394 N N . MET A 1 172 ? -1.598 0.695 11.582 1.00 90.81 172 MET A N 1
ATOM 1395 C CA . MET A 1 172 ? -2.280 0.089 10.438 1.00 90.81 172 MET A CA 1
ATOM 1396 C C . MET A 1 172 ? -2.340 1.029 9.228 1.00 90.81 172 MET A C 1
ATOM 1398 O O . MET A 1 172 ? -2.068 0.596 8.110 1.00 90.81 172 MET A O 1
ATOM 1402 N N . LYS A 1 173 ? -2.645 2.317 9.445 1.00 91.38 173 LYS A N 1
ATOM 1403 C CA . LYS A 1 173 ? -2.631 3.351 8.396 1.00 91.38 173 LYS A CA 1
ATOM 1404 C C . LYS A 1 173 ? -1.239 3.511 7.781 1.00 91.38 173 LYS A C 1
ATOM 1406 O O . LYS A 1 173 ? -1.104 3.428 6.566 1.00 91.38 173 LYS A O 1
ATOM 1411 N N . LYS A 1 174 ? -0.203 3.657 8.614 1.00 92.25 174 LYS A N 1
ATOM 1412 C CA . LYS A 1 174 ? 1.192 3.789 8.153 1.00 92.25 174 LYS A CA 1
ATOM 1413 C C . LYS A 1 174 ? 1.654 2.583 7.336 1.00 92.25 174 LYS A C 1
ATOM 1415 O O . LYS A 1 174 ? 2.266 2.757 6.282 1.00 92.25 174 LYS A O 1
ATOM 1420 N N . THR A 1 175 ? 1.346 1.375 7.806 1.00 91.31 175 THR A N 1
ATOM 1421 C CA . THR A 1 175 ? 1.648 0.132 7.090 1.00 91.31 175 THR A CA 1
ATOM 1422 C C . THR A 1 175 ? 0.911 0.085 5.758 1.00 91.31 175 THR A C 1
ATOM 1424 O O . THR A 1 175 ? 1.509 -0.271 4.747 1.00 91.31 175 THR A O 1
ATOM 1427 N N . MET A 1 176 ? -0.360 0.497 5.723 1.00 90.12 176 MET A N 1
ATOM 1428 C CA . MET A 1 176 ? -1.148 0.518 4.493 1.00 90.12 176 MET A CA 1
ATOM 1429 C C . MET A 1 176 ? -0.593 1.508 3.459 1.00 90.12 176 MET A C 1
ATOM 1431 O O . MET A 1 176 ? -0.456 1.158 2.290 1.00 90.12 176 MET A O 1
ATOM 1435 N N . ASP A 1 177 ? -0.228 2.720 3.867 1.00 91.19 177 ASP A N 1
ATOM 1436 C CA . ASP A 1 177 ? 0.353 3.701 2.943 1.00 91.19 177 ASP A CA 1
ATOM 1437 C C . ASP A 1 177 ? 1.721 3.239 2.419 1.00 91.19 177 ASP A C 1
ATOM 1439 O O . ASP A 1 177 ? 1.982 3.303 1.217 1.00 91.19 177 ASP A O 1
ATOM 1443 N N . SER A 1 178 ? 2.549 2.650 3.286 1.00 91.75 178 SER A N 1
ATOM 1444 C CA . SER A 1 178 ? 3.836 2.066 2.878 1.00 91.75 178 SER A CA 1
ATOM 1445 C C . SER A 1 178 ? 3.660 0.895 1.908 1.00 91.75 178 SER A C 1
ATOM 1447 O O . SER A 1 178 ? 4.440 0.742 0.971 1.00 91.75 178 SER A O 1
ATOM 1449 N N . LEU A 1 179 ? 2.614 0.084 2.086 1.00 91.06 179 LEU A N 1
ATOM 1450 C CA . LEU A 1 179 ? 2.267 -1.008 1.174 1.00 91.06 179 LEU A CA 1
ATOM 1451 C C . LEU A 1 179 ? 1.842 -0.488 -0.205 1.00 91.06 179 LEU A C 1
ATOM 1453 O O . LEU A 1 179 ? 2.248 -1.070 -1.209 1.00 91.06 179 LEU A O 1
ATOM 1457 N N . LYS A 1 180 ? 1.066 0.604 -0.274 1.00 90.38 180 LYS A N 1
ATOM 1458 C CA . LYS A 1 180 ? 0.695 1.248 -1.551 1.00 90.38 180 LYS A CA 1
ATOM 1459 C C . LYS A 1 180 ? 1.931 1.751 -2.293 1.00 90.38 180 LYS A C 1
ATOM 1461 O O . LYS A 1 180 ? 2.086 1.510 -3.490 1.00 90.38 180 LYS A O 1
ATOM 1466 N N . ASP A 1 181 ? 2.825 2.426 -1.577 1.00 90.00 181 ASP A N 1
ATOM 1467 C CA . ASP A 1 181 ? 4.070 2.952 -2.137 1.00 90.00 181 ASP A CA 1
ATOM 1468 C C . ASP A 1 181 ? 5.012 1.838 -2.616 1.00 90.00 181 ASP A C 1
ATOM 1470 O O . ASP A 1 181 ? 5.615 1.934 -3.696 1.00 90.00 181 ASP A O 1
ATOM 1474 N N . PHE A 1 182 ? 5.106 0.765 -1.826 1.00 92.38 182 PHE A N 1
ATOM 1475 C CA . PHE A 1 182 ? 5.836 -0.443 -2.180 1.00 92.38 182 PHE A CA 1
ATOM 1476 C C . PHE A 1 182 ? 5.273 -1.055 -3.461 1.00 92.38 182 PHE A C 1
ATOM 1478 O O . PHE A 1 182 ? 6.021 -1.259 -4.414 1.00 92.38 182 PHE A O 1
ATOM 1485 N N . GLU A 1 183 ? 3.961 -1.294 -3.517 1.00 90.12 183 GLU A N 1
ATOM 1486 C CA . GLU A 1 183 ? 3.310 -1.915 -4.668 1.00 90.12 183 GLU A CA 1
ATOM 1487 C C . GLU A 1 183 ? 3.501 -1.075 -5.934 1.00 90.12 183 GLU A C 1
ATOM 1489 O O . GLU A 1 183 ? 3.846 -1.612 -6.984 1.00 90.12 183 GLU A O 1
ATOM 1494 N N . LYS A 1 184 ? 3.340 0.250 -5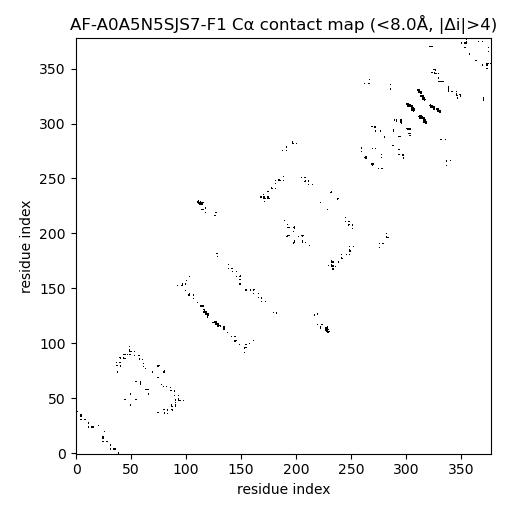.843 1.00 87.00 184 LYS A N 1
ATOM 1495 C CA . LYS A 1 184 ? 3.566 1.164 -6.968 1.00 87.00 184 LYS A CA 1
ATOM 1496 C C . LYS A 1 184 ? 4.991 1.055 -7.513 1.00 87.00 184 LYS A C 1
ATOM 1498 O O . LYS A 1 184 ? 5.181 1.008 -8.725 1.00 87.00 184 LYS A O 1
ATOM 1503 N N . SER A 1 185 ? 5.985 1.008 -6.628 1.00 86.56 185 SER A N 1
ATOM 1504 C CA . SER A 1 185 ? 7.395 0.886 -7.022 1.00 86.56 185 SER A CA 1
ATOM 1505 C C . SER A 1 185 ? 7.708 -0.503 -7.580 1.00 86.56 185 SER A C 1
ATOM 1507 O O . SER A 1 185 ? 8.402 -0.631 -8.587 1.00 86.56 185 SER A O 1
ATOM 1509 N N . TRP A 1 186 ? 7.158 -1.544 -6.958 1.00 89.62 186 TRP A N 1
ATOM 1510 C CA . TRP A 1 186 ? 7.329 -2.927 -7.378 1.00 89.62 186 TRP A CA 1
ATOM 1511 C C . TRP A 1 186 ? 6.670 -3.203 -8.735 1.00 89.62 186 TRP A C 1
ATOM 1513 O O . TRP A 1 186 ? 7.303 -3.824 -9.576 1.00 89.62 186 TRP A O 1
ATOM 1523 N N . LYS A 1 187 ? 5.469 -2.671 -9.007 1.00 83.81 187 LYS A N 1
ATOM 1524 C CA . LYS A 1 187 ? 4.777 -2.777 -10.309 1.00 83.81 187 LYS A CA 1
ATOM 1525 C C . LYS A 1 187 ? 5.622 -2.270 -11.476 1.00 83.81 187 LYS A C 1
ATOM 1527 O O . LYS A 1 187 ? 5.556 -2.837 -12.558 1.00 83.81 187 LYS A O 1
ATOM 1532 N N . ILE A 1 188 ? 6.397 -1.209 -11.254 1.00 79.62 188 ILE A N 1
ATOM 1533 C CA . ILE A 1 188 ? 7.294 -0.649 -12.272 1.00 79.62 188 ILE A CA 1
ATOM 1534 C C . ILE A 1 188 ? 8.512 -1.560 -12.460 1.00 79.62 188 ILE A C 1
ATOM 1536 O O . ILE A 1 188 ? 8.929 -1.806 -13.585 1.00 79.62 188 ILE A O 1
ATOM 1540 N N . LEU A 1 189 ? 9.083 -2.075 -11.367 1.00 81.12 189 LEU A N 1
ATOM 1541 C CA . LEU A 1 189 ? 10.324 -2.852 -11.399 1.00 81.12 189 LEU A CA 1
ATOM 1542 C C . LEU A 1 189 ? 10.131 -4.335 -11.753 1.00 81.12 189 LEU A C 1
ATOM 1544 O O . LEU A 1 189 ? 11.047 -4.939 -12.301 1.00 81.12 189 LEU A O 1
ATOM 1548 N N . GLU A 1 190 ? 8.974 -4.935 -11.480 1.00 84.25 190 GLU A N 1
ATOM 1549 C CA . GLU A 1 190 ? 8.699 -6.350 -11.761 1.00 84.25 190 GLU A CA 1
ATOM 1550 C C . GLU A 1 190 ? 8.849 -6.740 -13.232 1.00 84.25 190 GLU A C 1
ATOM 1552 O O . GLU A 1 190 ? 9.605 -7.685 -13.491 1.00 84.25 190 GLU A O 1
ATOM 1557 N N . PRO A 1 191 ? 8.251 -6.036 -14.210 1.00 75.56 191 PRO A N 1
ATOM 1558 C CA . PRO A 1 191 ? 8.430 -6.394 -15.613 1.00 75.56 191 PRO A CA 1
ATOM 1559 C C . PRO A 1 191 ? 9.867 -6.155 -16.094 1.00 75.56 191 PRO A C 1
ATOM 1561 O O . PRO A 1 191 ? 10.293 -6.772 -17.069 1.00 7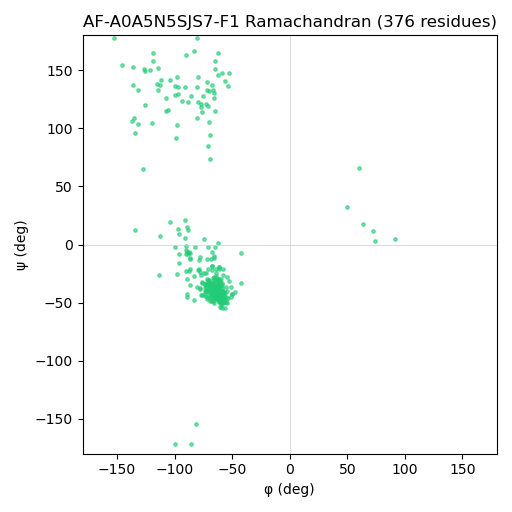5.56 191 PRO A O 1
ATOM 1564 N N . LEU A 1 192 ? 10.617 -5.285 -15.416 1.00 74.00 192 LEU A N 1
ATOM 1565 C CA . LEU A 1 192 ? 11.980 -4.892 -15.767 1.00 74.00 192 LEU A CA 1
ATOM 1566 C C . LEU A 1 192 ? 13.023 -5.886 -15.258 1.00 74.00 192 LEU A C 1
ATOM 1568 O O . LEU A 1 192 ? 13.896 -6.328 -16.007 1.00 74.00 192 LEU A O 1
ATOM 1572 N N . MET A 1 193 ? 12.914 -6.264 -13.988 1.00 78.62 193 MET A N 1
ATOM 1573 C CA . MET A 1 193 ? 13.896 -7.094 -13.293 1.00 78.62 193 MET A CA 1
ATOM 1574 C C . MET A 1 193 ? 13.641 -8.593 -13.460 1.00 78.62 193 MET A C 1
ATOM 1576 O O . MET A 1 193 ? 14.584 -9.370 -13.371 1.00 78.62 193 MET A O 1
ATOM 1580 N N . SER A 1 194 ? 12.409 -9.013 -13.773 1.00 73.19 194 SER A N 1
ATOM 1581 C CA . SER A 1 194 ? 12.070 -10.438 -13.967 1.00 73.19 194 SER A CA 1
ATOM 1582 C C . SER A 1 194 ? 12.584 -11.030 -15.291 1.00 73.19 194 SER A C 1
ATOM 1584 O O . SER A 1 194 ? 12.267 -12.171 -15.633 1.00 73.19 194 SER A O 1
ATOM 1586 N N . ARG A 1 195 ? 13.342 -10.262 -16.080 1.00 73.38 195 ARG A N 1
ATOM 1587 C CA . ARG A 1 195 ? 13.888 -10.688 -17.374 1.00 73.38 195 ARG A CA 1
ATOM 1588 C C . ARG A 1 195 ? 15.264 -11.309 -17.182 1.00 73.38 195 ARG A C 1
ATOM 1590 O O . ARG A 1 195 ? 16.119 -10.725 -16.525 1.00 73.38 195 ARG A O 1
ATOM 1597 N N . LYS A 1 196 ? 15.505 -12.447 -17.845 1.00 68.94 196 LYS A N 1
ATOM 1598 C CA . LYS A 1 196 ? 16.783 -13.181 -17.766 1.00 68.94 196 LYS A CA 1
ATOM 1599 C C . LYS A 1 196 ? 17.991 -12.312 -18.115 1.00 68.94 196 LYS A C 1
ATOM 1601 O O . LYS A 1 196 ? 19.015 -12.390 -17.452 1.00 68.94 196 LYS A O 1
ATOM 1606 N N . SER A 1 197 ? 17.857 -11.458 -19.119 1.00 66.31 197 SER A N 1
ATOM 1607 C CA . SER A 1 197 ? 18.943 -10.591 -19.553 1.00 66.31 197 SER A CA 1
ATOM 1608 C C . SER A 1 197 ? 19.235 -9.437 -18.595 1.00 66.31 197 SER A C 1
ATOM 1610 O O . SER A 1 197 ? 20.394 -9.072 -18.411 1.00 66.31 197 SER A O 1
ATOM 1612 N N . THR A 1 198 ? 18.224 -8.898 -17.909 1.00 68.56 198 THR A N 1
ATOM 1613 C CA . THR A 1 198 ? 18.450 -7.938 -16.818 1.00 68.56 198 THR A CA 1
ATOM 1614 C C . THR A 1 198 ? 19.259 -8.584 -15.695 1.00 68.56 198 THR A C 1
ATOM 1616 O O . THR A 1 198 ? 20.130 -7.931 -15.128 1.00 68.56 198 THR A O 1
ATOM 1619 N N . SER A 1 199 ? 19.032 -9.870 -15.405 1.00 72.94 199 SER A N 1
ATOM 1620 C CA . SER A 1 199 ? 19.818 -10.622 -14.418 1.00 72.94 199 SER A CA 1
ATOM 1621 C C . SER A 1 199 ? 21.281 -10.818 -14.828 1.00 72.94 199 SER A C 1
ATOM 1623 O O . SER A 1 199 ? 22.144 -10.872 -13.957 1.00 72.94 199 SER A O 1
ATOM 1625 N N . GLU A 1 200 ? 21.580 -10.889 -16.126 1.00 73.56 200 GLU A N 1
ATOM 1626 C CA . GLU A 1 200 ? 22.959 -10.972 -16.628 1.00 73.56 200 GLU A CA 1
ATOM 1627 C C . GLU A 1 200 ? 23.691 -9.628 -16.513 1.00 73.56 200 GLU A C 1
ATOM 1629 O O . GLU A 1 200 ? 24.861 -9.588 -16.132 1.00 73.56 200 GLU A O 1
ATOM 1634 N N . ILE A 1 201 ? 22.998 -8.520 -16.793 1.00 74.75 201 ILE A N 1
ATOM 1635 C CA . ILE A 1 201 ? 23.577 -7.168 -16.733 1.00 74.75 201 ILE A CA 1
ATOM 1636 C C . ILE A 1 201 ? 23.687 -6.674 -15.280 1.00 74.75 201 ILE A C 1
ATOM 1638 O O . ILE A 1 201 ? 24.671 -6.034 -14.907 1.00 74.75 201 ILE A O 1
ATOM 1642 N N . PHE A 1 202 ? 22.687 -6.980 -14.449 1.00 80.94 202 PHE A N 1
ATOM 1643 C CA . PHE A 1 202 ? 22.553 -6.505 -13.070 1.00 80.94 202 PHE A CA 1
ATOM 1644 C C . PHE A 1 202 ? 22.330 -7.663 -12.081 1.00 80.94 202 PHE A C 1
ATOM 1646 O O . PHE A 1 202 ? 21.275 -7.739 -11.443 1.00 80.94 202 PHE A O 1
ATOM 1653 N N . PRO A 1 203 ? 23.310 -8.569 -11.900 1.00 84.31 203 PRO A N 1
ATOM 1654 C CA . PRO A 1 203 ? 23.121 -9.780 -11.098 1.00 84.31 203 PRO A CA 1
ATOM 1655 C C . PRO A 1 203 ? 22.834 -9.478 -9.622 1.00 84.31 203 PRO A C 1
ATOM 1657 O O . PRO A 1 203 ? 21.998 -10.131 -9.000 1.00 84.31 203 PRO A O 1
ATOM 1660 N N . MET A 1 204 ? 23.480 -8.451 -9.057 1.00 87.12 204 MET A N 1
ATOM 1661 C CA . MET A 1 204 ? 23.272 -8.060 -7.660 1.00 87.12 204 MET A CA 1
ATOM 1662 C C . MET A 1 204 ? 21.868 -7.479 -7.441 1.00 87.12 204 MET A C 1
ATOM 1664 O O . MET A 1 204 ? 21.184 -7.840 -6.488 1.00 87.12 204 MET A O 1
ATOM 1668 N N . GLN A 1 205 ? 21.418 -6.600 -8.337 1.00 86.06 205 GLN A N 1
ATOM 1669 C CA . GLN A 1 205 ? 20.111 -5.953 -8.263 1.00 86.06 205 GLN A CA 1
ATOM 1670 C C . GLN A 1 205 ? 18.984 -6.947 -8.556 1.00 86.06 205 GLN A C 1
ATOM 1672 O O . GLN A 1 205 ? 17.935 -6.861 -7.925 1.00 86.06 205 GLN A O 1
ATOM 1677 N N . ALA A 1 206 ? 19.201 -7.904 -9.464 1.00 86.19 206 ALA A N 1
ATOM 1678 C CA . ALA A 1 206 ? 18.261 -8.989 -9.722 1.00 86.19 206 ALA A CA 1
ATOM 1679 C C . ALA A 1 206 ? 18.079 -9.873 -8.482 1.00 86.19 206 ALA A C 1
ATOM 1681 O O . ALA A 1 206 ? 16.948 -10.093 -8.065 1.00 86.19 206 ALA A O 1
ATOM 1682 N N . ALA A 1 207 ? 19.168 -10.263 -7.807 1.00 88.81 207 ALA A N 1
ATOM 1683 C CA . ALA A 1 207 ? 19.079 -11.024 -6.560 1.00 88.81 207 ALA A CA 1
ATOM 1684 C C . ALA A 1 207 ? 18.337 -10.258 -5.443 1.00 88.81 207 ALA A C 1
ATOM 1686 O O . ALA A 1 207 ? 17.515 -10.836 -4.728 1.00 88.81 207 ALA A O 1
ATOM 1687 N N . MET A 1 208 ? 18.582 -8.947 -5.306 1.00 89.44 208 MET A N 1
ATOM 1688 C CA . MET A 1 208 ? 17.836 -8.086 -4.373 1.00 89.44 208 MET A CA 1
ATOM 1689 C C . MET A 1 208 ? 16.345 -8.006 -4.734 1.00 89.44 208 MET A C 1
ATOM 1691 O O . MET A 1 208 ? 15.477 -8.075 -3.857 1.00 89.44 208 MET A O 1
ATOM 1695 N N . PHE A 1 209 ? 16.037 -7.879 -6.028 1.00 90.88 209 PHE A N 1
ATOM 1696 C CA . PHE A 1 209 ? 14.664 -7.852 -6.512 1.00 90.88 209 PHE A CA 1
ATOM 1697 C C . PHE A 1 209 ? 13.953 -9.180 -6.246 1.00 90.88 209 PHE A C 1
ATOM 1699 O O . PHE A 1 209 ? 12.820 -9.164 -5.779 1.00 90.88 209 PHE A O 1
ATOM 1706 N N . ASP A 1 210 ? 14.610 -10.319 -6.458 1.00 90.56 210 ASP A N 1
ATOM 1707 C CA . ASP A 1 210 ? 14.036 -11.643 -6.210 1.00 90.56 210 ASP A CA 1
ATOM 1708 C C . ASP A 1 210 ? 13.678 -11.849 -4.736 1.00 90.56 210 ASP A C 1
ATOM 1710 O O . ASP A 1 210 ? 12.596 -12.354 -4.422 1.00 90.56 210 ASP A O 1
ATOM 1714 N N . ALA A 1 211 ? 14.540 -11.406 -3.814 1.00 91.69 211 ALA A N 1
ATOM 1715 C CA . ALA A 1 211 ? 14.237 -11.420 -2.383 1.00 91.69 211 ALA A CA 1
ATOM 1716 C C . ALA A 1 211 ? 12.978 -10.592 -2.069 1.00 91.69 211 ALA A C 1
ATOM 1718 O O . ALA A 1 211 ? 12.059 -11.076 -1.400 1.00 91.69 211 ALA A O 1
ATOM 1719 N N . THR A 1 212 ? 12.897 -9.383 -2.627 1.00 92.62 212 THR A N 1
ATOM 1720 C CA . THR A 1 212 ? 11.744 -8.488 -2.466 1.00 92.62 212 THR A CA 1
ATOM 1721 C C . THR A 1 212 ? 10.469 -9.047 -3.115 1.00 92.62 212 THR A C 1
ATOM 1723 O O . THR A 1 212 ? 9.380 -8.970 -2.546 1.00 92.62 212 THR A O 1
ATOM 1726 N N . ASN A 1 213 ? 10.586 -9.669 -4.287 1.00 90.69 213 ASN A N 1
ATOM 1727 C CA . ASN A 1 213 ? 9.487 -10.296 -5.014 1.00 90.69 213 ASN A CA 1
ATOM 1728 C C . ASN A 1 213 ? 8.917 -11.488 -4.231 1.00 90.69 213 ASN A C 1
ATOM 1730 O O . ASN A 1 213 ? 7.704 -11.632 -4.086 1.00 90.69 213 ASN A O 1
ATOM 1734 N N . ASN A 1 214 ? 9.789 -12.313 -3.647 1.00 90.81 214 ASN A N 1
ATOM 1735 C CA . ASN A 1 214 ? 9.384 -13.412 -2.773 1.00 90.81 214 ASN A CA 1
ATOM 1736 C C . ASN A 1 214 ? 8.721 -12.913 -1.483 1.00 90.81 214 ASN A C 1
ATOM 1738 O O . ASN A 1 214 ? 7.770 -13.530 -0.999 1.00 90.81 214 ASN A O 1
ATOM 1742 N N . PHE A 1 215 ? 9.185 -11.795 -0.917 1.00 91.81 215 PHE A N 1
ATOM 1743 C CA . PHE A 1 215 ? 8.483 -11.130 0.180 1.00 91.81 215 PHE A CA 1
ATOM 1744 C C . PHE A 1 215 ? 7.071 -10.698 -0.238 1.00 91.81 215 PHE A C 1
ATOM 1746 O O . PHE A 1 215 ? 6.113 -11.077 0.435 1.00 91.81 215 PHE A O 1
ATOM 1753 N N . TRP A 1 216 ? 6.917 -10.009 -1.373 1.00 91.06 216 TRP A N 1
ATOM 1754 C CA . TRP A 1 216 ? 5.607 -9.569 -1.863 1.00 91.06 216 TRP A CA 1
ATOM 1755 C C . TRP A 1 216 ? 4.639 -10.735 -2.086 1.00 91.06 216 TRP A C 1
ATOM 1757 O O . TRP A 1 216 ? 3.528 -10.723 -1.557 1.00 91.06 216 TRP A O 1
ATOM 1767 N N . LYS A 1 217 ? 5.078 -11.793 -2.781 1.00 88.12 217 LYS A N 1
ATOM 1768 C CA . LYS A 1 217 ? 4.263 -12.996 -3.016 1.00 88.12 217 LYS A CA 1
ATOM 1769 C C . LYS A 1 217 ? 3.795 -13.637 -1.708 1.00 88.12 217 LYS A C 1
ATOM 1771 O O . LYS A 1 217 ? 2.618 -13.964 -1.569 1.00 88.12 217 LYS A O 1
ATOM 1776 N N . ARG A 1 218 ? 4.685 -13.771 -0.715 1.00 88.69 218 ARG A N 1
ATOM 1777 C CA . ARG A 1 218 ? 4.318 -14.292 0.615 1.00 88.69 218 ARG A CA 1
ATOM 1778 C C . ARG A 1 218 ? 3.296 -13.395 1.313 1.00 88.69 218 ARG A C 1
ATOM 1780 O O . ARG A 1 218 ? 2.349 -13.911 1.899 1.00 88.69 218 ARG A O 1
ATOM 1787 N N . THR A 1 219 ? 3.470 -12.080 1.246 1.00 87.94 219 THR A N 1
ATOM 1788 C CA . THR A 1 219 ? 2.558 -11.092 1.842 1.00 87.94 219 THR A CA 1
ATOM 1789 C C . THR A 1 219 ? 1.164 -11.160 1.225 1.00 87.94 219 THR A C 1
ATOM 1791 O O . THR A 1 219 ? 0.171 -11.239 1.943 1.00 87.94 219 THR A O 1
ATOM 1794 N N . VAL A 1 220 ? 1.082 -11.228 -0.101 1.00 85.62 220 VAL A N 1
ATOM 1795 C CA . VAL A 1 220 ? -0.177 -11.391 -0.834 1.00 85.62 220 VAL A CA 1
ATOM 1796 C C . VAL A 1 220 ? -0.893 -12.685 -0.446 1.00 85.62 220 VAL A C 1
ATOM 1798 O O . VAL A 1 220 ? -2.092 -12.670 -0.176 1.00 85.62 220 VAL A O 1
ATOM 1801 N N . ILE A 1 221 ? -0.170 -13.809 -0.378 1.00 84.69 221 ILE A N 1
ATOM 1802 C CA . ILE A 1 221 ? -0.750 -15.098 0.028 1.00 84.69 221 ILE A CA 1
ATOM 1803 C C . ILE A 1 221 ? -1.277 -15.023 1.467 1.00 84.69 221 ILE A C 1
ATOM 1805 O O . ILE A 1 221 ? -2.358 -15.541 1.748 1.00 84.69 221 ILE A O 1
ATOM 1809 N N . LYS A 1 222 ? -0.560 -14.344 2.375 1.00 84.31 222 LYS A N 1
ATOM 1810 C CA . LYS A 1 222 ? -1.043 -14.091 3.742 1.00 84.31 222 LYS A CA 1
ATOM 1811 C C . LYS A 1 222 ? -2.358 -13.308 3.728 1.00 84.31 222 LYS A C 1
ATOM 1813 O O . LYS A 1 222 ? -3.314 -13.767 4.338 1.00 84.31 222 LYS A O 1
ATOM 1818 N N . PHE A 1 223 ? -2.445 -12.211 2.970 1.00 84.56 223 PHE A N 1
ATOM 1819 C CA . PHE A 1 223 ? -3.681 -11.423 2.840 1.00 84.56 223 PHE A CA 1
ATOM 1820 C C . PHE A 1 223 ? -4.836 -12.183 2.181 1.00 84.56 223 PHE A C 1
ATOM 1822 O O . PHE A 1 223 ? -5.996 -11.901 2.468 1.00 84.56 223 PHE A O 1
ATOM 1829 N N . LYS A 1 224 ? -4.539 -13.149 1.308 1.00 81.56 224 LYS A N 1
ATOM 1830 C CA . LYS A 1 224 ? -5.550 -14.017 0.695 1.00 81.56 224 LYS A CA 1
ATOM 1831 C C . LYS A 1 224 ? -6.109 -15.041 1.688 1.00 81.56 224 LYS A C 1
ATOM 1833 O O . LYS A 1 224 ? -7.303 -15.327 1.658 1.00 81.56 224 LYS A O 1
ATOM 1838 N N . ASN A 1 225 ? -5.248 -15.605 2.536 1.00 80.50 225 ASN A N 1
ATOM 1839 C CA . ASN A 1 225 ? -5.603 -16.697 3.444 1.00 80.50 225 ASN A CA 1
ATOM 1840 C C . ASN A 1 225 ? -6.182 -16.215 4.777 1.00 80.50 225 ASN A C 1
ATOM 1842 O O . ASN A 1 225 ? -7.050 -16.882 5.339 1.00 80.50 225 ASN A O 1
ATOM 1846 N N . ASP A 1 226 ? -5.698 -15.090 5.298 1.00 74.56 226 ASP A N 1
ATOM 1847 C CA . ASP A 1 226 ? -6.167 -14.532 6.560 1.00 74.56 226 ASP A CA 1
ATOM 1848 C C . ASP A 1 226 ? -7.157 -13.395 6.299 1.00 74.56 226 ASP A C 1
ATOM 1850 O O . ASP A 1 226 ? -6.916 -12.451 5.547 1.00 74.56 226 ASP A O 1
ATOM 1854 N N . THR A 1 227 ? -8.307 -13.491 6.953 1.00 66.94 227 THR A N 1
ATOM 1855 C CA . THR A 1 227 ? -9.385 -12.515 6.838 1.00 66.94 227 THR A CA 1
ATOM 1856 C C . THR A 1 227 ? -9.240 -11.351 7.813 1.00 66.94 227 THR A C 1
ATOM 1858 O O . THR A 1 227 ? -10.053 -10.434 7.752 1.00 66.94 227 THR A O 1
ATOM 1861 N N . CYS A 1 228 ? -8.264 -11.393 8.726 1.00 74.69 228 CYS A N 1
ATOM 1862 C CA . CYS A 1 228 ? -8.087 -10.404 9.783 1.00 74.69 228 CYS A CA 1
ATOM 1863 C C . CYS A 1 228 ? -7.018 -9.362 9.428 1.00 74.69 228 CYS A C 1
ATOM 1865 O O . CYS A 1 228 ? -5.851 -9.498 9.800 1.00 74.69 228 CYS A O 1
ATOM 1867 N N . LEU A 1 229 ? -7.438 -8.251 8.809 1.00 72.44 229 LEU A N 1
ATOM 1868 C CA . LEU A 1 229 ? -6.580 -7.093 8.501 1.00 72.44 229 LEU A CA 1
ATOM 1869 C C . LEU A 1 229 ? -5.729 -6.632 9.697 1.00 72.44 229 LEU A C 1
ATOM 1871 O O . LEU A 1 229 ? -4.554 -6.288 9.555 1.00 72.44 229 LEU A O 1
ATOM 1875 N N . HIS A 1 230 ? -6.338 -6.632 10.884 1.00 74.19 230 HIS A N 1
ATOM 1876 C CA . HIS A 1 230 ? -5.711 -6.200 12.127 1.00 74.19 230 HIS A CA 1
ATOM 1877 C C . HIS A 1 230 ? -4.413 -6.955 12.440 1.00 74.19 230 HIS A C 1
ATOM 1879 O O . HIS A 1 230 ? -3.446 -6.325 12.853 1.00 74.19 230 HIS A O 1
ATOM 1885 N N . ASN A 1 231 ? -4.364 -8.273 12.223 1.00 75.44 231 ASN A N 1
ATOM 1886 C CA . ASN A 1 231 ? -3.214 -9.086 12.628 1.00 75.44 231 ASN A CA 1
ATOM 1887 C C . ASN A 1 231 ? -1.968 -8.777 11.798 1.00 75.44 231 ASN A C 1
ATOM 1889 O O . ASN A 1 231 ? -0.860 -8.835 12.317 1.00 75.44 231 ASN A O 1
ATOM 1893 N N . HIS A 1 232 ? -2.147 -8.430 10.525 1.00 75.81 232 HIS A N 1
ATOM 1894 C CA . HIS A 1 232 ? -1.023 -8.152 9.642 1.00 75.81 232 HIS A CA 1
ATOM 1895 C C . HIS A 1 232 ? -0.585 -6.696 9.675 1.00 75.81 232 HIS A C 1
ATOM 1897 O O . HIS A 1 232 ? 0.606 -6.412 9.703 1.00 75.81 232 HIS A O 1
ATOM 1903 N N . LEU A 1 233 ? -1.536 -5.760 9.678 1.00 79.12 233 LEU A N 1
ATOM 1904 C CA . LEU A 1 233 ? -1.198 -4.340 9.613 1.00 79.12 233 LEU A CA 1
ATOM 1905 C C . LEU A 1 233 ? -0.728 -3.768 10.960 1.00 79.12 233 LEU A C 1
ATOM 1907 O O . LEU A 1 233 ? -0.066 -2.731 10.970 1.00 79.12 233 LEU A O 1
ATOM 1911 N N . ASN A 1 234 ? -1.058 -4.422 12.080 1.00 80.44 234 ASN A N 1
ATOM 1912 C CA . ASN A 1 234 ? -0.589 -4.055 13.422 1.00 80.44 234 ASN A CA 1
ATOM 1913 C C . ASN A 1 234 ? 0.730 -4.749 13.817 1.00 80.44 234 ASN A C 1
ATOM 1915 O O . ASN A 1 234 ? 1.226 -4.533 14.922 1.00 80.44 234 ASN A O 1
ATOM 1919 N N . ASP A 1 235 ? 1.295 -5.597 12.958 1.00 84.50 235 ASP A N 1
ATOM 1920 C CA . ASP A 1 235 ? 2.573 -6.244 13.233 1.00 84.50 235 ASP A CA 1
ATOM 1921 C C . ASP A 1 235 ? 3.731 -5.285 12.915 1.00 84.50 235 ASP A C 1
ATOM 1923 O O . ASP A 1 235 ? 4.028 -4.972 11.760 1.00 84.50 235 ASP A O 1
ATOM 1927 N N . GLY A 1 236 ? 4.395 -4.803 13.968 1.00 84.81 236 GLY A N 1
ATOM 1928 C CA . GLY A 1 236 ? 5.548 -3.916 13.840 1.00 84.81 236 GLY A CA 1
ATOM 1929 C C . GLY A 1 236 ? 6.748 -4.571 13.149 1.00 84.81 236 GLY A C 1
ATOM 1930 O O . GLY A 1 236 ? 7.526 -3.865 12.511 1.00 84.81 236 GLY A O 1
ATOM 1931 N N . GLN A 1 237 ? 6.892 -5.900 13.229 1.00 87.88 237 GLN A N 1
ATOM 1932 C CA . GLN A 1 237 ? 7.952 -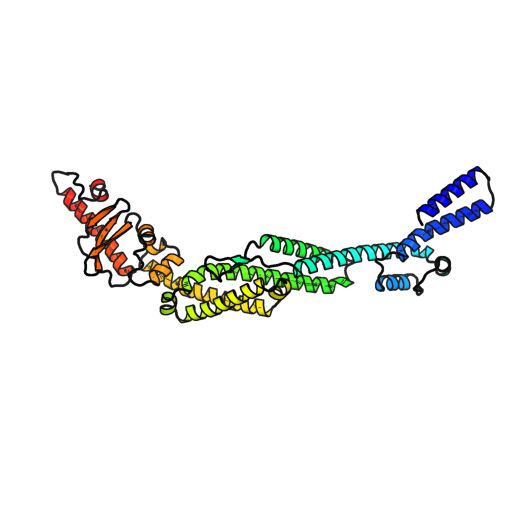6.615 12.512 1.00 87.88 237 GLN A CA 1
ATOM 1933 C C . GLN A 1 237 ? 7.672 -6.612 11.015 1.00 87.88 237 GLN A C 1
ATOM 1935 O O . GLN A 1 237 ? 8.547 -6.263 10.229 1.00 87.88 237 GLN A O 1
ATOM 1940 N N . PHE A 1 238 ? 6.428 -6.902 10.629 1.00 89.06 238 PHE A N 1
ATOM 1941 C CA . PHE A 1 238 ? 5.998 -6.818 9.238 1.00 89.06 238 PHE A CA 1
ATOM 1942 C C . PHE A 1 238 ? 6.186 -5.411 8.658 1.00 89.06 238 PHE A C 1
ATOM 1944 O O . PHE A 1 238 ? 6.696 -5.273 7.547 1.00 89.06 238 PHE A O 1
ATOM 1951 N N . PHE A 1 239 ? 5.824 -4.366 9.411 1.00 90.38 239 PHE A N 1
ATOM 1952 C CA . PHE A 1 239 ? 6.062 -2.984 8.991 1.00 90.38 239 PHE A CA 1
ATOM 1953 C C . PHE A 1 239 ? 7.553 -2.716 8.734 1.00 90.38 239 PHE A C 1
ATOM 1955 O O . PHE A 1 239 ? 7.909 -2.150 7.704 1.00 90.38 239 PHE A O 1
ATOM 1962 N N . HIS A 1 240 ? 8.431 -3.175 9.626 1.00 91.44 240 HIS A N 1
ATOM 1963 C CA . HIS A 1 240 ? 9.870 -3.000 9.461 1.00 91.44 240 HIS A CA 1
ATOM 1964 C C . HIS A 1 240 ? 10.434 -3.781 8.262 1.00 91.44 240 HIS A C 1
ATOM 1966 O O . HIS A 1 240 ? 11.212 -3.234 7.483 1.00 91.44 240 HIS A O 1
ATOM 1972 N N . GLU A 1 241 ? 10.018 -5.038 8.071 1.00 92.44 241 GLU A N 1
ATOM 1973 C CA . GLU A 1 241 ? 10.391 -5.839 6.895 1.00 92.44 241 GLU A CA 1
ATOM 1974 C C . GLU A 1 241 ? 9.947 -5.165 5.589 1.00 92.44 241 GLU A C 1
ATOM 1976 O O . GLU A 1 241 ? 10.712 -5.101 4.623 1.00 92.44 241 GLU A O 1
ATOM 1981 N N . LEU A 1 242 ? 8.732 -4.610 5.570 1.00 92.94 242 LEU A N 1
ATOM 1982 C CA . LEU A 1 242 ? 8.212 -3.854 4.437 1.00 92.94 242 LEU A CA 1
ATOM 1983 C C . LEU A 1 242 ? 9.068 -2.618 4.137 1.00 92.94 242 LEU A C 1
ATOM 1985 O O . LEU A 1 242 ? 9.384 -2.371 2.974 1.00 92.94 242 LEU A O 1
ATOM 1989 N N . GLU A 1 243 ? 9.465 -1.851 5.156 1.00 93.06 243 GLU A N 1
ATOM 1990 C CA . GLU A 1 243 ? 10.334 -0.683 4.977 1.00 93.06 243 GLU A CA 1
ATOM 1991 C C . GLU A 1 243 ? 11.712 -1.067 4.421 1.00 93.06 243 GLU A C 1
ATOM 1993 O O . GLU A 1 243 ? 12.228 -0.376 3.537 1.00 93.06 243 GLU A O 1
ATOM 1998 N N . ILE A 1 244 ? 12.289 -2.181 4.888 1.00 94.06 244 ILE A N 1
ATOM 1999 C CA . ILE A 1 244 ? 13.564 -2.704 4.377 1.00 94.06 244 ILE A CA 1
ATOM 2000 C C . ILE A 1 244 ? 13.440 -3.021 2.886 1.00 94.06 244 ILE A C 1
ATOM 2002 O O . ILE A 1 244 ? 14.207 -2.492 2.079 1.00 94.06 244 ILE A O 1
ATOM 2006 N N . HIS A 1 245 ? 12.450 -3.826 2.498 1.00 93.06 245 HIS A N 1
ATOM 2007 C CA . HIS A 1 245 ? 12.261 -4.202 1.098 1.00 93.06 245 HIS A CA 1
ATOM 2008 C C . HIS A 1 245 ? 11.870 -3.008 0.218 1.00 93.06 245 HIS A C 1
ATOM 2010 O O . HIS A 1 245 ? 12.310 -2.896 -0.926 1.00 93.06 245 HIS A O 1
ATOM 2016 N N . TYR A 1 246 ? 11.107 -2.049 0.745 1.00 92.38 246 TYR A N 1
ATOM 2017 C CA . TYR A 1 246 ? 10.822 -0.806 0.031 1.00 92.38 246 TYR A CA 1
ATOM 2018 C C . TYR A 1 246 ? 12.092 0.018 -0.219 1.00 92.38 246 TYR A C 1
ATOM 2020 O O . TYR A 1 246 ? 12.281 0.581 -1.302 1.00 92.38 246 TYR A O 1
ATOM 2028 N N . PHE A 1 247 ? 13.003 0.064 0.752 1.00 93.06 247 PHE A N 1
ATOM 2029 C CA . PHE A 1 247 ? 14.303 0.701 0.582 1.00 93.06 247 PHE A CA 1
ATOM 2030 C C . PHE A 1 247 ? 15.188 -0.034 -0.435 1.00 93.06 247 PHE A C 1
ATOM 2032 O O . PHE A 1 247 ? 15.888 0.616 -1.215 1.00 93.06 247 PHE A O 1
ATOM 2039 N N . GLU A 1 248 ? 15.130 -1.366 -0.493 1.00 92.00 248 GLU A N 1
ATOM 2040 C CA . GLU A 1 248 ? 15.797 -2.157 -1.535 1.00 92.00 248 GLU A CA 1
ATOM 2041 C C . GLU A 1 248 ? 15.269 -1.820 -2.935 1.00 92.00 248 GLU A C 1
ATOM 2043 O O . GLU A 1 248 ? 16.074 -1.571 -3.834 1.00 92.00 248 GLU A O 1
ATOM 2048 N N . LEU A 1 249 ? 13.948 -1.694 -3.117 1.00 90.62 249 LEU A N 1
ATOM 2049 C CA . LEU A 1 249 ? 13.366 -1.251 -4.393 1.00 90.62 249 LEU A CA 1
ATOM 2050 C C . LEU A 1 249 ? 13.861 0.139 -4.798 1.00 90.62 249 LEU A C 1
ATOM 2052 O O . LEU A 1 249 ? 14.224 0.359 -5.954 1.00 90.62 249 LEU A O 1
ATOM 2056 N N . LYS A 1 250 ? 13.931 1.078 -3.847 1.00 89.88 250 LYS A N 1
ATOM 2057 C CA . LYS A 1 250 ? 14.486 2.417 -4.102 1.00 89.88 250 LYS A CA 1
ATOM 2058 C C . LYS A 1 250 ? 15.955 2.361 -4.505 1.00 89.88 250 LYS A C 1
ATOM 2060 O O . LYS A 1 250 ? 16.353 3.066 -5.424 1.00 89.88 250 LYS A O 1
ATOM 2065 N N . LYS A 1 251 ? 16.761 1.514 -3.861 1.00 90.00 251 LYS A N 1
ATOM 2066 C CA . LYS A 1 251 ? 18.165 1.307 -4.243 1.00 90.00 251 LYS A CA 1
ATOM 2067 C C . LYS A 1 251 ? 18.296 0.760 -5.658 1.00 90.00 251 LYS A C 1
ATOM 2069 O O . LYS A 1 251 ? 19.124 1.264 -6.412 1.00 90.00 251 LYS A O 1
ATOM 2074 N N . ILE A 1 252 ? 17.482 -0.233 -6.017 1.00 87.88 252 ILE A N 1
ATOM 2075 C CA . ILE A 1 252 ? 17.462 -0.798 -7.371 1.00 87.88 252 ILE A CA 1
ATOM 2076 C C . ILE A 1 252 ? 17.138 0.311 -8.376 1.00 87.88 252 ILE A C 1
ATOM 2078 O O . ILE A 1 252 ? 17.908 0.532 -9.307 1.00 87.88 252 ILE A O 1
ATOM 2082 N N . ARG A 1 253 ? 16.072 1.083 -8.136 1.00 83.88 253 ARG A N 1
ATOM 2083 C CA . ARG A 1 253 ? 15.687 2.213 -8.993 1.00 83.88 253 ARG A CA 1
ATOM 2084 C C . ARG A 1 253 ? 16.800 3.256 -9.134 1.00 83.88 253 ARG A C 1
ATOM 2086 O O . ARG A 1 253 ? 17.165 3.607 -10.251 1.00 83.88 253 ARG A O 1
ATOM 2093 N N . ASN A 1 254 ? 17.381 3.701 -8.023 1.00 85.50 254 ASN A N 1
ATOM 2094 C CA . ASN A 1 254 ? 18.455 4.697 -8.026 1.00 85.50 254 ASN A CA 1
ATOM 2095 C C . ASN A 1 254 ? 19.725 4.192 -8.724 1.00 85.50 254 ASN A C 1
ATOM 2097 O O . ASN A 1 254 ? 20.533 4.993 -9.180 1.00 85.50 254 ASN A O 1
ATOM 2101 N N . CYS A 1 255 ? 19.931 2.875 -8.795 1.00 83.12 255 CYS A N 1
ATOM 2102 C CA . CYS A 1 255 ? 21.035 2.288 -9.547 1.00 83.12 255 CYS A CA 1
ATOM 2103 C C . CYS A 1 255 ? 20.769 2.292 -11.061 1.00 83.12 255 CYS A C 1
ATOM 2105 O O . CYS A 1 255 ? 21.709 2.404 -11.846 1.00 83.12 255 CYS A O 1
ATOM 2107 N N . LEU A 1 256 ? 19.504 2.167 -11.471 1.00 79.81 256 LEU A N 1
ATOM 2108 C CA . LEU A 1 256 ? 19.104 2.163 -12.878 1.00 79.81 256 LEU A CA 1
ATOM 2109 C C . LEU A 1 256 ? 19.089 3.580 -13.474 1.00 79.81 256 LEU A C 1
ATOM 2111 O O . LEU A 1 256 ? 19.513 3.760 -14.613 1.00 79.81 256 LEU A O 1
ATOM 2115 N N . GLU A 1 257 ? 18.669 4.593 -12.708 1.00 81.81 257 GLU A N 1
ATOM 2116 C CA . GLU A 1 257 ? 18.512 5.977 -13.192 1.00 81.81 257 GLU A CA 1
ATOM 2117 C C . GLU A 1 257 ? 19.786 6.574 -13.842 1.00 81.81 257 GLU A C 1
ATOM 2119 O O . GLU A 1 257 ? 19.698 7.040 -14.983 1.00 81.81 257 GLU A O 1
ATOM 2124 N N . PRO A 1 258 ? 20.985 6.530 -13.219 1.00 83.00 258 PRO A N 1
ATOM 2125 C CA . PRO A 1 258 ? 22.207 7.052 -13.835 1.00 83.00 258 PRO A CA 1
ATOM 2126 C C . PRO A 1 258 ? 22.591 6.303 -15.109 1.00 83.00 258 PRO A C 1
ATOM 2128 O O . PRO A 1 258 ? 23.105 6.903 -16.051 1.00 83.00 258 PRO A O 1
ATOM 2131 N N . LEU A 1 259 ? 22.337 4.994 -15.155 1.00 78.44 259 LEU A N 1
ATOM 2132 C CA . LEU A 1 259 ? 22.653 4.185 -16.322 1.00 78.44 259 LEU A CA 1
ATOM 2133 C C . LEU A 1 259 ? 21.750 4.558 -17.496 1.00 78.44 259 LEU A C 1
ATOM 2135 O O . LEU A 1 259 ? 22.255 4.822 -18.585 1.00 78.44 259 LEU A O 1
ATOM 2139 N N . LEU A 1 260 ? 20.440 4.669 -17.264 1.00 81.88 260 LEU A N 1
ATOM 2140 C CA . LEU A 1 260 ? 19.494 5.153 -18.269 1.00 81.88 260 LEU A CA 1
ATOM 2141 C C . LEU A 1 260 ? 19.867 6.565 -18.746 1.00 81.88 2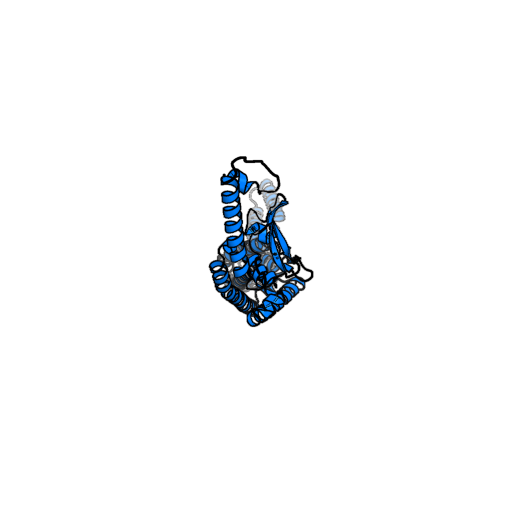60 LEU A C 1
ATOM 2143 O O . LEU A 1 260 ? 19.824 6.838 -19.944 1.00 81.88 260 LEU A O 1
ATOM 2147 N N . ALA A 1 261 ? 20.308 7.442 -17.839 1.00 85.00 261 ALA A N 1
ATOM 2148 C CA . ALA A 1 261 ? 20.758 8.789 -18.183 1.00 85.00 261 ALA A CA 1
ATOM 2149 C C . ALA A 1 261 ? 22.008 8.791 -19.082 1.00 85.00 261 ALA A C 1
ATOM 2151 O O . ALA A 1 261 ? 22.046 9.516 -20.075 1.00 85.00 261 ALA A O 1
ATOM 2152 N N . VAL A 1 262 ? 23.014 7.954 -18.796 1.00 85.38 262 VAL A N 1
ATOM 2153 C CA . VAL A 1 262 ? 24.205 7.810 -19.657 1.00 85.38 262 VAL A CA 1
ATOM 2154 C C . VAL A 1 262 ? 23.808 7.337 -21.057 1.00 85.38 262 VAL A C 1
ATOM 2156 O O . VAL A 1 262 ? 24.281 7.890 -22.052 1.00 85.38 262 VAL A O 1
ATOM 2159 N N . ARG A 1 263 ? 22.897 6.362 -21.153 1.00 81.75 263 ARG A N 1
ATOM 2160 C CA . ARG A 1 263 ? 22.412 5.853 -22.444 1.00 81.75 263 ARG A CA 1
ATOM 2161 C C . ARG A 1 263 ? 21.626 6.916 -23.218 1.00 81.75 263 ARG A C 1
ATOM 2163 O O . ARG A 1 263 ? 21.902 7.131 -24.395 1.00 81.75 263 ARG A O 1
ATOM 2170 N N . ARG A 1 264 ? 20.746 7.669 -22.548 1.00 89.12 264 ARG A N 1
ATOM 2171 C CA . ARG A 1 264 ? 20.028 8.818 -23.137 1.00 89.12 264 ARG A CA 1
ATOM 2172 C C . ARG A 1 264 ? 20.961 9.930 -23.615 1.00 89.12 264 ARG A C 1
ATOM 2174 O O . ARG A 1 264 ? 20.720 10.517 -24.662 1.00 89.12 264 ARG A O 1
ATOM 2181 N N . ASN A 1 265 ? 22.042 10.203 -22.890 1.00 87.62 265 ASN A N 1
ATOM 2182 C CA . ASN A 1 265 ? 23.039 11.186 -23.319 1.00 87.62 265 ASN A CA 1
ATOM 2183 C C . ASN A 1 265 ? 23.862 10.703 -24.518 1.00 87.62 265 ASN A C 1
ATOM 2185 O O . ASN A 1 265 ? 24.289 11.519 -25.330 1.00 87.62 265 ASN A O 1
ATOM 2189 N N . THR A 1 266 ? 24.067 9.389 -24.637 1.00 85.75 266 THR A N 1
ATOM 2190 C CA . THR A 1 266 ? 24.778 8.787 -25.772 1.00 85.75 266 THR A CA 1
ATOM 2191 C C . THR A 1 266 ? 23.922 8.832 -27.041 1.00 85.75 266 THR A C 1
ATOM 2193 O O . THR A 1 266 ? 24.437 9.145 -28.112 1.00 85.75 266 THR A O 1
ATOM 2196 N N . PHE A 1 267 ? 22.609 8.600 -26.925 1.00 87.44 267 PHE A N 1
ATOM 2197 C CA . PHE A 1 267 ? 21.662 8.718 -28.033 1.00 87.44 267 PHE A CA 1
ATOM 2198 C C . PHE A 1 267 ? 20.392 9.491 -27.615 1.00 87.44 267 PHE A C 1
ATOM 2200 O O . PHE A 1 267 ? 19.446 8.898 -27.086 1.00 87.44 267 PHE A O 1
ATOM 2207 N N . PRO A 1 268 ? 20.327 10.815 -27.877 1.00 89.00 268 PRO A N 1
ATOM 2208 C CA . PRO A 1 268 ? 19.261 11.690 -27.375 1.00 89.00 268 PRO A CA 1
ATOM 2209 C C . PRO A 1 268 ? 17.827 11.306 -27.770 1.00 89.00 268 PRO A C 1
ATOM 2211 O O . PRO A 1 268 ? 16.880 11.693 -27.092 1.00 89.00 268 PRO A O 1
ATOM 2214 N N . ARG A 1 269 ? 17.608 10.520 -28.830 1.00 88.19 269 ARG A N 1
ATOM 2215 C CA . ARG A 1 269 ? 16.247 10.072 -29.184 1.00 88.19 269 ARG A CA 1
ATOM 2216 C C . ARG A 1 269 ? 15.650 9.112 -28.150 1.00 88.19 269 ARG A C 1
ATOM 2218 O O . ARG A 1 269 ? 14.434 9.008 -28.069 1.00 88.19 269 ARG A O 1
ATOM 2225 N N . PHE A 1 270 ? 16.462 8.491 -27.290 1.00 87.69 270 PHE A N 1
ATOM 2226 C CA . PHE A 1 270 ? 15.974 7.691 -26.159 1.00 87.69 270 PHE A CA 1
ATOM 2227 C C . PHE A 1 270 ? 15.231 8.500 -25.083 1.00 87.69 270 PHE A C 1
ATOM 2229 O O . PHE A 1 270 ? 14.599 7.905 -24.213 1.00 87.69 270 PHE A O 1
ATOM 2236 N N . TYR A 1 271 ? 15.250 9.839 -25.126 1.00 88.00 271 TYR A N 1
ATOM 2237 C CA . TYR A 1 271 ? 14.350 10.657 -24.301 1.00 88.00 271 TYR A CA 1
ATOM 2238 C C . TYR A 1 271 ? 12.873 10.522 -24.713 1.00 88.00 271 TYR A C 1
ATOM 2240 O O . TYR A 1 271 ? 11.999 10.841 -23.914 1.00 88.00 271 TYR A O 1
ATOM 2248 N N . LEU A 1 272 ? 12.592 10.038 -25.929 1.00 87.44 272 LEU A N 1
ATOM 2249 C CA . LEU A 1 272 ? 11.232 9.783 -26.417 1.00 87.44 272 LEU A CA 1
ATOM 2250 C C . LEU A 1 272 ? 10.644 8.474 -25.874 1.00 87.44 272 LEU A C 1
ATOM 2252 O O . LEU A 1 272 ? 9.441 8.257 -25.980 1.00 87.44 272 LEU A O 1
ATOM 2256 N N . LEU A 1 273 ? 11.483 7.614 -25.289 1.00 83.25 273 LEU A N 1
ATOM 2257 C CA . LEU A 1 273 ? 11.071 6.331 -24.736 1.00 83.25 273 LEU A CA 1
ATOM 2258 C C . LEU A 1 273 ? 10.895 6.421 -23.213 1.00 83.25 273 LEU A C 1
ATOM 2260 O O . LEU A 1 273 ? 11.766 6.976 -22.522 1.00 83.25 273 LEU A O 1
ATOM 2264 N N . PRO A 1 274 ? 9.813 5.839 -22.665 1.00 81.50 274 PRO A N 1
ATOM 2265 C CA . PRO A 1 274 ? 9.674 5.655 -21.229 1.00 81.50 274 PRO A CA 1
ATOM 2266 C C . PRO A 1 274 ? 10.747 4.686 -20.694 1.00 81.50 274 PRO A C 1
ATOM 2268 O O . PRO A 1 274 ? 11.360 3.922 -21.443 1.00 81.50 274 PRO A O 1
ATOM 2271 N N . ASP A 1 275 ? 11.026 4.768 -19.389 1.00 76.62 275 ASP A N 1
ATOM 2272 C CA . ASP A 1 275 ? 12.145 4.055 -18.749 1.00 76.62 275 ASP A CA 1
ATOM 2273 C C . ASP A 1 275 ? 12.061 2.533 -18.921 1.00 76.62 275 ASP A C 1
ATOM 2275 O O . ASP A 1 275 ? 13.088 1.867 -19.046 1.00 76.62 275 ASP A O 1
ATOM 2279 N N . ASP A 1 276 ? 10.844 1.992 -18.955 1.00 71.38 276 ASP A N 1
ATOM 2280 C CA . ASP A 1 276 ? 10.586 0.577 -19.181 1.00 71.38 276 ASP A CA 1
ATOM 2281 C C . ASP A 1 276 ? 10.990 0.145 -20.592 1.00 71.38 276 ASP A C 1
ATOM 2283 O O . ASP A 1 276 ? 11.778 -0.783 -20.750 1.00 71.38 276 ASP A O 1
ATOM 2287 N N . GLN A 1 277 ? 10.551 0.873 -21.618 1.00 77.25 277 GLN A N 1
ATOM 2288 C CA . GLN A 1 277 ? 10.931 0.594 -23.005 1.00 77.25 277 GLN A CA 1
ATOM 2289 C C . GLN A 1 277 ? 12.428 0.794 -23.254 1.00 77.25 277 GLN A C 1
ATOM 2291 O O . GLN A 1 277 ? 13.044 0.042 -24.008 1.00 77.25 277 GLN A O 1
ATOM 2296 N N . LEU A 1 278 ? 13.045 1.785 -22.608 1.00 79.06 278 LEU A N 1
ATOM 2297 C CA . LEU A 1 278 ? 14.485 1.985 -22.725 1.00 79.06 278 LEU A CA 1
ATOM 2298 C C . LEU A 1 278 ? 15.259 0.817 -22.102 1.00 79.06 278 LEU A C 1
ATOM 2300 O O . LEU A 1 278 ? 16.232 0.343 -22.686 1.00 79.06 278 LEU A O 1
ATOM 2304 N N . LEU A 1 279 ? 14.830 0.317 -20.943 1.00 73.31 279 LEU A N 1
ATOM 2305 C CA . LEU A 1 279 ? 15.467 -0.849 -20.340 1.00 73.31 279 LEU A CA 1
ATOM 2306 C C . LEU A 1 279 ? 15.255 -2.118 -21.184 1.00 73.31 279 LEU A C 1
ATOM 2308 O O . LEU A 1 279 ? 16.154 -2.955 -21.264 1.00 73.31 279 LEU A O 1
ATOM 2312 N N . ASP A 1 280 ? 14.121 -2.247 -21.872 1.00 71.94 280 ASP A N 1
ATOM 2313 C CA . ASP A 1 280 ? 13.869 -3.338 -22.822 1.00 71.94 280 ASP A CA 1
ATOM 2314 C C . ASP A 1 280 ? 14.904 -3.360 -23.947 1.00 71.94 280 ASP A C 1
ATOM 2316 O O . ASP A 1 280 ? 15.494 -4.403 -24.234 1.00 71.94 280 ASP A O 1
ATOM 2320 N N . ILE A 1 281 ? 15.180 -2.192 -24.526 1.00 74.19 281 ILE A N 1
ATOM 2321 C CA . ILE A 1 281 ? 16.199 -2.008 -25.564 1.00 74.19 281 ILE A CA 1
ATOM 2322 C C . ILE A 1 281 ? 17.598 -2.352 -25.037 1.00 74.19 281 ILE A C 1
ATOM 2324 O O . ILE A 1 281 ? 18.401 -2.934 -25.761 1.00 74.19 281 ILE A O 1
ATOM 2328 N N . LEU A 1 282 ? 17.891 -2.033 -23.773 1.00 68.44 282 LEU A N 1
ATOM 2329 C CA . LEU A 1 282 ? 19.198 -2.289 -23.156 1.00 68.44 282 LEU A CA 1
ATOM 2330 C C . LEU A 1 282 ? 19.422 -3.748 -22.759 1.00 68.44 282 LEU A C 1
ATOM 2332 O O . LEU A 1 282 ? 20.565 -4.186 -22.645 1.00 68.44 282 LEU A O 1
ATOM 2336 N N . THR A 1 283 ? 18.343 -4.477 -22.495 1.00 60.41 283 THR A N 1
ATOM 2337 C CA . THR A 1 283 ? 18.398 -5.845 -21.976 1.00 60.41 283 THR A CA 1
ATOM 2338 C C . THR A 1 283 ? 18.289 -6.884 -23.077 1.00 60.41 283 THR A C 1
ATOM 2340 O O . THR A 1 283 ? 18.600 -8.042 -22.845 1.00 60.41 283 THR A O 1
ATOM 2343 N N . GLN A 1 284 ? 17.859 -6.545 -24.282 1.00 62.38 284 GLN A N 1
ATOM 2344 C CA . GLN A 1 284 ? 17.787 -7.529 -25.353 1.00 62.38 284 GLN A CA 1
ATOM 2345 C C . GLN A 1 284 ? 19.011 -7.451 -26.279 1.00 62.38 284 GLN A C 1
ATOM 2347 O O . GLN A 1 284 ? 19.548 -6.379 -26.553 1.00 62.38 284 GLN A O 1
ATOM 2352 N N . THR A 1 285 ? 19.456 -8.611 -26.766 1.00 52.81 285 THR A N 1
ATOM 2353 C CA . THR A 1 285 ? 20.441 -8.726 -27.850 1.00 52.81 285 THR A CA 1
ATOM 2354 C C . THR A 1 285 ? 19.883 -8.102 -29.137 1.00 52.81 285 THR A C 1
ATOM 2356 O O . THR A 1 285 ? 18.683 -7.864 -29.225 1.00 52.81 285 THR A O 1
ATOM 2359 N N . GLN A 1 286 ? 20.751 -7.832 -30.123 1.00 51.84 286 GLN A N 1
ATOM 2360 C CA . GLN A 1 286 ? 20.557 -7.085 -31.394 1.00 51.84 286 GLN A CA 1
ATOM 2361 C C . GLN A 1 286 ? 19.257 -7.327 -32.209 1.00 51.84 286 GLN A C 1
ATOM 2363 O O . GLN A 1 286 ? 18.992 -6.606 -33.174 1.00 51.84 286 GLN A O 1
ATOM 2368 N N . ASP A 1 287 ? 18.441 -8.295 -31.806 1.00 52.03 287 ASP A N 1
ATOM 2369 C CA . ASP A 1 287 ? 17.177 -8.726 -32.391 1.00 52.03 287 ASP A CA 1
ATOM 2370 C C . ASP A 1 287 ? 15.919 -8.112 -31.727 1.00 52.03 287 ASP A C 1
ATOM 2372 O O . ASP A 1 287 ? 14.795 -8.526 -31.984 1.00 52.03 287 ASP A O 1
ATOM 2376 N N . SER A 1 288 ? 16.057 -7.131 -30.839 1.00 50.81 288 SER A N 1
ATOM 2377 C CA . SER A 1 288 ? 14.922 -6.534 -30.107 1.00 50.81 288 SER A CA 1
ATOM 2378 C C . SER A 1 288 ? 14.236 -5.357 -30.763 1.00 50.81 288 SER A C 1
ATOM 2380 O O . SER A 1 288 ? 13.038 -5.138 -30.572 1.00 50.81 288 SER A O 1
ATOM 2382 N N . LEU A 1 289 ? 14.991 -4.593 -31.548 1.00 54.12 289 LEU A N 1
ATOM 2383 C CA . LEU A 1 289 ? 14.474 -3.433 -32.267 1.00 54.12 289 LEU A CA 1
ATOM 2384 C C . LEU A 1 289 ? 13.554 -3.818 -33.434 1.00 54.12 289 LEU A C 1
ATOM 2386 O O . LEU A 1 289 ? 13.000 -2.926 -34.062 1.00 54.12 289 LEU A O 1
ATOM 2390 N N . TYR A 1 290 ? 13.345 -5.115 -33.703 1.00 54.69 290 TYR A N 1
ATOM 2391 C CA . TYR A 1 290 ? 12.311 -5.583 -34.637 1.00 54.69 290 TYR A CA 1
ATOM 2392 C C . TYR A 1 290 ? 10.889 -5.360 -34.129 1.00 54.69 290 TYR A C 1
ATOM 2394 O O . TYR A 1 290 ? 9.944 -5.525 -34.893 1.00 54.69 290 TYR A O 1
ATOM 2402 N N . LYS A 1 291 ? 10.704 -5.015 -32.849 1.00 57.34 291 LYS A N 1
ATOM 2403 C CA . LYS A 1 291 ? 9.423 -4.462 -32.422 1.00 57.34 291 LYS A CA 1
ATOM 2404 C C . LYS A 1 291 ? 9.305 -3.072 -33.043 1.00 57.34 291 LYS A C 1
ATOM 2406 O O . LYS A 1 291 ? 9.838 -2.107 -32.498 1.00 57.34 291 LYS A O 1
ATOM 2411 N N . GLU A 1 292 ? 8.647 -3.018 -34.200 1.00 55.06 292 GLU A N 1
ATOM 2412 C CA . GLU A 1 292 ? 8.356 -1.821 -35.006 1.00 55.06 292 GLU A CA 1
ATOM 2413 C C . GLU A 1 292 ? 7.904 -0.632 -34.133 1.00 55.06 292 GLU A C 1
ATOM 2415 O O . GLU A 1 292 ? 8.299 0.509 -34.375 1.00 55.06 292 GLU A O 1
ATOM 2420 N N . ASP A 1 293 ? 7.205 -0.921 -33.031 1.00 65.19 293 ASP A N 1
ATOM 2421 C CA . ASP A 1 293 ? 6.773 0.032 -32.005 1.00 65.19 293 ASP A CA 1
ATOM 2422 C C . ASP A 1 293 ? 7.893 0.950 -31.476 1.00 65.19 293 ASP A C 1
ATOM 2424 O O . ASP A 1 293 ? 7.683 2.156 -31.309 1.00 65.19 293 ASP A O 1
ATOM 2428 N N . TYR A 1 294 ? 9.099 0.427 -31.210 1.00 76.44 294 TYR A N 1
ATOM 2429 C CA . TYR A 1 294 ? 10.177 1.247 -30.642 1.00 76.44 294 TYR A CA 1
ATOM 2430 C C . TYR A 1 294 ? 10.801 2.162 -31.690 1.00 76.44 294 TYR A C 1
ATOM 2432 O O . TYR A 1 294 ? 11.030 3.337 -31.400 1.00 76.44 294 TYR A O 1
ATOM 2440 N N . LEU A 1 295 ? 11.056 1.640 -32.897 1.00 78.31 295 LEU A N 1
ATOM 2441 C CA . LEU A 1 295 ? 11.648 2.399 -34.002 1.00 78.31 295 LEU A CA 1
ATOM 2442 C C . LEU A 1 295 ? 10.742 3.547 -34.430 1.00 78.31 295 LEU A C 1
ATOM 2444 O O . LEU A 1 295 ? 11.229 4.672 -34.530 1.00 78.31 295 LEU A O 1
ATOM 2448 N N . ALA A 1 296 ? 9.442 3.288 -34.580 1.00 79.38 296 ALA A N 1
ATOM 2449 C CA . ALA A 1 296 ? 8.460 4.312 -34.919 1.00 79.38 296 ALA A CA 1
ATOM 2450 C C . ALA A 1 296 ? 8.376 5.415 -33.846 1.00 79.38 296 ALA A C 1
ATOM 2452 O O . ALA A 1 296 ? 8.174 6.589 -34.161 1.00 79.38 296 ALA A O 1
ATOM 2453 N N . THR A 1 297 ? 8.596 5.064 -32.572 1.00 81.81 297 THR A N 1
ATOM 2454 C CA . THR A 1 297 ? 8.595 6.030 -31.462 1.00 81.81 297 THR A CA 1
ATOM 2455 C C . THR A 1 297 ? 9.832 6.938 -31.477 1.00 81.81 297 THR A C 1
ATOM 2457 O O . THR A 1 297 ? 9.721 8.140 -31.230 1.00 81.81 297 THR A O 1
ATOM 2460 N N . ILE A 1 298 ? 11.021 6.405 -31.790 1.00 86.19 298 ILE A N 1
ATOM 2461 C CA . ILE A 1 298 ? 12.269 7.198 -31.837 1.00 86.19 298 ILE A CA 1
ATOM 2462 C C . ILE A 1 298 ? 12.515 7.876 -33.201 1.00 86.19 298 ILE A C 1
ATOM 2464 O O . ILE A 1 298 ? 13.248 8.874 -33.279 1.00 86.19 298 ILE A O 1
ATOM 2468 N N . PHE A 1 299 ? 11.894 7.372 -34.271 1.00 85.94 299 PHE A N 1
ATOM 2469 C CA . PHE A 1 299 ? 11.939 7.904 -35.633 1.00 85.94 299 PHE A CA 1
ATOM 2470 C C . PHE A 1 299 ? 10.530 8.009 -36.227 1.00 85.94 299 PHE A C 1
ATOM 2472 O O . PHE A 1 299 ? 9.982 7.052 -36.756 1.00 85.94 299 PHE A O 1
ATOM 2479 N N . THR A 1 300 ? 9.998 9.228 -36.272 1.00 81.31 300 THR A N 1
ATOM 2480 C CA . THR A 1 300 ? 8.644 9.538 -36.768 1.00 81.31 300 THR A CA 1
ATOM 2481 C C . THR A 1 300 ? 8.407 9.265 -38.262 1.00 81.31 300 THR A C 1
ATOM 2483 O O . THR A 1 300 ? 7.312 9.515 -38.747 1.00 81.31 300 THR A O 1
ATOM 2486 N N . GLY A 1 301 ? 9.419 8.816 -39.008 1.00 82.44 301 GLY A N 1
ATOM 2487 C CA . GLY A 1 301 ? 9.337 8.528 -40.446 1.00 82.44 301 GLY A CA 1
ATOM 2488 C C . GLY A 1 301 ? 9.978 7.200 -40.845 1.00 82.44 301 GLY A C 1
ATOM 2489 O O . GLY A 1 301 ? 10.219 6.983 -42.027 1.00 82.44 301 GLY A O 1
ATOM 2490 N N . ILE A 1 302 ? 10.296 6.338 -39.875 1.00 85.75 302 ILE A N 1
ATOM 2491 C CA . ILE A 1 302 ? 10.831 4.997 -40.127 1.00 85.75 302 ILE A CA 1
ATOM 2492 C C . ILE A 1 302 ? 9.937 4.002 -39.393 1.00 85.75 302 ILE A C 1
ATOM 2494 O O . ILE A 1 302 ? 9.825 4.063 -38.172 1.00 85.75 302 ILE A O 1
ATOM 2498 N N . SER A 1 303 ? 9.326 3.084 -40.136 1.00 84.25 303 SER A N 1
ATOM 2499 C CA . SER A 1 303 ? 8.567 1.958 -39.587 1.00 84.25 303 SER A CA 1
ATOM 2500 C C . SER A 1 303 ? 9.474 0.748 -39.356 1.00 84.25 303 SER A C 1
ATOM 2502 O O . SER A 1 303 ? 9.451 0.140 -38.289 1.00 84.25 303 SER A O 1
ATOM 2504 N N . SER A 1 304 ? 10.324 0.427 -40.334 1.00 84.50 304 SER A N 1
ATOM 2505 C CA . SER A 1 304 ? 11.208 -0.739 -40.303 1.00 84.50 304 SER A CA 1
ATOM 2506 C C . SER A 1 304 ? 12.474 -0.527 -41.143 1.00 84.50 304 SER A C 1
ATOM 2508 O O . SER A 1 304 ? 12.682 0.522 -41.759 1.00 84.50 304 SER A O 1
ATOM 2510 N N . PHE A 1 305 ? 13.369 -1.515 -41.149 1.00 86.50 305 PHE A N 1
ATOM 2511 C CA . PHE A 1 305 ? 14.585 -1.508 -41.961 1.00 86.50 305 PHE A CA 1
ATOM 2512 C C . PHE A 1 305 ? 14.808 -2.868 -42.629 1.00 86.50 305 PHE A C 1
ATOM 2514 O O . PHE A 1 305 ? 14.418 -3.909 -42.101 1.00 86.50 305 PHE A O 1
ATOM 2521 N N . GLN A 1 306 ? 15.486 -2.870 -43.775 1.00 87.12 306 GLN A N 1
ATOM 2522 C CA . GLN A 1 306 ? 15.868 -4.084 -44.498 1.00 87.12 306 GLN A CA 1
ATOM 2523 C C . GLN A 1 306 ? 17.351 -4.380 -44.289 1.00 87.12 306 GLN A C 1
ATOM 2525 O O . GLN A 1 306 ? 18.180 -3.462 -44.286 1.00 87.12 306 GLN A O 1
ATOM 2530 N N . ARG A 1 307 ? 17.687 -5.666 -44.145 1.00 85.12 307 ARG A N 1
ATOM 2531 C CA . ARG A 1 307 ? 19.065 -6.139 -43.978 1.00 85.12 307 ARG A CA 1
ATOM 2532 C C . ARG A 1 307 ? 19.525 -6.990 -45.154 1.00 85.12 307 ARG A C 1
ATOM 2534 O O . ARG A 1 307 ? 18.714 -7.649 -45.800 1.00 85.12 307 ARG A O 1
ATOM 2541 N N . ASN A 1 308 ? 20.828 -6.982 -45.415 1.00 85.25 308 ASN A N 1
ATOM 2542 C CA . ASN A 1 308 ? 21.447 -7.935 -46.332 1.00 85.25 308 ASN A CA 1
ATOM 2543 C C . ASN A 1 308 ? 21.703 -9.290 -45.640 1.00 85.25 308 ASN A C 1
ATOM 2545 O O . ASN A 1 308 ? 21.459 -9.463 -44.445 1.00 85.25 308 ASN A O 1
ATOM 2549 N N . SER A 1 309 ? 22.230 -10.251 -46.398 1.00 82.31 309 SER A N 1
ATOM 2550 C CA . SER A 1 309 ? 22.618 -11.581 -45.909 1.00 82.31 309 SER A CA 1
ATOM 2551 C C . SER A 1 309 ? 23.717 -11.566 -44.837 1.00 82.31 309 SER A C 1
ATOM 2553 O O . SER A 1 309 ? 23.831 -12.536 -44.094 1.00 82.31 309 SER A O 1
ATOM 2555 N N . ASP A 1 310 ? 24.477 -10.474 -44.726 1.00 78.81 310 ASP A N 1
ATOM 2556 C CA . ASP A 1 310 ? 25.525 -10.290 -43.716 1.00 78.81 310 ASP A CA 1
ATOM 2557 C C . ASP A 1 310 ? 24.984 -9.671 -42.408 1.00 78.81 310 ASP A C 1
ATOM 2559 O O . ASP A 1 310 ? 25.686 -9.631 -41.401 1.00 78.81 310 ASP A O 1
ATOM 2563 N N . GLY A 1 311 ? 23.716 -9.236 -42.391 1.00 77.38 311 GLY A N 1
ATOM 2564 C CA . GLY A 1 311 ? 23.065 -8.615 -41.234 1.00 77.38 311 GLY A CA 1
ATOM 2565 C C . GLY A 1 311 ? 23.179 -7.087 -41.172 1.00 77.38 311 GLY A C 1
ATOM 2566 O O . GLY A 1 311 ? 22.693 -6.482 -40.213 1.00 77.38 311 GLY A O 1
ATOM 2567 N N . ASP A 1 312 ? 23.749 -6.449 -42.193 1.00 84.50 312 ASP A N 1
ATOM 2568 C CA . ASP A 1 312 ? 23.857 -4.994 -42.292 1.00 84.50 312 ASP A CA 1
ATOM 2569 C C . ASP A 1 312 ? 22.558 -4.360 -42.765 1.00 84.50 312 ASP A C 1
ATOM 2571 O O . ASP A 1 312 ? 21.888 -4.872 -43.660 1.00 84.50 312 ASP A O 1
ATOM 2575 N N . ILE A 1 313 ? 22.247 -3.178 -42.236 1.00 86.94 313 ILE A N 1
ATOM 2576 C CA . ILE A 1 313 ? 21.082 -2.400 -42.657 1.00 86.94 313 ILE A CA 1
ATOM 2577 C C . ILE A 1 313 ? 21.383 -1.725 -43.998 1.00 86.94 313 ILE A C 1
ATOM 2579 O O . ILE A 1 313 ? 22.321 -0.931 -44.104 1.00 86.94 313 ILE A O 1
ATOM 2583 N N . VAL A 1 314 ? 20.570 -2.024 -45.012 1.00 89.69 314 VAL A N 1
ATOM 2584 C CA . VAL A 1 314 ? 20.742 -1.543 -46.395 1.00 89.69 314 VAL A CA 1
ATOM 2585 C C . VAL A 1 314 ? 19.645 -0.589 -46.853 1.00 89.69 314 VAL A C 1
ATOM 2587 O O . VAL A 1 314 ? 19.897 0.254 -47.711 1.00 89.69 314 VAL A O 1
ATOM 2590 N N . ALA A 1 315 ? 18.447 -0.675 -46.278 1.00 89.19 315 ALA A N 1
ATOM 2591 C CA . ALA A 1 315 ? 17.354 0.232 -46.603 1.00 89.19 315 ALA A CA 1
ATOM 2592 C C . ALA A 1 315 ? 16.488 0.530 -45.378 1.00 89.19 315 ALA A C 1
ATOM 2594 O O . ALA A 1 315 ? 16.420 -0.271 -44.444 1.00 89.19 315 ALA A O 1
ATOM 2595 N N . LEU A 1 316 ? 15.835 1.687 -45.399 1.00 89.31 316 LEU A N 1
ATOM 2596 C CA . LEU A 1 316 ? 14.861 2.122 -44.399 1.00 89.31 316 LEU A CA 1
ATOM 2597 C C . LEU A 1 316 ? 13.481 2.168 -45.048 1.00 89.31 316 LEU A C 1
ATOM 2599 O O . LEU A 1 316 ? 13.377 2.564 -46.206 1.00 89.31 316 LEU A O 1
ATOM 2603 N N . VAL A 1 317 ? 12.452 1.765 -44.311 1.00 88.50 317 VAL A N 1
ATOM 2604 C CA . VAL A 1 317 ? 11.066 1.730 -44.784 1.00 88.50 317 VAL A CA 1
ATOM 2605 C C . VAL A 1 317 ? 10.249 2.733 -43.978 1.00 88.50 317 VAL A C 1
ATOM 2607 O O . VAL A 1 317 ? 10.370 2.778 -42.751 1.00 88.50 317 VAL A O 1
ATOM 2610 N N . SER A 1 318 ? 9.448 3.558 -44.650 1.00 88.19 318 SER A N 1
ATOM 2611 C CA . SER A 1 318 ? 8.534 4.497 -43.997 1.00 88.19 318 SER A CA 1
ATOM 2612 C C . SER A 1 318 ? 7.216 3.815 -43.587 1.00 88.19 318 SER A C 1
ATOM 2614 O O . SER A 1 318 ? 6.927 2.692 -44.013 1.00 88.19 318 SER A O 1
ATOM 2616 N N . PRO A 1 319 ? 6.388 4.454 -42.744 1.00 84.56 319 PRO A N 1
ATOM 2617 C CA . PRO A 1 319 ? 5.028 3.982 -42.463 1.00 84.56 319 PRO A CA 1
ATOM 2618 C C . PRO A 1 319 ? 4.138 3.860 -43.712 1.00 84.56 319 PRO A C 1
ATOM 2620 O O . PRO A 1 319 ? 3.223 3.046 -43.731 1.00 84.56 319 PRO A O 1
ATOM 2623 N N . GLU A 1 320 ? 4.420 4.642 -44.754 1.00 86.19 320 GLU A N 1
ATOM 2624 C CA . GLU A 1 320 ? 3.741 4.645 -46.057 1.00 86.19 320 GLU A CA 1
ATOM 2625 C C . GLU A 1 320 ? 4.358 3.659 -47.066 1.00 86.19 320 GLU A C 1
ATOM 2627 O O . GLU A 1 320 ? 4.100 3.759 -48.263 1.00 86.19 320 GLU A O 1
ATOM 2632 N N . GLU A 1 321 ? 5.183 2.721 -46.592 1.00 84.12 321 GLU A N 1
ATOM 2633 C CA . GLU A 1 321 ? 5.893 1.719 -47.400 1.00 84.12 321 GLU A CA 1
ATOM 2634 C C . GLU A 1 321 ? 6.921 2.306 -48.393 1.00 84.12 321 GLU A C 1
ATOM 2636 O O . GLU A 1 321 ? 7.385 1.609 -49.298 1.00 84.12 321 GLU A O 1
ATOM 2641 N N . GLU A 1 322 ? 7.359 3.561 -48.209 1.00 86.25 322 GLU A N 1
ATOM 2642 C CA . GLU A 1 322 ? 8.454 4.127 -49.005 1.00 86.25 322 GLU A CA 1
ATOM 2643 C C . GLU A 1 322 ? 9.791 3.503 -48.601 1.00 86.25 322 GLU A C 1
ATOM 2645 O O . GLU A 1 322 ? 10.131 3.446 -47.418 1.00 86.25 322 GLU A O 1
ATOM 2650 N N . VAL A 1 323 ? 10.592 3.080 -49.582 1.00 88.50 323 VAL A N 1
ATOM 2651 C CA . VAL A 1 323 ? 11.892 2.445 -49.334 1.00 88.50 323 VAL A CA 1
ATOM 2652 C C . VAL A 1 323 ? 13.031 3.396 -49.691 1.00 88.50 323 VAL A C 1
ATOM 2654 O O . VAL A 1 323 ? 13.261 3.720 -50.853 1.00 88.50 323 VAL A O 1
ATOM 2657 N N . LEU A 1 324 ? 13.807 3.798 -48.685 1.00 88.38 324 LEU A N 1
ATOM 2658 C CA . LEU A 1 324 ? 15.038 4.566 -48.847 1.00 88.38 324 LEU A CA 1
ATOM 2659 C C . LEU A 1 324 ? 16.250 3.627 -48.807 1.00 88.38 324 LEU A C 1
ATOM 2661 O O . LEU A 1 324 ? 16.702 3.225 -47.731 1.00 88.38 324 LEU A O 1
ATOM 2665 N N . THR A 1 325 ? 16.829 3.317 -49.968 1.00 90.38 325 THR A N 1
ATOM 2666 C CA . THR A 1 325 ? 18.087 2.558 -50.050 1.00 90.38 325 THR A CA 1
ATOM 2667 C C . THR A 1 325 ? 19.271 3.419 -49.613 1.00 90.38 325 THR A C 1
ATOM 2669 O O . THR A 1 325 ? 19.559 4.463 -50.204 1.00 90.38 325 THR A O 1
ATOM 2672 N N . LEU A 1 326 ? 19.986 2.979 -48.577 1.00 87.62 326 LEU A N 1
ATOM 2673 C CA . LEU A 1 326 ? 21.125 3.701 -48.022 1.00 87.62 326 LEU A CA 1
ATOM 2674 C C . LEU A 1 326 ? 22.330 3.632 -48.964 1.00 87.62 326 LEU A C 1
ATOM 2676 O O . LEU A 1 326 ? 22.664 2.587 -49.512 1.00 87.62 326 LEU A O 1
ATOM 2680 N N . ASN A 1 327 ? 23.047 4.749 -49.098 1.00 82.94 327 ASN A N 1
ATOM 2681 C CA . ASN A 1 327 ? 24.263 4.808 -49.920 1.00 82.94 327 ASN A CA 1
ATOM 2682 C C . ASN A 1 327 ? 25.416 3.946 -49.361 1.00 82.94 327 ASN A C 1
ATOM 2684 O O . ASN A 1 327 ? 26.292 3.496 -50.092 1.00 82.94 327 ASN A O 1
ATOM 2688 N N . LYS A 1 328 ? 25.451 3.760 -48.039 1.00 85.56 328 LYS A N 1
ATOM 2689 C CA . LYS A 1 328 ? 26.400 2.882 -47.349 1.00 85.56 328 LYS A CA 1
ATOM 2690 C C . LYS A 1 328 ? 25.615 2.017 -46.379 1.00 85.56 328 LYS A C 1
ATOM 2692 O O . LYS A 1 328 ? 24.799 2.561 -45.632 1.00 85.56 328 LYS A O 1
ATOM 2697 N N . SER A 1 329 ? 25.886 0.715 -46.385 1.00 85.94 329 SER A N 1
ATOM 2698 C CA . SER A 1 329 ? 25.306 -0.197 -45.406 1.00 85.94 329 SER A CA 1
ATOM 2699 C C . SER A 1 329 ? 25.756 0.187 -43.994 1.00 85.94 329 SER A C 1
ATOM 2701 O O . SER A 1 329 ? 26.860 0.708 -43.784 1.00 85.94 329 SER A O 1
ATOM 2703 N N . VAL A 1 330 ? 24.873 -0.016 -43.021 1.00 85.19 330 VAL A N 1
ATOM 2704 C CA . VAL A 1 330 ? 25.153 0.260 -41.611 1.00 85.19 330 VAL A CA 1
ATOM 2705 C C . VAL A 1 330 ? 25.357 -1.064 -40.891 1.00 85.19 330 VAL A C 1
ATOM 2707 O O . VAL A 1 330 ? 24.430 -1.862 -40.772 1.00 85.19 330 VAL A O 1
ATOM 2710 N N . LEU A 1 331 ? 26.577 -1.258 -40.391 1.00 81.81 331 LEU A N 1
ATOM 2711 C CA . LEU A 1 331 ? 26.972 -2.423 -39.602 1.00 81.81 331 LEU A CA 1
ATOM 2712 C C . LEU A 1 331 ? 26.189 -2.447 -38.279 1.00 81.81 331 LEU A C 1
ATOM 2714 O O . LEU A 1 331 ? 26.395 -1.580 -37.423 1.00 81.81 331 LEU A O 1
ATOM 2718 N N . ALA A 1 332 ? 25.330 -3.449 -38.087 1.00 73.44 332 ALA A N 1
ATOM 2719 C CA . ALA A 1 332 ? 24.487 -3.601 -36.894 1.00 73.44 332 ALA A CA 1
ATOM 2720 C C . ALA A 1 332 ? 25.148 -4.436 -35.775 1.00 73.44 332 ALA A C 1
ATOM 2722 O O . ALA A 1 332 ? 24.465 -4.979 -34.912 1.00 73.44 332 ALA A O 1
ATOM 2723 N N . HIS A 1 333 ? 26.481 -4.551 -35.780 1.00 66.94 333 HIS A N 1
ATOM 2724 C CA . HIS A 1 333 ? 27.224 -5.462 -34.897 1.00 66.94 333 HIS A CA 1
ATOM 2725 C C . HIS A 1 333 ? 27.777 -4.820 -33.609 1.00 66.94 333 HIS A C 1
ATOM 2727 O O . HIS A 1 333 ? 28.278 -5.534 -32.741 1.00 66.94 333 HIS A O 1
ATOM 2733 N N . HIS A 1 334 ? 27.700 -3.494 -33.466 1.00 68.44 334 HIS A N 1
ATOM 2734 C CA . HIS A 1 334 ? 28.201 -2.752 -32.298 1.00 68.44 334 HIS A CA 1
ATOM 2735 C C . HIS A 1 334 ? 27.074 -2.392 -31.310 1.00 68.44 334 HIS A C 1
ATOM 2737 O O . HIS A 1 334 ? 25.951 -2.883 -31.446 1.00 68.44 334 HIS A O 1
ATOM 2743 N N . GLY A 1 335 ? 27.371 -1.569 -30.294 1.00 74.81 335 GLY A N 1
ATOM 2744 C CA . GLY A 1 335 ? 26.375 -1.086 -29.332 1.00 74.81 335 GLY A CA 1
ATOM 2745 C C . GLY A 1 335 ? 25.169 -0.447 -30.027 1.00 74.81 335 GLY A C 1
ATOM 2746 O O . GLY A 1 335 ? 25.299 0.135 -31.107 1.00 74.81 335 GLY A O 1
ATOM 2747 N N . ILE A 1 336 ? 23.990 -0.577 -29.419 1.00 79.62 336 ILE A N 1
ATOM 2748 C CA . ILE A 1 336 ? 22.720 -0.159 -30.024 1.00 79.62 336 ILE A CA 1
ATOM 2749 C C . ILE A 1 336 ? 22.705 1.333 -30.367 1.00 79.62 336 ILE A C 1
ATOM 2751 O O . ILE A 1 336 ? 22.242 1.737 -31.430 1.00 79.62 336 ILE A O 1
ATOM 2755 N N . GLU A 1 337 ? 23.321 2.144 -29.512 1.00 83.50 337 GLU A N 1
ATOM 2756 C CA . GLU A 1 337 ? 23.479 3.583 -29.691 1.00 83.50 337 GLU A CA 1
ATOM 2757 C C . GLU A 1 337 ? 24.340 3.926 -30.908 1.00 83.50 337 GLU A C 1
ATOM 2759 O O . GLU A 1 337 ? 24.036 4.866 -31.649 1.00 83.50 337 GLU A O 1
ATOM 2764 N N . ASP A 1 338 ? 25.407 3.157 -31.131 1.00 83.69 338 ASP A N 1
ATOM 2765 C CA . ASP A 1 338 ? 26.387 3.429 -32.178 1.00 83.69 338 ASP A CA 1
ATOM 2766 C C . ASP A 1 338 ? 25.785 3.201 -33.558 1.00 83.69 338 ASP A C 1
ATOM 2768 O O . ASP A 1 338 ? 25.912 4.047 -34.450 1.00 83.69 338 ASP A O 1
ATOM 2772 N N . TRP A 1 339 ? 25.126 2.058 -33.757 1.00 84.38 339 TRP A N 1
ATOM 2773 C CA . TRP A 1 339 ? 24.552 1.754 -35.060 1.00 84.38 339 TRP A CA 1
ATOM 2774 C C . TRP A 1 339 ? 23.299 2.596 -35.333 1.00 84.38 339 TRP A C 1
ATOM 2776 O O . TRP A 1 339 ? 23.137 3.037 -36.470 1.00 84.38 339 TRP A O 1
ATOM 2786 N N . LEU A 1 340 ? 22.479 2.931 -34.324 1.00 86.44 340 LEU A N 1
ATOM 2787 C CA . LEU A 1 340 ? 21.353 3.865 -34.487 1.00 86.44 340 LEU A CA 1
ATOM 2788 C C . LEU A 1 340 ? 21.833 5.272 -34.879 1.00 86.44 340 LEU A C 1
ATOM 2790 O O . LEU A 1 340 ? 21.264 5.901 -35.773 1.00 86.44 340 LEU A O 1
ATOM 2794 N N . SER A 1 341 ? 22.931 5.745 -34.285 1.00 87.62 341 SER A N 1
ATOM 2795 C CA . SER A 1 341 ? 23.545 7.033 -34.645 1.00 87.62 341 SER A CA 1
ATOM 2796 C C . SER A 1 341 ? 24.119 7.026 -36.068 1.00 87.62 341 SER A C 1
ATOM 2798 O O . SER A 1 341 ? 24.003 8.009 -36.812 1.00 87.62 341 SER A O 1
ATOM 2800 N N . ARG A 1 342 ? 24.720 5.902 -36.487 1.00 87.88 342 ARG A N 1
ATOM 2801 C CA . ARG A 1 342 ? 25.200 5.700 -37.866 1.00 87.88 342 ARG A CA 1
ATOM 2802 C C . ARG A 1 342 ? 24.051 5.611 -38.862 1.00 87.88 342 ARG A C 1
ATOM 2804 O O . ARG A 1 342 ? 24.167 6.188 -39.939 1.00 87.88 342 ARG A O 1
ATOM 2811 N N . MET A 1 343 ? 22.951 4.957 -38.497 1.00 88.25 343 MET A N 1
ATOM 2812 C CA . MET A 1 343 ? 21.730 4.891 -39.296 1.00 88.25 343 MET A CA 1
ATOM 2813 C C . MET A 1 343 ? 21.147 6.286 -39.514 1.00 88.25 343 MET A C 1
ATOM 2815 O O . MET A 1 343 ? 20.914 6.670 -40.657 1.00 88.25 343 MET A O 1
ATOM 2819 N N . GLU A 1 344 ? 21.006 7.091 -38.457 1.00 89.12 344 GLU A N 1
ATOM 2820 C CA . GLU A 1 344 ? 20.527 8.473 -38.575 1.00 89.12 344 GLU A CA 1
ATOM 2821 C C . GLU A 1 344 ? 21.435 9.317 -39.485 1.00 89.12 344 GLU A C 1
ATOM 2823 O O . GLU A 1 344 ? 20.959 10.071 -40.339 1.00 89.12 344 GLU A O 1
ATOM 2828 N N . SER A 1 345 ? 22.752 9.177 -39.332 1.00 89.56 345 SER A N 1
ATOM 2829 C CA . SER A 1 345 ? 23.726 9.885 -40.168 1.00 89.56 345 SER A CA 1
ATOM 2830 C C . SER A 1 345 ? 23.673 9.424 -41.631 1.00 89.56 345 SER A C 1
ATOM 2832 O O . SER A 1 345 ? 23.712 10.251 -42.543 1.00 89.56 345 SER A O 1
ATOM 2834 N N . GLY A 1 346 ? 23.546 8.114 -41.863 1.00 89.00 346 GLY A N 1
ATOM 2835 C CA . GLY A 1 346 ? 23.423 7.494 -43.183 1.00 89.00 346 GLY A CA 1
ATOM 2836 C C . GLY A 1 346 ? 22.135 7.888 -43.902 1.00 89.00 346 GLY A C 1
ATOM 2837 O O . GLY A 1 346 ? 22.180 8.220 -45.087 1.00 89.00 346 GLY A O 1
ATOM 2838 N N . MET A 1 347 ? 21.015 7.947 -43.181 1.00 90.56 347 MET A N 1
ATOM 2839 C CA . MET A 1 347 ? 19.735 8.451 -43.681 1.00 90.56 347 MET A CA 1
ATOM 2840 C C . MET A 1 347 ? 19.869 9.902 -44.152 1.00 90.56 347 MET A C 1
ATOM 2842 O O . MET A 1 347 ? 19.608 10.196 -45.317 1.00 90.56 347 MET A O 1
ATOM 2846 N N . LYS A 1 348 ? 20.363 10.804 -43.288 1.00 89.31 348 LYS A N 1
ATOM 2847 C CA . LYS A 1 348 ? 20.551 12.228 -43.629 1.00 89.31 348 LYS A CA 1
ATOM 2848 C C . LYS A 1 348 ? 21.476 12.413 -44.832 1.00 89.31 348 LYS A C 1
ATOM 2850 O O . LYS A 1 348 ? 21.191 13.222 -45.712 1.00 89.31 348 LYS A O 1
ATOM 2855 N N . ALA A 1 349 ? 22.575 11.660 -44.889 1.00 89.75 349 ALA A N 1
ATOM 2856 C CA . ALA A 1 349 ? 23.515 11.713 -46.005 1.00 89.75 349 ALA A CA 1
ATOM 2857 C C . ALA A 1 349 ? 22.892 11.210 -47.316 1.00 89.75 349 ALA A C 1
ATOM 2859 O O . ALA A 1 349 ? 23.127 11.801 -48.370 1.00 89.75 349 ALA A O 1
ATOM 2860 N N . THR A 1 350 ? 22.091 10.145 -47.252 1.00 89.31 350 THR A N 1
ATOM 2861 C CA . THR A 1 350 ? 21.410 9.573 -48.419 1.00 89.31 350 THR A CA 1
ATOM 2862 C C . THR A 1 350 ? 20.354 10.538 -48.953 1.00 89.31 350 THR A C 1
ATOM 2864 O O . THR A 1 350 ? 20.401 10.857 -50.136 1.00 89.31 350 THR A O 1
ATOM 2867 N N . ILE A 1 351 ? 19.495 11.092 -48.090 1.00 87.69 351 ILE A N 1
ATOM 2868 C CA . ILE A 1 351 ? 18.486 12.094 -48.477 1.00 87.69 351 ILE A CA 1
ATOM 2869 C C . ILE A 1 351 ? 19.157 13.329 -49.085 1.00 87.69 351 ILE A C 1
ATOM 2871 O O . ILE A 1 351 ? 18.800 13.744 -50.182 1.00 87.69 351 ILE A O 1
ATOM 2875 N N . LYS A 1 352 ? 20.194 13.879 -48.434 1.00 87.38 352 LYS A N 1
ATOM 2876 C CA . LYS A 1 352 ? 20.940 15.034 -48.962 1.00 87.38 352 LYS A CA 1
ATOM 2877 C C . LYS A 1 352 ? 21.525 14.757 -50.349 1.00 87.38 352 LYS A C 1
ATOM 2879 O O . LYS A 1 352 ? 21.505 15.633 -51.206 1.00 87.38 352 LYS A O 1
ATOM 2884 N N . ARG A 1 353 ? 22.068 13.556 -50.568 1.00 86.69 353 ARG A N 1
ATOM 2885 C CA . ARG A 1 353 ? 22.607 13.149 -51.871 1.00 86.69 353 ARG A CA 1
ATOM 2886 C C . ARG A 1 353 ? 21.505 13.058 -52.924 1.00 86.69 353 ARG A C 1
ATOM 2888 O O . ARG A 1 353 ? 21.724 13.555 -54.019 1.00 86.69 353 ARG A O 1
ATOM 2895 N N . LEU A 1 354 ? 20.369 12.440 -52.598 1.00 85.75 354 LEU A N 1
ATOM 2896 C CA . LEU A 1 354 ? 19.237 12.320 -53.519 1.00 85.75 354 LEU A CA 1
ATOM 2897 C C . LEU A 1 354 ? 18.710 13.704 -53.914 1.00 85.75 354 LEU A C 1
ATOM 2899 O O . LEU A 1 354 ? 18.618 13.975 -55.102 1.00 85.75 354 LEU A O 1
ATOM 2903 N N . ILE A 1 355 ? 18.518 14.619 -52.955 1.00 85.00 355 ILE A N 1
ATOM 2904 C CA . ILE A 1 355 ? 18.125 16.013 -53.243 1.00 85.00 355 ILE A CA 1
ATOM 2905 C C . ILE A 1 355 ? 19.117 16.666 -54.216 1.00 85.00 355 ILE A C 1
ATOM 2907 O O . ILE A 1 355 ? 18.714 17.205 -55.239 1.00 85.00 355 ILE A O 1
ATOM 2911 N N . LEU A 1 356 ? 20.426 16.573 -53.950 1.00 84.75 356 LEU A N 1
ATOM 2912 C CA . LEU A 1 356 ? 21.443 17.155 -54.836 1.00 84.75 356 LEU A CA 1
ATOM 2913 C C . LEU A 1 356 ? 21.454 16.533 -56.239 1.00 84.75 356 LEU A C 1
ATOM 2915 O O . LEU A 1 356 ? 21.733 17.242 -57.201 1.00 84.75 356 LEU A O 1
ATOM 2919 N N . GLN A 1 357 ? 21.193 15.229 -56.357 1.00 83.31 357 GLN A N 1
ATOM 2920 C CA . GLN A 1 357 ? 21.113 14.549 -57.650 1.00 83.31 357 GLN A CA 1
ATOM 2921 C C . GLN A 1 357 ? 19.885 14.986 -58.442 1.00 83.31 357 GLN A C 1
ATOM 2923 O O . GLN A 1 357 ? 20.005 15.232 -59.638 1.00 83.31 357 GLN A O 1
ATOM 2928 N N . GLU A 1 358 ? 18.734 15.120 -57.788 1.00 79.19 358 GLU A N 1
ATOM 2929 C CA . GLU A 1 358 ? 17.511 15.569 -58.449 1.00 79.19 358 GLU A CA 1
ATOM 2930 C C . GLU A 1 358 ? 17.577 17.054 -58.837 1.00 79.19 358 GLU A C 1
ATOM 2932 O O . GLU A 1 358 ? 17.198 17.397 -59.951 1.00 79.19 358 GLU A O 1
ATOM 2937 N N . CYS A 1 359 ? 18.171 17.930 -58.013 1.00 76.06 359 CYS A N 1
ATOM 2938 C CA . CYS A 1 359 ? 18.404 19.336 -58.383 1.00 76.06 359 CYS A CA 1
ATOM 2939 C C . CYS A 1 359 ? 19.321 19.514 -59.611 1.00 76.06 359 CYS A C 1
ATOM 2941 O O . CYS A 1 359 ? 19.338 20.587 -60.210 1.00 76.06 359 CYS A O 1
ATOM 2943 N N . GLN A 1 360 ? 20.135 18.510 -59.954 1.00 73.38 360 GLN A N 1
ATOM 2944 C CA . GLN A 1 360 ? 21.046 18.546 -61.106 1.00 73.38 360 GLN A CA 1
ATOM 2945 C C . GLN A 1 360 ? 20.409 18.024 -62.401 1.00 73.38 360 GLN A C 1
ATOM 2947 O O . GLN A 1 360 ? 21.031 18.127 -63.459 1.00 73.38 360 GLN A O 1
ATOM 2952 N N . LYS A 1 361 ? 19.198 17.457 -62.345 1.00 72.62 361 LYS A N 1
ATOM 2953 C CA . LYS A 1 361 ? 18.477 16.993 -63.533 1.00 72.62 361 LYS A CA 1
ATOM 2954 C C . LYS A 1 361 ? 17.686 18.154 -64.140 1.00 72.62 361 LYS A C 1
ATOM 2956 O O . LYS A 1 361 ? 16.91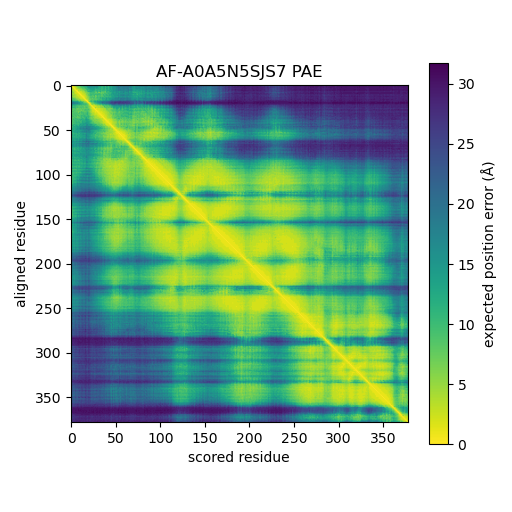0 18.805 -63.452 1.00 72.62 361 LYS A O 1
ATOM 2961 N N . GLU A 1 362 ? 17.868 18.398 -65.439 1.00 56.12 362 GLU A N 1
ATOM 2962 C CA . GLU A 1 362 ? 17.141 19.450 -66.177 1.00 56.12 362 GLU A CA 1
ATOM 2963 C C . GLU A 1 362 ? 15.649 19.118 -66.391 1.00 56.12 362 GLU A C 1
ATOM 2965 O O . GLU A 1 362 ? 14.846 20.031 -66.557 1.00 56.12 362 GLU A O 1
ATOM 2970 N N . ASP A 1 363 ? 15.267 17.836 -66.310 1.00 58.81 363 ASP A N 1
ATOM 2971 C CA . ASP A 1 363 ? 13.880 17.358 -66.359 1.00 58.81 363 ASP A CA 1
ATOM 2972 C C . ASP A 1 363 ? 13.530 16.612 -65.059 1.00 58.81 363 ASP A C 1
ATOM 2974 O O . ASP A 1 363 ? 13.922 15.458 -64.858 1.00 58.81 363 ASP A O 1
ATOM 2978 N N . LEU A 1 364 ? 12.758 17.259 -64.180 1.00 55.50 364 LEU A N 1
ATOM 2979 C CA . LEU A 1 364 ? 12.146 16.639 -62.999 1.00 55.50 364 LEU A CA 1
ATOM 2980 C C . LEU A 1 364 ? 11.022 15.692 -63.443 1.00 55.50 364 LEU A C 1
ATOM 2982 O O . LEU A 1 364 ? 9.848 16.062 -63.497 1.00 55.50 364 LEU A O 1
ATOM 2986 N N . LYS A 1 365 ? 11.372 14.453 -63.791 1.00 54.81 365 LYS A N 1
ATOM 2987 C CA . LYS A 1 365 ? 10.380 13.379 -63.901 1.00 54.81 365 LYS A CA 1
ATOM 2988 C C . LYS A 1 365 ? 10.070 12.858 -62.503 1.00 54.81 365 LYS A C 1
ATOM 2990 O O . LYS A 1 365 ? 10.965 12.423 -61.788 1.00 54.81 365 LYS A O 1
ATOM 2995 N N . MET A 1 366 ? 8.792 12.914 -62.134 1.00 51.94 366 MET A N 1
ATOM 2996 C CA . MET A 1 366 ? 8.241 12.306 -60.921 1.00 51.94 366 MET A CA 1
ATOM 2997 C C . MET A 1 366 ? 8.263 10.775 -61.069 1.00 51.94 366 MET A C 1
ATOM 2999 O O . MET A 1 366 ? 7.231 10.168 -61.346 1.00 51.94 366 MET A O 1
ATOM 3003 N N . ASP A 1 367 ? 9.439 10.156 -60.976 1.00 54.62 367 ASP A N 1
ATOM 3004 C CA . ASP A 1 367 ? 9.554 8.698 -60.915 1.00 54.62 367 ASP A CA 1
ATOM 3005 C C . ASP A 1 367 ? 9.279 8.219 -59.482 1.00 54.62 367 ASP A C 1
ATOM 3007 O O . ASP A 1 367 ? 9.810 8.765 -58.515 1.00 54.62 367 ASP A O 1
ATOM 3011 N N . ASN A 1 368 ? 8.489 7.148 -59.351 1.00 55.59 368 ASN A N 1
ATOM 3012 C CA . ASN A 1 368 ? 8.139 6.497 -58.076 1.00 55.59 368 ASN A CA 1
ATOM 3013 C C . ASN A 1 368 ? 9.350 5.902 -57.319 1.00 55.59 368 ASN A C 1
ATOM 3015 O O . ASN A 1 368 ? 9.177 5.283 -56.274 1.00 55.59 368 ASN A O 1
ATOM 3019 N N . GLU A 1 369 ? 10.567 6.037 -57.849 1.00 59.75 369 GLU A N 1
ATOM 3020 C CA . GLU A 1 369 ? 11.803 5.531 -57.241 1.00 59.75 369 GLU A CA 1
ATOM 3021 C C . GLU A 1 369 ? 12.428 6.514 -56.235 1.00 59.75 369 GLU A C 1
ATOM 3023 O O . GLU A 1 369 ? 13.341 6.140 -55.496 1.00 59.75 369 GLU A O 1
ATOM 3028 N N . VAL A 1 370 ? 11.957 7.767 -56.185 1.00 62.72 370 VAL A N 1
ATOM 3029 C CA . VAL A 1 370 ? 12.494 8.806 -55.295 1.00 62.72 370 VAL A CA 1
ATOM 3030 C C . VAL A 1 370 ? 11.502 9.094 -54.157 1.00 62.72 370 VAL A C 1
ATOM 3032 O O . VAL A 1 370 ? 10.350 9.422 -54.441 1.00 62.72 370 VAL A O 1
ATOM 3035 N N . PRO A 1 371 ? 11.919 9.023 -52.874 1.00 68.69 371 PRO A N 1
ATOM 3036 C CA . PRO A 1 371 ? 11.033 9.293 -51.739 1.00 68.69 371 PRO A CA 1
ATOM 3037 C C . PRO A 1 371 ? 10.378 10.675 -51.816 1.00 68.69 371 PRO A C 1
ATOM 3039 O O . PRO A 1 371 ? 11.044 11.664 -52.145 1.00 68.69 371 PRO A O 1
ATOM 3042 N N . VAL A 1 372 ? 9.104 10.784 -51.431 1.00 73.00 372 VAL A N 1
ATOM 3043 C CA . VAL A 1 372 ? 8.314 12.025 -51.569 1.00 73.00 372 VAL A CA 1
ATOM 3044 C C . VAL A 1 372 ? 8.940 13.195 -50.801 1.00 73.00 372 VAL A C 1
ATOM 3046 O O . VAL A 1 372 ? 8.862 14.352 -51.217 1.00 73.00 372 VAL A O 1
ATOM 3049 N N . GLN A 1 373 ? 9.646 12.907 -49.705 1.00 68.56 373 GLN A N 1
ATOM 3050 C CA . GLN A 1 373 ? 10.384 13.906 -48.927 1.00 68.56 373 GLN A CA 1
ATOM 3051 C C . GLN A 1 373 ? 11.521 14.580 -49.706 1.00 68.56 373 GLN A C 1
ATOM 3053 O O . GLN A 1 373 ? 11.849 15.731 -49.424 1.00 68.56 373 GLN A O 1
ATOM 3058 N N . VAL A 1 374 ? 12.141 13.877 -50.655 1.00 64.81 374 VAL A N 1
ATOM 3059 C CA . VAL A 1 374 ? 13.185 14.439 -51.520 1.00 64.81 374 VAL A CA 1
ATOM 3060 C C . VAL A 1 374 ? 12.542 15.374 -52.537 1.00 64.81 374 VAL A C 1
ATOM 3062 O O . VAL A 1 374 ? 13.011 16.493 -52.694 1.00 64.81 374 VAL A O 1
ATOM 3065 N N . ILE A 1 375 ? 11.425 14.957 -53.136 1.00 63.47 375 ILE A N 1
ATOM 3066 C CA . ILE A 1 375 ? 10.673 15.740 -54.124 1.00 63.47 375 ILE A CA 1
ATOM 3067 C C . ILE A 1 375 ? 10.155 17.055 -53.523 1.00 63.47 375 ILE A C 1
ATOM 3069 O O . ILE A 1 375 ? 10.301 18.107 -54.131 1.00 63.47 375 ILE A O 1
ATOM 3073 N N . ASN A 1 376 ? 9.601 17.017 -52.307 1.00 63.09 376 ASN A N 1
ATOM 3074 C CA . ASN A 1 376 ? 9.021 18.194 -51.645 1.00 63.09 376 ASN A CA 1
ATOM 3075 C C . ASN A 1 376 ? 10.050 19.232 -51.149 1.00 63.09 376 ASN A C 1
ATOM 3077 O O . ASN A 1 376 ? 9.649 20.314 -50.725 1.00 63.09 376 ASN A O 1
ATOM 3081 N N . ASN A 1 377 ? 11.344 18.892 -51.118 1.00 54.88 377 ASN A N 1
ATOM 3082 C CA . ASN A 1 377 ? 12.423 19.768 -50.634 1.00 54.88 377 ASN A CA 1
ATOM 3083 C C . ASN A 1 377 ? 13.392 20.217 -51.745 1.00 54.88 377 ASN A C 1
ATOM 3085 O O . ASN A 1 377 ? 14.426 20.819 -51.438 1.00 54.88 377 ASN A O 1
ATOM 3089 N N . ILE A 1 378 ? 13.074 19.901 -53.002 1.00 51.19 378 ILE A N 1
ATOM 3090 C CA . ILE A 1 378 ? 13.652 20.513 -54.207 1.00 51.19 378 ILE A CA 1
ATOM 3091 C C . ILE A 1 378 ? 12.836 21.764 -54.521 1.00 51.19 378 ILE A C 1
ATOM 3093 O O . ILE A 1 378 ? 13.466 22.796 -54.843 1.00 51.19 378 ILE A O 1
#

Organism: NCBI:txid96803

pLDDT: mean 78.95, std 11.27, range [41.06, 94.06]

Secondary structure (DSSP, 8-state):
-HHHHHHHHHHHHHHHHH-SS-HHHHHHHHHHHHHHHHHHHHHHHT-TT--HHHHHHHHHHHTSPPPSS--HHHHHHTTGGGGHHHHHHHHHHHHHHHHHHHHHHHHHHHHHH----EEE-SSTT-EEE---HHHHHHHHHHHHHHHHHHH-TT-HHHHHHHHHHHHHHHHHHHHHHHHHHHHHHHHHHHHHHTSHHHHHH-HHHHHHHHHHHHHHHHHHHHHHH---HHHHHT-HHHHHHHHHHHHHHHHHHHHHHHHHHHHHHHSGGGGGS-HHHHHHHHHS-TTSTTSHHHHHHH-TT-SEEEE-TTS-EEEEE-TT--EEEEEEEE-TTS-HHHHHHHHHHHHHHHHHHHHHHHTT-SS----TTS-HHHHTT-

Sequence (378 aa):
MKLKTKGYNETVRELKQLMNNSDVLGYFEELVKMIEIQIPILASLNNPTLRPRHVLELEEAIGVSLPPTLKFEDIKALNLHLHKDTMVSVALKAEIQKSMEDKLEEITKELKTARVPLQEGYKEDLFYLGDLRSLEDLFMKADLTFHTLLNSQYALHIKEFSVKWKNTLILMKKTMDSLKDFEKSWKILEPLMSRKSTSEIFPMQAAMFDATNNFWKRTVIKFKNDTCLHNHLNDGQFFHELEIHYFELKKIRNCLEPLLAVRRNTFPRFYLLPDDQLLDILTQTQDSLYKEDYLATIFTGISSFQRNSDGDIVALVSPEEEVLTLNKSVLAHHGIEDWLSRMESGMKATIKRLILQECQKEDLKMDNEVPVQVINNI

Foldseek 3Di:
DVVVLVVLVVVLVVVVVVDDDDVVSVVSVVVSVVVVLCPLLVCLVPQPLDDVVLQVVVCVVLVHRDDPDDDPVVCVVSVCSVVSVVSNVSSVLSVVQVVLVVLVVVLVVCLFQAAFDWDDDPDPLDIDGDDCVVVVVSLVVLQVSLVVLCPDPSNPVCNVVSVVVNVLSVQLVLLVVLRVLLRVLLVLCVVLLVDPLVCVVCVPLSVLNVVLVVVVSVVVVCSVVRSTSSVQSSDPVNSVVSVVSSVSSVVSVVVLVVVLVVLCVLAVLCVLPDSRVSSQLVRDPLPRPVPLVVVCSSDVFFSDFDADPVGWTQWTAGPVRQIQGFPDTQDSPDDPSVSVVVVVVRVVVSLVVLLVVQVPDPDNDPDSNDDVVSVVVD

Radius of gyration: 42.14 Å; Cα contacts (8 Å, |Δi|>4): 323; chains: 1; bounding box: 95×37×123 Å

Solvent-accessible surface area (backbone atoms only — not comparable to full-atom values): 21298 Å² total; per-residue (Å²): 108,77,71,55,54,52,52,52,53,51,53,51,56,55,48,55,77,76,46,86,86,46,74,66,56,56,53,50,51,51,50,52,51,52,51,60,65,45,48,60,47,53,54,32,72,66,38,89,58,65,46,74,72,56,52,51,57,48,24,66,74,69,74,48,85,76,67,100,72,80,53,81,67,51,45,64,76,66,50,46,74,82,44,40,68,59,44,46,50,52,38,53,49,29,49,54,39,46,56,52,50,52,53,51,52,50,51,54,48,50,50,39,64,34,63,72,50,70,32,83,47,99,46,91,94,41,71,39,81,40,80,55,61,70,56,52,52,49,54,50,54,47,51,53,51,44,53,55,48,66,71,38,87,76,28,68,90,49,34,67,61,46,51,53,52,48,53,41,52,52,42,28,50,53,37,51,53,52,49,53,55,35,49,59,54,44,66,65,43,47,80,56,48,75,34,73,46,36,32,71,77,35,49,70,54,29,54,53,46,51,56,41,50,54,49,50,52,52,51,52,51,47,52,71,73,46,58,42,41,46,69,59,37,55,30,67,65,56,44,50,52,50,51,52,45,40,50,49,54,49,51,47,50,64,61,47,51,62,54,55,48,53,53,26,71,71,33,64,54,50,72,69,44,56,73,68,61,48,48,51,63,73,40,44,64,94,75,53,71,74,47,40,71,58,42,35,62,58,32,90,66,34,35,50,70,42,62,51,98,86,57,27,41,38,30,41,25,25,80,86,70,44,69,50,71,41,84,59,67,36,65,63,84,61,60,72,57,59,35,53,53,46,43,55,52,39,50,53,52,32,51,54,49,50,38,56,56,54,73,69,46,96,69,86,71,92,54,93,83,58,58,68,72,43,66,77,73,105

Nearest PDB structures (foldseek):
  8glv-assembly1_Mm  TM=7.723E-01  e=1.003E-14  Chlamydomonas reinhardtii
  7kek-assembly1_A  TM=8.012E-01  e=5.775E-10  Tetrahymena thermophila
  7k58-assembly1_A  TM=8.012E-01  e=8.172E-10  Tetrahymena thermophila
  8glv-assembly1_Me  TM=7.606E-01  e=7.777E-10  Chlamydomonas reinhardtii
  8glv-assembly1_Lc  TM=6.702E-01  e=1.846E-10  Chlamydomonas reinhardtii